Protein AF-0000000075111245 (afdb_homodimer)

pLDDT: mean 81.88, std 25.34, range [22.64, 98.88]

Organism: Aphanomyces astaci (NCBI:txid112090)

Solvent-accessible surface area (backbone atoms only — not comparable to full-atom values): 25408 Å² total; per-residue (Å²): 134,86,75,77,77,75,78,77,75,79,73,79,73,75,79,72,70,77,68,80,70,78,73,66,51,52,34,58,47,33,47,53,52,36,55,54,50,58,74,67,63,71,87,52,70,66,57,53,54,38,48,53,59,46,56,74,60,32,47,79,47,76,48,91,66,40,42,52,36,38,34,38,35,68,55,92,84,29,46,33,42,36,41,36,37,58,79,44,59,51,87,67,75,72,76,68,75,84,65,76,78,68,85,86,70,83,80,69,81,65,73,70,64,72,73,90,66,75,54,32,29,36,34,36,42,37,42,34,43,95,59,28,26,44,37,34,39,32,38,16,32,84,41,60,41,71,51,26,42,28,73,39,72,53,83,58,85,81,57,89,83,51,80,63,53,56,53,38,84,75,46,55,67,69,57,48,51,52,51,49,52,56,33,40,77,68,63,53,35,40,64,47,15,33,36,52,18,53,50,28,53,50,50,53,50,52,51,48,46,53,43,35,54,50,49,23,56,61,60,65,105,137,86,76,80,79,75,77,77,77,78,74,77,72,80,73,76,75,72,76,75,73,83,70,72,52,70,34,57,53,33,48,53,53,38,56,52,49,59,73,65,65,70,85,50,70,66,57,53,54,36,46,53,59,46,54,74,60,32,48,78,47,75,47,92,99,47,61,58,35,42,36,38,35,69,54,91,83,28,45,33,41,36,40,37,38,57,78,44,60,51,87,68,79,69,81,65,77,83,70,80,78,70,83,74,81,69,76,69,70,61,81,71,69,67,79,86,69,75,54,34,29,37,33,37,42,37,41,33,45,95,60,28,28,43,37,33,40,32,38,15,30,84,41,58,41,71,53,26,41,28,66,39,68,54,83,57,86,82,56,90,47,40,63,63,55,55,53,37,83,75,46,56,67,69,53,46,50,30,50,49,51,55,34,40,77,67,64,53,36,38,65,48,15,32,36,52,18,52,49,28,53,51,50,52,51,52,51,48,48,52,46,34,53,51,50,25,56,60,58,64,103

InterPro domains:
  IPR003428 Mitochondrial glycoprotein [PF02330] (32-218)
  IPR003428 Mitochondrial glycoprotein [PTHR10826] (22-220)
  IPR036561 Mitochondrial glycoprotein superfamily [G3DSA:3.10.280.10] (15-219)
  IPR036561 Mitochondrial glycoprotein superfamily [SSF54529] (23-219)

Structure (mmCIF, N/CA/C/O backbone):
data_AF-0000000075111245-model_v1
#
loop_
_entity.id
_entity.type
_entity.pdbx_description
1 polymer 'Mitochondrial glyco protein'
#
loop_
_atom_site.group_PDB
_atom_site.id
_atom_site.type_symbol
_atom_site.label_atom_id
_atom_site.label_alt_id
_atom_site.label_comp_id
_atom_site.label_asym_id
_atom_site.label_entity_id
_atom_site.label_seq_id
_atom_site.pdbx_PDB_ins_code
_atom_site.Cartn_x
_atom_site.Cartn_y
_atom_site.Cartn_z
_atom_site.occupancy
_atom_site.B_iso_or_equiv
_atom_site.auth_seq_id
_atom_site.auth_comp_id
_atom_site.auth_asym_id
_atom_site.auth_atom_id
_atom_site.pdbx_PDB_model_num
ATOM 1 N N . MET A 1 1 ? 35.938 8.086 70.062 1 22.64 1 MET A N 1
ATOM 2 C CA . MET A 1 1 ? 36.812 8.117 68.875 1 22.64 1 MET A CA 1
ATOM 3 C C . MET A 1 1 ? 36.062 8.727 67.688 1 22.64 1 MET A C 1
ATOM 5 O O . MET A 1 1 ? 34.938 8.328 67.375 1 22.64 1 MET A O 1
ATOM 9 N N . LEU A 1 2 ? 36.469 9.992 67.25 1 25.38 2 LEU A N 1
ATOM 10 C CA . LEU A 1 2 ? 36.031 11.023 66.312 1 25.38 2 LEU A CA 1
ATOM 11 C C . LEU A 1 2 ? 36.031 10.484 64.875 1 25.38 2 LEU A C 1
ATOM 13 O O . LEU A 1 2 ? 37.094 10.188 64.312 1 25.38 2 LEU A O 1
ATOM 17 N N . SER A 1 3 ? 35.125 9.562 64.625 1 27 3 SER A N 1
ATOM 18 C CA . SER A 1 3 ? 35.062 8.859 63.344 1 27 3 SER A CA 1
ATOM 19 C C . SER A 1 3 ? 35.031 9.844 62.188 1 27 3 SER A C 1
ATOM 21 O O . SER A 1 3 ? 34.281 10.828 62.219 1 27 3 SER A O 1
ATOM 23 N N . ARG A 1 4 ? 36.219 9.977 61.438 1 28.39 4 ARG A N 1
ATOM 24 C CA . ARG A 1 4 ? 36.594 10.82 60.312 1 28.39 4 ARG A CA 1
ATOM 25 C C . ARG A 1 4 ? 35.562 10.703 59.188 1 28.39 4 ARG A C 1
ATOM 27 O O . ARG A 1 4 ? 35.219 9.602 58.781 1 28.39 4 ARG A O 1
ATOM 34 N N . LEU A 1 5 ? 34.625 11.648 59.125 1 30.56 5 LEU A N 1
ATOM 35 C CA . LEU A 1 5 ? 33.625 11.906 58.094 1 30.56 5 LEU A CA 1
ATOM 36 C C . LEU A 1 5 ? 34.281 12.023 56.719 1 30.56 5 LEU A C 1
ATOM 38 O O . LEU A 1 5 ? 35.062 12.945 56.469 1 30.56 5 LEU A O 1
ATOM 42 N N . SER A 1 6 ? 34.812 10.859 56.219 1 30.38 6 SER A N 1
ATOM 43 C CA . SER A 1 6 ? 35.5 10.867 54.906 1 30.38 6 SER A CA 1
ATOM 44 C C . SER A 1 6 ? 34.656 11.57 53.844 1 30.38 6 SER A C 1
ATOM 46 O O . SER A 1 6 ? 33.469 11.289 53.688 1 30.38 6 SER A O 1
ATOM 48 N N . LEU A 1 7 ? 35 12.812 53.562 1 29.91 7 LEU A N 1
ATOM 49 C CA . LEU A 1 7 ? 34.531 13.703 52.5 1 29.91 7 LEU A CA 1
ATOM 50 C C . LEU A 1 7 ? 34.656 13.031 51.125 1 29.91 7 LEU A C 1
ATOM 52 O O . LEU A 1 7 ? 35.781 12.742 50.656 1 29.91 7 LEU A O 1
ATOM 56 N N . LEU A 1 8 ? 33.812 12.047 50.844 1 31.58 8 LEU A N 1
ATOM 57 C CA . LEU A 1 8 ? 33.812 11.422 49.531 1 31.58 8 LEU A CA 1
ATOM 58 C C . LEU A 1 8 ? 33.75 12.484 48.438 1 31.58 8 LEU A C 1
ATOM 60 O O . LEU A 1 8 ? 32.875 13.336 48.406 1 31.58 8 LEU A O 1
ATOM 64 N N . THR A 1 9 ? 34.969 12.891 47.906 1 32 9 THR A N 1
ATOM 65 C CA . THR A 1 9 ? 35.156 13.766 46.781 1 32 9 THR A CA 1
ATOM 66 C C . THR A 1 9 ? 34.375 13.25 45.562 1 32 9 THR A C 1
ATOM 68 O O . THR A 1 9 ? 34.531 12.078 45.188 1 32 9 THR A O 1
ATOM 71 N N . LEU A 1 10 ? 33.125 13.742 45.375 1 32.38 10 LEU A N 1
ATOM 72 C CA . LEU A 1 10 ? 32.312 13.547 44.188 1 32.38 10 LEU A CA 1
ATOM 73 C C . LEU A 1 10 ? 33.062 13.945 42.938 1 32.38 10 LEU A C 1
ATOM 75 O O . LEU A 1 10 ? 33.344 15.125 42.719 1 32.38 10 LEU A O 1
ATOM 79 N N . LYS A 1 11 ? 34.094 13.078 42.562 1 32.16 11 LYS A N 1
ATOM 80 C CA . LYS A 1 11 ? 34.75 13.414 41.312 1 32.16 11 LYS A CA 1
ATOM 81 C C . LYS A 1 11 ? 33.719 13.586 40.188 1 32.16 11 LYS A C 1
ATOM 83 O O . LYS A 1 11 ? 32.781 12.789 40.094 1 32.16 11 LYS A O 1
ATOM 88 N N . ALA A 1 12 ? 33.656 14.828 39.625 1 34.69 12 ALA A N 1
ATOM 89 C CA . ALA A 1 12 ? 32.875 15.25 38.438 1 34.69 12 ALA A CA 1
ATOM 90 C C . ALA A 1 12 ? 33.25 14.398 37.219 1 34.69 12 ALA A C 1
ATOM 92 O O . ALA A 1 12 ? 34.438 14.258 36.875 1 34.69 12 ALA A O 1
ATOM 93 N N . SER A 1 13 ? 32.562 13.227 37.031 1 32.53 13 SER A N 1
ATOM 94 C CA . SER A 1 13 ? 32.812 12.422 35.844 1 32.53 13 SER A CA 1
ATOM 95 C C . SER A 1 13 ? 32.844 13.281 34.594 1 32.53 13 SER A C 1
ATOM 97 O O . SER A 1 13 ? 32 14.172 34.406 1 32.53 13 SER A O 1
ATOM 99 N N . PRO A 1 14 ? 34.031 13.367 33.906 1 36.81 14 PRO A N 1
ATOM 100 C CA . PRO A 1 14 ? 34.094 14.156 32.688 1 36.81 14 PRO A CA 1
ATOM 101 C C . PRO A 1 14 ? 32.969 13.859 31.719 1 36.81 14 PRO A C 1
ATOM 103 O O . PRO A 1 14 ? 32.406 12.766 31.75 1 36.81 14 PRO A O 1
ATOM 106 N N . ALA A 1 15 ? 32.281 14.914 31.266 1 34.44 15 ALA A N 1
ATOM 107 C CA . ALA A 1 15 ? 31.266 14.93 30.219 1 34.44 15 ALA A CA 1
ATOM 108 C C . ALA A 1 15 ? 31.766 14.219 28.969 1 34.44 15 ALA A C 1
ATOM 110 O O . ALA A 1 15 ? 32.75 14.625 28.359 1 34.44 15 ALA A O 1
ATOM 111 N N . VAL A 1 16 ? 31.812 12.852 28.969 1 33.78 16 VAL A N 1
ATOM 112 C CA . VAL A 1 16 ? 32.062 12.164 27.703 1 33.78 16 VAL A CA 1
ATOM 113 C C . VAL A 1 16 ? 31.359 12.891 26.562 1 33.78 16 VAL A C 1
ATOM 115 O O . VAL A 1 16 ? 30.141 13.117 26.625 1 33.78 16 VAL A O 1
ATOM 118 N N . HIS A 1 17 ? 32.094 13.805 25.922 1 33.84 17 HIS A N 1
ATOM 119 C CA . HIS A 1 17 ? 31.625 14.305 24.625 1 33.84 17 HIS A CA 1
ATOM 120 C C . HIS A 1 17 ? 31.078 13.18 23.766 1 33.84 17 HIS A C 1
ATOM 122 O O . HIS A 1 17 ? 31.75 12.164 23.562 1 33.84 17 HIS A O 1
ATOM 128 N N . HIS A 1 18 ? 29.812 12.812 23.969 1 35.12 18 HIS A N 1
ATOM 129 C CA . HIS A 1 18 ? 29.203 11.953 22.953 1 35.12 18 HIS A CA 1
ATOM 130 C C . HIS A 1 18 ? 29.781 12.242 21.578 1 35.12 18 HIS A C 1
ATOM 132 O O . HIS A 1 18 ? 29.609 13.344 21.047 1 35.12 18 HIS A O 1
ATOM 138 N N . ALA A 1 19 ? 31 11.789 21.281 1 34.22 19 ALA A N 1
ATOM 139 C CA . ALA A 1 19 ? 31.547 11.773 19.922 1 34.22 19 ALA A CA 1
ATOM 140 C C . ALA A 1 19 ? 30.422 11.781 18.875 1 34.22 19 ALA A C 1
ATOM 142 O O . ALA A 1 19 ? 29.406 11.102 19.047 1 34.22 19 ALA A O 1
ATOM 143 N N . ARG A 1 20 ? 30.312 12.711 18.062 1 39.84 20 ARG A N 1
ATOM 144 C CA . ARG A 1 20 ? 29.469 12.867 16.875 1 39.84 20 ARG A CA 1
ATOM 145 C C . ARG A 1 20 ? 29.344 11.555 16.109 1 39.84 20 ARG A C 1
ATOM 147 O O . ARG A 1 20 ? 30.312 11.102 15.508 1 39.84 20 ARG A O 1
ATOM 154 N N . ARG A 1 21 ? 28.875 10.508 16.609 1 41.03 21 ARG A N 1
ATOM 155 C CA . ARG A 1 21 ? 28.625 9.273 15.875 1 41.03 21 ARG A CA 1
ATOM 156 C C . ARG A 1 21 ? 28.531 9.531 14.375 1 41.03 21 ARG A C 1
ATOM 158 O O . ARG A 1 21 ? 27.766 10.391 13.938 1 41.03 21 ARG A O 1
ATOM 165 N N . PHE A 1 22 ? 29.484 9.422 13.578 1 42.22 22 PHE A N 1
ATOM 166 C CA . PHE A 1 22 ? 29.547 9.5 12.117 1 42.22 22 PHE A CA 1
ATOM 167 C C . PHE A 1 22 ? 28.281 8.961 11.484 1 42.22 22 PHE A C 1
ATOM 169 O O . PHE A 1 22 ? 28.031 7.754 11.492 1 42.22 22 PHE A O 1
ATOM 176 N N . SER A 1 23 ? 27.094 9.477 11.75 1 52.34 23 SER A N 1
ATOM 177 C CA . SER A 1 23 ? 25.828 9.141 11.109 1 52.34 23 SER A CA 1
ATOM 178 C C . SER A 1 23 ? 26.031 8.805 9.633 1 52.34 23 SER A C 1
ATOM 180 O O . SER A 1 23 ? 26.438 9.664 8.844 1 52.34 23 SER A O 1
ATOM 182 N N . SER A 1 24 ? 26.531 7.633 9.305 1 72 24 SER A N 1
ATOM 183 C CA . SER A 1 24 ? 26.688 7.242 7.906 1 72 24 SER A CA 1
ATOM 184 C C . SER A 1 24 ? 25.562 7.793 7.043 1 72 24 SER A C 1
ATOM 186 O O . SER A 1 24 ? 24.406 7.844 7.477 1 72 24 SER A O 1
ATOM 188 N N . ALA A 1 25 ? 26.031 8.461 5.988 1 89.06 25 ALA A N 1
ATOM 189 C CA . ALA A 1 25 ? 25.141 9.07 5.004 1 89.06 25 ALA A CA 1
ATOM 190 C C . ALA A 1 25 ? 24.172 8.047 4.426 1 89.06 25 ALA A C 1
ATOM 192 O O . ALA A 1 25 ? 24.5 6.867 4.297 1 89.06 25 ALA A O 1
ATOM 193 N N . LEU A 1 26 ? 22.938 8.398 4.316 1 96.69 26 LEU A N 1
ATOM 194 C CA . LEU A 1 26 ? 21.844 7.566 3.842 1 96.69 26 LEU A CA 1
ATOM 195 C C . LEU A 1 26 ? 22.281 6.727 2.646 1 96.69 26 LEU A C 1
ATOM 197 O O . LEU A 1 26 ? 22.078 5.508 2.635 1 96.69 26 LEU A O 1
ATOM 201 N N . PRO A 1 27 ? 23.047 7.246 1.702 1 96.75 27 PRO A N 1
ATOM 202 C CA . PRO A 1 27 ? 23.469 6.418 0.569 1 96.75 27 PRO A CA 1
ATOM 203 C C . PRO A 1 27 ? 24.391 5.273 0.983 1 96.75 27 PRO A C 1
ATOM 205 O O . PRO A 1 27 ? 24.281 4.168 0.443 1 96.75 27 PRO A O 1
ATOM 208 N N . SER A 1 28 ? 25.234 5.566 1.904 1 97 28 SER A N 1
ATOM 209 C CA . SER A 1 28 ? 26.156 4.535 2.365 1 97 28 SER A CA 1
ATOM 210 C C . SER A 1 28 ? 25.406 3.408 3.08 1 97 28 SER A C 1
ATOM 212 O O . SER A 1 28 ? 25.734 2.234 2.902 1 97 28 SER A O 1
ATOM 214 N N . LEU A 1 29 ? 24.5 3.76 3.889 1 97.75 29 LEU A N 1
ATOM 215 C CA . LEU A 1 29 ? 23.703 2.77 4.613 1 97.75 29 LEU A CA 1
ATOM 216 C C . LEU A 1 29 ? 22.859 1.941 3.652 1 97.75 29 LEU A C 1
ATOM 218 O O . LEU A 1 29 ? 22.719 0.728 3.824 1 97.75 29 LEU A O 1
ATOM 222 N N . LEU A 1 30 ? 22.297 2.553 2.627 1 97.88 30 LEU A N 1
ATOM 223 C CA . LEU A 1 30 ? 21.531 1.851 1.602 1 97.88 30 LEU A CA 1
ATOM 224 C C . LEU A 1 30 ? 22.422 0.902 0.811 1 97.88 30 LEU A C 1
ATOM 226 O O . LEU A 1 30 ? 22.016 -0.204 0.46 1 97.88 30 LEU A O 1
ATOM 230 N N . GLY A 1 31 ? 23.625 1.356 0.597 1 97.12 31 GLY A N 1
ATOM 231 C CA . GLY A 1 31 ? 24.594 0.499 -0.076 1 97.12 31 GLY A CA 1
ATOM 232 C C . GLY A 1 31 ? 24.922 -0.761 0.704 1 97.12 31 GLY A C 1
ATOM 233 O O . GLY A 1 31 ? 25.031 -1.843 0.125 1 97.12 31 GLY A O 1
ATOM 234 N N . ARG A 1 32 ? 25.125 -0.543 1.948 1 97.12 32 ARG A N 1
ATOM 235 C CA . ARG A 1 32 ? 25.359 -1.69 2.816 1 97.12 32 ARG A CA 1
ATOM 236 C C . ARG A 1 32 ? 24.203 -2.682 2.75 1 97.12 32 ARG A C 1
ATOM 238 O O . ARG A 1 32 ? 24.422 -3.885 2.592 1 97.12 32 ARG A O 1
ATOM 245 N N . GLU A 1 33 ? 22.922 -2.188 2.928 1 96.56 33 GLU A N 1
ATOM 246 C CA . GLU A 1 33 ? 21.734 -3.045 2.852 1 96.56 33 GLU A CA 1
ATOM 247 C C . GLU A 1 33 ? 21.656 -3.754 1.503 1 96.56 33 GLU A C 1
ATOM 249 O O . GLU A 1 33 ? 21.344 -4.941 1.438 1 96.56 33 GLU A O 1
ATOM 254 N N . LEU A 1 34 ? 22 -3.082 0.427 1 97.44 34 LEU A N 1
ATOM 255 C CA . LEU A 1 34 ? 21.953 -3.619 -0.927 1 97.44 34 LEU A CA 1
ATOM 256 C C . LEU A 1 34 ? 22.922 -4.793 -1.079 1 97.44 34 LEU A C 1
ATOM 258 O O . LEU A 1 34 ? 22.547 -5.848 -1.598 1 97.44 34 LEU A O 1
ATOM 262 N N . ALA A 1 35 ? 24.109 -4.574 -0.6 1 96.75 35 ALA A N 1
ATOM 263 C CA . ALA A 1 35 ? 25.125 -5.629 -0.698 1 96.75 35 ALA A CA 1
ATOM 264 C C . ALA A 1 35 ? 24.672 -6.879 0.059 1 96.75 35 ALA A C 1
ATOM 266 O O . ALA A 1 35 ? 24.812 -7.996 -0.446 1 96.75 35 ALA A O 1
ATOM 267 N N . GLU A 1 36 ? 24.141 -6.637 1.224 1 95.56 36 GLU A N 1
ATOM 268 C CA . GLU A 1 36 ? 23.688 -7.746 2.047 1 95.56 36 GLU A CA 1
ATOM 269 C C . GLU A 1 36 ? 22.531 -8.484 1.377 1 95.56 36 GLU A C 1
ATOM 271 O O . GLU A 1 36 ? 22.516 -9.719 1.338 1 95.56 36 GLU A O 1
ATOM 276 N N . GLU A 1 37 ? 21.516 -7.77 0.897 1 94.94 37 GLU A N 1
ATOM 277 C CA . GLU A 1 37 ? 20.328 -8.375 0.286 1 94.94 37 GLU A CA 1
ATOM 278 C C . GLU A 1 37 ? 20.688 -9.117 -1 1 94.94 37 GLU A C 1
ATOM 280 O O . GLU A 1 37 ? 20.141 -10.172 -1.295 1 94.94 37 GLU A O 1
ATOM 285 N N . LYS A 1 38 ? 21.656 -8.609 -1.781 1 94.75 38 LYS A N 1
ATOM 286 C CA . LYS A 1 38 ? 22.109 -9.266 -3.006 1 94.75 38 LYS A CA 1
ATOM 287 C C . LYS A 1 38 ? 22.797 -10.594 -2.699 1 94.75 38 LYS A C 1
ATOM 289 O O . LYS A 1 38 ? 22.625 -11.57 -3.438 1 94.75 38 LYS A O 1
ATOM 294 N N . ALA A 1 39 ? 23.484 -10.57 -1.609 1 92.94 39 ALA A N 1
ATOM 295 C CA . ALA A 1 39 ? 24.203 -11.781 -1.207 1 92.94 39 ALA A CA 1
ATOM 296 C C . ALA A 1 39 ? 23.219 -12.875 -0.769 1 92.94 39 ALA A C 1
ATOM 298 O O . ALA A 1 39 ? 23.516 -14.062 -0.873 1 92.94 39 ALA A O 1
ATOM 299 N N . ASN A 1 40 ? 22.031 -12.461 -0.338 1 89.19 40 ASN A N 1
ATOM 300 C CA . ASN A 1 40 ? 21.062 -13.398 0.224 1 89.19 40 ASN A CA 1
ATOM 301 C C . ASN A 1 40 ? 19.953 -13.727 -0.772 1 89.19 40 ASN A C 1
ATOM 303 O O . ASN A 1 40 ? 19.078 -14.555 -0.49 1 89.19 40 ASN A O 1
ATOM 307 N N . CYS A 1 41 ? 19.984 -13.016 -1.843 1 85.94 41 CYS A N 1
ATOM 308 C CA . CYS A 1 41 ? 18.938 -13.234 -2.84 1 85.94 41 CYS A CA 1
ATOM 309 C C . CYS A 1 41 ? 19.328 -14.352 -3.799 1 85.94 41 CYS A C 1
ATOM 311 O O . CYS A 1 41 ? 20.047 -14.117 -4.773 1 85.94 41 CYS A O 1
ATOM 313 N N . PHE A 1 42 ? 19 -15.602 -3.482 1 86.44 42 PHE A N 1
ATOM 314 C CA . PHE A 1 42 ? 19.312 -16.734 -4.359 1 86.44 42 PHE A CA 1
ATOM 315 C C . PHE A 1 42 ? 18.078 -17.594 -4.578 1 86.44 42 PHE A C 1
ATOM 317 O O . PHE A 1 42 ? 17.188 -17.641 -3.727 1 86.44 42 PHE A O 1
ATOM 324 N N . VAL A 1 43 ? 18.141 -18.188 -5.754 1 88.19 43 VAL A N 1
ATOM 325 C CA . VAL A 1 43 ? 17.062 -19.125 -6.09 1 88.19 43 VAL A CA 1
ATOM 326 C C . VAL A 1 43 ? 17.375 -20.5 -5.523 1 88.19 43 VAL A C 1
ATOM 328 O O . VAL A 1 43 ? 18.391 -21.109 -5.891 1 88.19 43 VAL A O 1
ATOM 331 N N . GLY A 1 44 ? 16.516 -21.016 -4.688 1 90.62 44 GLY A N 1
ATOM 332 C CA . GLY A 1 44 ? 16.719 -22.344 -4.137 1 90.62 44 GLY A CA 1
ATOM 333 C C . GLY A 1 44 ? 16.453 -23.453 -5.141 1 90.62 44 GLY A C 1
ATOM 334 O O . GLY A 1 44 ? 15.742 -23.234 -6.125 1 90.62 44 GLY A O 1
ATOM 335 N N . GLU A 1 45 ? 16.938 -24.625 -4.855 1 93.62 45 GLU A N 1
ATOM 336 C CA . GLU A 1 45 ? 16.797 -25.781 -5.734 1 93.62 45 GLU A CA 1
ATOM 337 C C . GLU A 1 45 ? 15.336 -26.188 -5.871 1 93.62 45 GLU A C 1
ATOM 339 O O . GLU A 1 45 ? 14.891 -26.562 -6.953 1 93.62 45 GLU A O 1
ATOM 344 N N . GLU A 1 46 ? 14.672 -26.109 -4.844 1 94.69 46 GLU A N 1
ATOM 345 C CA . GLU A 1 46 ? 13.273 -26.5 -4.863 1 94.69 46 GLU A CA 1
ATOM 346 C C . GLU A 1 46 ? 12.461 -25.625 -5.809 1 94.69 46 GLU A C 1
ATOM 348 O O . GLU A 1 46 ? 11.672 -26.141 -6.613 1 94.69 46 GLU A O 1
ATOM 353 N N . LEU A 1 47 ? 12.641 -24.391 -5.656 1 96 47 LEU A N 1
ATOM 354 C CA . LEU A 1 47 ? 11.922 -23.469 -6.531 1 96 47 LEU A CA 1
ATOM 355 C C . LEU A 1 47 ? 12.305 -23.688 -7.988 1 96 47 LEU A C 1
ATOM 357 O O . LEU A 1 47 ? 11.453 -23.625 -8.875 1 96 47 LEU A O 1
ATOM 361 N N . GLU A 1 48 ? 13.531 -23.984 -8.297 1 96.06 48 GLU A N 1
ATOM 362 C CA . GLU A 1 48 ? 13.969 -24.25 -9.664 1 96.06 48 GLU A CA 1
ATOM 363 C C . GLU A 1 48 ? 13.266 -25.469 -10.234 1 96.06 48 GLU A C 1
ATOM 365 O O . GLU A 1 48 ? 12.844 -25.469 -11.398 1 96.06 48 GLU A O 1
ATOM 370 N N . ALA A 1 49 ? 13.195 -26.453 -9.438 1 97.5 49 ALA A N 1
ATOM 371 C CA . ALA A 1 49 ? 12.516 -27.672 -9.875 1 97.5 49 ALA A CA 1
ATOM 372 C C . ALA A 1 49 ? 11.039 -27.406 -10.141 1 97.5 49 ALA A C 1
ATOM 374 O O . ALA A 1 49 ? 10.484 -27.875 -11.141 1 97.5 49 ALA A O 1
ATOM 375 N N . LEU A 1 50 ? 10.461 -26.703 -9.273 1 97.38 50 LEU A N 1
ATOM 376 C CA . LEU A 1 50 ? 9.055 -26.359 -9.445 1 97.38 50 LEU A CA 1
ATOM 377 C C . LEU A 1 50 ? 8.852 -25.516 -10.703 1 97.38 50 LEU A C 1
ATOM 379 O O . LEU A 1 50 ? 7.883 -25.703 -11.43 1 97.38 50 LEU A O 1
ATOM 383 N N . ARG A 1 51 ? 9.719 -24.609 -10.859 1 97.44 51 ARG A N 1
ATOM 384 C CA . ARG A 1 51 ? 9.648 -23.734 -12.023 1 97.44 51 ARG A CA 1
ATOM 385 C C . ARG A 1 51 ? 9.703 -24.547 -13.32 1 97.44 51 ARG A C 1
ATOM 387 O O . ARG A 1 51 ? 8.953 -24.281 -14.258 1 97.44 51 ARG A O 1
ATOM 394 N N . GLU A 1 52 ? 10.531 -25.5 -13.406 1 97.56 52 GLU A N 1
ATOM 395 C CA . GLU A 1 52 ? 10.617 -26.375 -14.578 1 97.56 52 GLU A CA 1
ATOM 396 C C . GLU A 1 52 ? 9.297 -27.094 -14.828 1 97.56 52 GLU A C 1
ATOM 398 O O . GLU A 1 52 ? 8.836 -27.172 -15.969 1 97.56 52 GLU A O 1
ATOM 403 N N . LYS A 1 53 ? 8.781 -27.594 -13.766 1 97.44 53 LYS A N 1
ATOM 404 C CA . LYS A 1 53 ? 7.496 -28.281 -13.883 1 97.44 53 LYS A CA 1
ATOM 405 C C . LYS A 1 53 ? 6.414 -27.344 -14.398 1 97.44 53 LYS A C 1
ATOM 407 O O . LYS A 1 53 ? 5.637 -27.703 -15.281 1 97.44 53 LYS A O 1
ATOM 412 N N . VAL A 1 54 ? 6.375 -26.172 -13.891 1 98 54 VAL A N 1
ATOM 413 C CA . VAL A 1 54 ? 5.355 -25.188 -14.258 1 98 54 VAL A CA 1
ATOM 414 C C . VAL A 1 54 ? 5.559 -24.75 -15.703 1 98 54 VAL A C 1
ATOM 416 O O . VAL A 1 54 ? 4.602 -24.656 -16.469 1 98 54 VAL A O 1
ATOM 419 N N . LEU A 1 55 ? 6.781 -24.562 -16.109 1 97.81 55 LEU A N 1
ATOM 420 C CA . LEU A 1 55 ? 7.102 -24.078 -17.453 1 97.81 55 LEU A CA 1
ATOM 421 C C . LEU A 1 55 ? 6.793 -25.125 -18.5 1 97.81 55 LEU A C 1
ATOM 423 O O . LEU A 1 55 ? 6.656 -24.812 -19.688 1 97.81 55 LEU A O 1
ATOM 427 N N . ALA A 1 56 ? 6.672 -26.375 -18.094 1 98.06 56 ALA A N 1
ATOM 428 C CA . ALA A 1 56 ? 6.297 -27.438 -19.016 1 98.06 56 ALA A CA 1
ATOM 429 C C . ALA A 1 56 ? 4.871 -27.25 -19.516 1 98.06 56 ALA A C 1
ATOM 431 O O . ALA A 1 56 ? 4.52 -27.734 -20.594 1 98.06 56 ALA A O 1
ATOM 432 N N . ASN A 1 57 ? 4.059 -26.5 -18.766 1 98 57 ASN A N 1
ATOM 433 C CA . ASN A 1 57 ? 2.639 -26.453 -19.094 1 98 57 ASN A CA 1
ATOM 434 C C . ASN A 1 57 ? 2.119 -25.031 -19.141 1 98 57 ASN A C 1
ATOM 436 O O . ASN A 1 57 ? 1.051 -24.766 -19.703 1 98 57 ASN A O 1
ATOM 440 N N . PHE A 1 58 ? 2.869 -24.125 -18.547 1 98.75 58 PHE A N 1
ATOM 441 C CA . PHE A 1 58 ? 2.42 -22.734 -18.453 1 98.75 58 PHE A CA 1
ATOM 442 C C . PHE A 1 58 ? 3.467 -21.797 -19.016 1 98.75 58 PHE A C 1
ATOM 444 O O . PHE A 1 58 ? 4.668 -22.031 -18.875 1 98.75 58 PHE A O 1
ATOM 451 N N . LYS A 1 59 ? 2.963 -20.688 -19.625 1 98.62 59 LYS A N 1
ATOM 452 C CA . LYS A 1 59 ? 3.77 -19.5 -19.859 1 98.62 59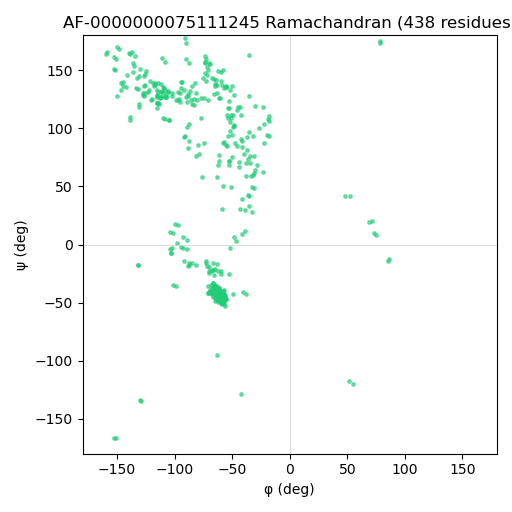 LYS A CA 1
ATOM 453 C C . LYS A 1 59 ? 3.604 -18.484 -18.734 1 98.62 59 LYS A C 1
ATOM 455 O O . LYS A 1 59 ? 2.49 -18.25 -18.266 1 98.62 59 LYS A O 1
ATOM 460 N N . ILE A 1 60 ? 4.727 -17.891 -18.391 1 98.56 60 ILE A N 1
ATOM 461 C CA . ILE A 1 60 ? 4.684 -16.953 -17.266 1 98.56 60 ILE A CA 1
ATOM 462 C C . ILE A 1 60 ? 4.812 -15.523 -17.781 1 98.56 60 ILE A C 1
ATOM 464 O O . ILE A 1 60 ? 5.746 -15.211 -18.516 1 98.56 60 ILE A O 1
ATOM 468 N N . GLN A 1 61 ? 3.92 -14.68 -17.422 1 98.38 61 GLN A N 1
ATOM 469 C CA . GLN A 1 61 ? 4.008 -13.242 -17.672 1 98.38 61 GLN A CA 1
ATOM 470 C C . GLN A 1 61 ? 4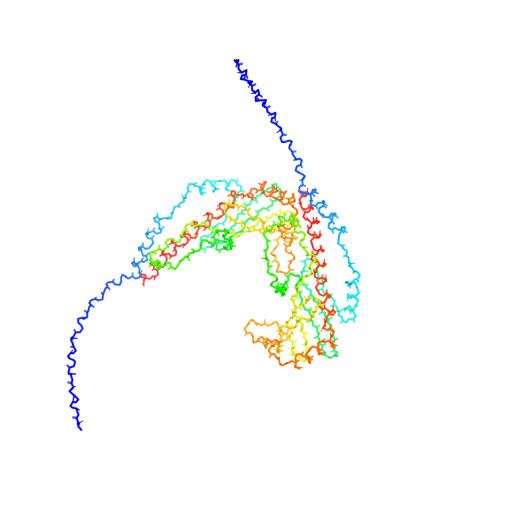.363 -12.492 -16.375 1 98.38 61 GLN A C 1
ATOM 472 O O . GLN A 1 61 ? 3.523 -12.352 -15.492 1 98.38 61 GLN A O 1
ATOM 477 N N . ASP A 1 62 ? 5.539 -12.039 -16.312 1 97.56 62 ASP A N 1
ATOM 478 C CA . ASP A 1 62 ? 6.117 -11.344 -15.172 1 97.56 62 ASP A CA 1
ATOM 479 C C . ASP A 1 62 ? 6.805 -10.047 -15.609 1 97.56 62 ASP A C 1
ATOM 481 O O . ASP A 1 62 ? 7.77 -10.078 -16.375 1 97.56 62 ASP A O 1
ATOM 485 N N . THR A 1 63 ? 6.371 -8.875 -15.141 1 95.75 63 THR A N 1
ATOM 486 C CA . THR A 1 63 ? 6.938 -7.578 -15.508 1 95.75 63 THR A CA 1
ATOM 487 C C . THR A 1 63 ? 7.66 -6.953 -14.32 1 95.75 63 THR A C 1
ATOM 489 O O . THR A 1 63 ? 7.109 -6.887 -13.211 1 95.75 63 THR A O 1
ATOM 492 N N . PRO A 1 64 ? 8.898 -6.457 -14.523 1 93.81 64 PRO A N 1
ATOM 493 C CA . PRO A 1 64 ? 9.602 -5.773 -13.438 1 93.81 64 PRO A CA 1
ATOM 494 C C . PRO A 1 64 ? 8.797 -4.613 -12.852 1 93.81 64 PRO A C 1
ATOM 496 O O . PRO A 1 64 ? 8.164 -3.863 -13.594 1 93.81 64 PRO A O 1
ATOM 499 N N . GLY A 1 65 ? 8.781 -4.504 -11.539 1 93.31 65 GLY A N 1
ATOM 500 C CA . GLY A 1 65 ? 8.109 -3.418 -10.844 1 93.31 65 GLY A CA 1
ATOM 501 C C . GLY A 1 65 ? 6.629 -3.686 -10.617 1 93.31 65 GLY A C 1
ATOM 502 O O . GLY A 1 65 ? 5.977 -2.973 -9.852 1 93.31 65 GLY A O 1
ATOM 503 N N . ASN A 1 66 ? 6.176 -4.629 -11.289 1 95.12 66 ASN A N 1
ATOM 504 C CA . ASN A 1 66 ? 4.77 -5.004 -11.203 1 95.12 66 ASN A CA 1
ATOM 505 C C . ASN A 1 66 ? 4.594 -6.352 -10.5 1 95.12 66 ASN A C 1
ATOM 507 O O . ASN A 1 66 ? 5.262 -7.324 -10.844 1 95.12 66 ASN A O 1
ATOM 511 N N . LEU A 1 67 ? 3.678 -6.367 -9.523 1 97 67 LEU A N 1
ATOM 512 C CA . LEU A 1 67 ? 3.598 -7.562 -8.688 1 97 67 LEU A CA 1
ATOM 513 C C . LEU A 1 67 ? 2.482 -8.484 -9.164 1 97 67 LEU A C 1
ATOM 515 O O . LEU A 1 67 ? 2.281 -9.562 -8.602 1 97 67 LEU A O 1
ATOM 519 N N . ASP A 1 68 ? 1.785 -8.109 -10.25 1 97.94 68 ASP A N 1
ATOM 520 C CA . ASP A 1 68 ? 0.824 -9.016 -10.875 1 97.94 68 ASP A CA 1
ATOM 521 C C . ASP A 1 68 ? 1.525 -10.008 -11.797 1 97.94 68 ASP A C 1
ATOM 523 O O . ASP A 1 68 ? 2.32 -9.617 -12.656 1 97.94 68 ASP A O 1
ATOM 527 N N . ILE A 1 69 ? 1.16 -11.25 -11.562 1 98.56 69 ILE A N 1
ATOM 528 C CA . ILE A 1 69 ? 1.703 -12.32 -12.391 1 98.56 69 ILE A CA 1
ATOM 529 C C . ILE A 1 69 ? 0.564 -13.078 -13.07 1 98.56 69 ILE A C 1
ATOM 531 O O . ILE A 1 69 ? -0.475 -13.328 -12.453 1 98.56 69 ILE A O 1
ATOM 535 N N . VAL A 1 70 ? 0.783 -13.445 -14.32 1 98.69 70 VAL A N 1
ATOM 536 C CA . VAL A 1 70 ? -0.198 -14.242 -15.047 1 98.69 70 VAL A CA 1
ATOM 537 C C . VAL A 1 70 ? 0.475 -15.484 -15.633 1 98.69 70 VAL A C 1
ATOM 539 O O . VAL A 1 70 ? 1.546 -15.391 -16.234 1 98.69 70 VAL A O 1
ATOM 542 N N . LEU A 1 71 ? -0.119 -16.641 -15.398 1 98.81 71 LEU A N 1
ATOM 543 C CA . LEU A 1 71 ? 0.252 -17.891 -16.047 1 98.81 71 LEU A CA 1
ATOM 544 C C . LEU A 1 71 ? -0.787 -18.281 -17.094 1 98.81 71 LEU A C 1
ATOM 546 O O . LEU A 1 71 ? -1.989 -18.266 -16.812 1 98.81 71 LEU A O 1
ATOM 550 N N . LEU A 1 72 ? -0.275 -18.625 -18.25 1 98.81 72 LEU A N 1
ATOM 551 C CA . LEU A 1 72 ? -1.166 -19 -19.344 1 98.81 72 LEU A CA 1
ATOM 552 C C . LEU A 1 72 ? -0.917 -20.438 -19.766 1 98.81 72 LEU A C 1
ATOM 554 O O . LEU A 1 72 ? 0.233 -20.875 -19.859 1 98.81 72 LEU A O 1
ATOM 558 N N . SER A 1 73 ? -1.997 -21.172 -19.984 1 98.62 73 SER A N 1
ATOM 559 C CA . SER A 1 73 ? -1.908 -22.547 -20.484 1 98.62 73 SER A CA 1
ATOM 560 C C . SER A 1 73 ? -3.113 -22.906 -21.344 1 98.62 73 SER A C 1
ATOM 562 O O . SER A 1 73 ? -4.023 -22.094 -21.516 1 98.62 73 SER A O 1
ATOM 564 N N . LYS A 1 74 ? -2.943 -24 -21.969 1 98.12 74 LYS A N 1
ATOM 565 C CA . LYS A 1 74 ? -4.035 -24.609 -22.719 1 98.12 74 LYS A CA 1
ATOM 566 C C . LYS A 1 74 ? -4.191 -26.094 -22.375 1 98.12 74 LYS A C 1
ATOM 568 O O . LYS A 1 74 ? -3.201 -26.781 -22.141 1 98.12 74 LYS A O 1
ATOM 573 N N . TYR A 1 75 ? -5.348 -26.578 -22.359 1 98.06 75 TYR A N 1
ATOM 574 C CA . TYR A 1 75 ? -5.711 -27.984 -22.172 1 98.06 75 TYR A CA 1
ATOM 575 C C . TYR A 1 75 ? -6.836 -28.375 -23.109 1 98.06 75 TYR A C 1
ATOM 577 O O . TYR A 1 75 ? -7.988 -28 -22.922 1 98.06 75 TYR A O 1
ATOM 585 N N . LYS A 1 76 ? -6.527 -29.188 -24.094 1 96.94 76 LYS A N 1
ATOM 586 C CA . LYS A 1 76 ? -7.488 -29.516 -25.141 1 96.94 76 LYS A CA 1
ATOM 587 C C . LYS A 1 76 ? -8.094 -28.25 -25.75 1 96.94 76 LYS A C 1
ATOM 589 O O . LYS A 1 76 ? -7.379 -27.422 -26.312 1 96.94 76 LYS A O 1
ATOM 594 N N . ASN A 1 77 ? -9.367 -28 -25.656 1 97.19 77 ASN A N 1
ATOM 595 C CA . ASN A 1 77 ? -10.023 -26.844 -26.25 1 97.19 77 ASN A CA 1
ATOM 596 C C . ASN A 1 77 ? -10.25 -25.734 -25.219 1 97.19 77 ASN A C 1
ATOM 598 O O . ASN A 1 77 ? -11.047 -24.828 -25.453 1 97.19 77 ASN A O 1
ATOM 602 N N . GLU A 1 78 ? -9.555 -25.812 -24.156 1 97.94 78 GLU A N 1
ATOM 603 C CA . GLU A 1 78 ? -9.719 -24.859 -23.062 1 97.94 78 GLU A CA 1
ATOM 604 C C . GLU A 1 78 ? -8.508 -23.922 -22.969 1 97.94 78 GLU A C 1
ATOM 606 O O . GLU A 1 78 ? -7.367 -24.359 -23.109 1 97.94 78 GLU A O 1
ATOM 611 N N . ALA A 1 79 ? -8.852 -22.609 -22.812 1 97.25 79 ALA A N 1
ATOM 612 C CA . ALA A 1 79 ? -7.82 -21.656 -22.438 1 97.25 79 ALA A CA 1
ATOM 613 C C . ALA A 1 79 ? -7.789 -21.453 -20.922 1 97.25 79 ALA A C 1
ATOM 615 O O . ALA A 1 79 ? -8.836 -21.281 -20.281 1 97.25 79 ALA A O 1
ATOM 616 N N . ILE A 1 80 ? -6.566 -21.469 -20.375 1 98.06 80 ILE A N 1
ATOM 617 C CA . ILE A 1 80 ? -6.43 -21.391 -18.938 1 98.06 80 ILE A CA 1
ATOM 618 C C . ILE A 1 80 ? -5.559 -20.188 -18.562 1 98.06 80 ILE A C 1
ATOM 620 O O . ILE A 1 80 ? -4.5 -19.969 -19.156 1 98.06 80 ILE A O 1
ATOM 624 N N . ASP A 1 81 ? -6.016 -19.375 -17.625 1 97.25 81 ASP A N 1
ATOM 625 C CA . ASP A 1 81 ? -5.141 -18.359 -17.031 1 97.25 81 ASP A CA 1
ATOM 626 C C . ASP A 1 81 ? -5.223 -18.375 -15.516 1 97.25 81 ASP A C 1
ATOM 628 O O . ASP A 1 81 ? -6.297 -18.594 -14.945 1 97.25 81 ASP A O 1
ATOM 632 N N . VAL A 1 82 ? -4.086 -18.328 -14.898 1 98.62 82 VAL A N 1
ATOM 633 C CA . VAL A 1 82 ? -3.918 -18.219 -13.453 1 98.62 82 VAL A CA 1
ATOM 634 C C . VAL A 1 82 ? -3.334 -16.844 -13.109 1 98.62 82 VAL A C 1
ATOM 636 O O . VAL A 1 82 ? -2.291 -16.453 -13.648 1 98.62 82 VAL A O 1
ATOM 639 N N . LYS A 1 83 ? -3.984 -16.141 -12.219 1 98.38 83 LYS A N 1
ATOM 640 C CA . LYS A 1 83 ? -3.549 -14.789 -11.875 1 98.38 83 LYS A CA 1
ATOM 641 C C . LYS A 1 83 ? -3.352 -14.633 -10.367 1 98.38 83 LYS A C 1
ATOM 643 O O . LYS A 1 83 ? -4.164 -15.117 -9.578 1 98.38 83 LYS A O 1
ATOM 648 N N . PHE A 1 84 ? -2.258 -13.977 -10.031 1 98.38 84 PHE A N 1
ATOM 649 C CA . PHE A 1 84 ? -2.043 -13.664 -8.625 1 98.38 84 PHE A CA 1
ATOM 650 C C . PHE A 1 84 ? -1.197 -12.406 -8.477 1 98.38 84 PHE A C 1
ATOM 652 O O . PHE A 1 84 ? -0.472 -12.023 -9.398 1 98.38 84 PHE A O 1
ATOM 659 N N . ASN A 1 85 ? -1.432 -11.711 -7.391 1 97.88 85 ASN A N 1
ATOM 660 C CA . ASN A 1 85 ? -0.588 -10.617 -6.918 1 97.88 85 ASN A CA 1
ATOM 661 C C . ASN A 1 85 ? 0.301 -11.062 -5.758 1 97.88 85 ASN A C 1
ATOM 663 O O . ASN A 1 85 ? -0.187 -11.609 -4.77 1 97.88 85 ASN A O 1
ATOM 667 N N . CYS A 1 86 ? 1.555 -10.781 -5.852 1 97.06 86 CYS A N 1
ATOM 668 C CA . CYS A 1 86 ? 2.539 -11.305 -4.91 1 97.06 86 CYS A CA 1
ATOM 669 C C . CYS A 1 86 ? 2.322 -10.719 -3.52 1 97.06 86 CYS A C 1
ATOM 671 O O . CYS A 1 86 ? 2.844 -11.234 -2.531 1 97.06 86 CYS A O 1
ATOM 673 N N . GLN A 1 87 ? 1.582 -9.664 -3.42 1 93.44 87 GLN A N 1
ATOM 674 C CA . GLN A 1 87 ? 1.352 -9.023 -2.125 1 93.44 87 GLN A CA 1
ATOM 675 C C . GLN A 1 87 ? -0.03 -9.375 -1.581 1 93.44 87 GLN A C 1
ATOM 677 O O . GLN A 1 87 ? -0.414 -8.914 -0.505 1 93.44 87 GLN A O 1
ATOM 682 N N . ASP A 1 88 ? -0.781 -10.094 -2.326 1 96.12 88 ASP A N 1
ATOM 683 C CA . ASP A 1 88 ? -2.104 -10.5 -1.861 1 96.12 88 ASP A CA 1
ATOM 684 C C . ASP A 1 88 ? -2.01 -11.719 -0.943 1 96.12 88 ASP A C 1
ATOM 686 O O . ASP A 1 88 ? -2.363 -12.828 -1.34 1 96.12 88 ASP A O 1
ATOM 690 N N . VAL A 1 89 ? -1.594 -11.461 0.237 1 95 89 VAL A N 1
ATOM 691 C CA . VAL A 1 89 ? -1.337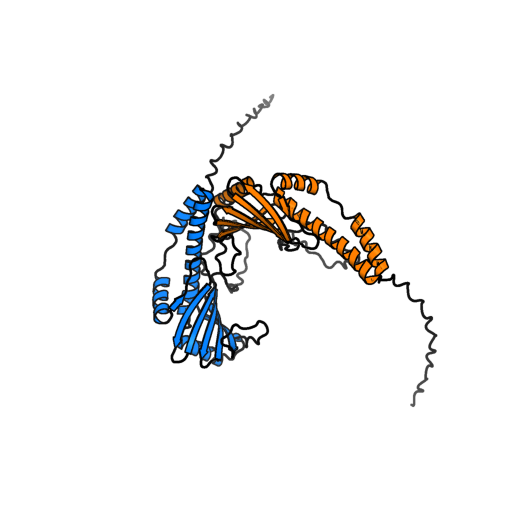 -12.523 1.21 1 95 89 VAL A CA 1
ATOM 692 C C . VAL A 1 89 ? -2.625 -12.859 1.955 1 95 89 VAL A C 1
ATOM 694 O O . VAL A 1 89 ? -3.344 -11.969 2.408 1 95 89 VAL A O 1
ATOM 697 N N . ALA A 1 90 ? -2.852 -14.07 2.018 1 94.19 90 ALA A N 1
ATOM 698 C CA . ALA A 1 90 ? -4.023 -14.531 2.756 1 94.19 90 ALA A CA 1
ATOM 699 C C . ALA A 1 90 ? -3.715 -14.664 4.246 1 94.19 90 ALA A C 1
ATOM 701 O O . ALA A 1 90 ? -2.602 -15.039 4.625 1 94.19 90 ALA A O 1
ATOM 702 N N . ASP A 1 91 ? -4.641 -14.188 5.09 1 82.62 91 ASP A N 1
ATOM 703 C CA . ASP A 1 91 ? -4.5 -14.406 6.527 1 82.62 91 ASP A CA 1
ATOM 704 C C . ASP A 1 91 ? -4.828 -15.852 6.895 1 82.62 91 ASP A C 1
ATOM 706 O O . ASP A 1 91 ? -5.957 -16.312 6.703 1 82.62 91 ASP A O 1
ATOM 710 N N . VAL A 1 92 ? -3.959 -16.609 6.84 1 67.12 92 VAL A N 1
ATOM 711 C CA . VAL A 1 92 ? -4.258 -18 7.199 1 67.12 92 VAL A CA 1
ATOM 712 C C . VAL A 1 92 ? -4.051 -18.203 8.703 1 67.12 92 VAL A C 1
ATOM 714 O O . VAL A 1 92 ? -3.053 -17.734 9.258 1 67.12 92 VAL A O 1
ATOM 717 N N . ALA A 1 93 ? -5.191 -18.219 9.461 1 49.03 93 ALA A N 1
ATOM 718 C CA . ALA A 1 93 ? -5.18 -18.531 10.891 1 49.03 93 ALA A CA 1
ATOM 719 C C . ALA A 1 93 ? -4.227 -19.688 11.195 1 49.03 93 ALA A C 1
ATOM 721 O O . ALA A 1 93 ? -4.289 -20.734 10.547 1 49.03 93 ALA A O 1
ATOM 722 N N . GLU A 1 94 ? -2.986 -19.406 11.461 1 44.31 94 GLU A N 1
ATOM 723 C CA . GLU A 1 94 ? -2.215 -20.531 11.945 1 44.31 94 GLU A CA 1
ATOM 724 C C . GLU A 1 94 ? -3.057 -21.422 12.859 1 44.31 94 GLU A C 1
ATOM 726 O O . GLU A 1 94 ? -3.588 -20.969 13.867 1 44.31 94 GLU A O 1
ATOM 731 N N . GLU A 1 95 ? -3.803 -22.234 12.32 1 36.78 95 GLU A N 1
ATOM 732 C CA . GLU A 1 95 ? -4.383 -23.234 13.203 1 36.78 95 GLU A CA 1
ATOM 733 C C . GLU A 1 95 ? -3.352 -23.75 14.203 1 36.78 95 GLU A C 1
ATOM 735 O O . GLU A 1 95 ? -3.449 -24.891 14.672 1 36.78 95 GLU A O 1
ATOM 740 N N . GLY A 1 96 ? -2.221 -23.328 14.422 1 35 96 GLY A N 1
ATOM 741 C CA . GLY A 1 96 ? -1.525 -24 15.508 1 35 96 GLY A CA 1
ATOM 742 C C . GLY A 1 96 ? -2.271 -23.938 16.828 1 35 96 GLY A C 1
ATOM 743 O O . GLY A 1 96 ? -3.16 -23.109 17 1 35 96 GLY A O 1
ATOM 744 N N . GLY A 1 97 ? -2.102 -25.031 17.781 1 31.53 97 GLY A N 1
ATOM 745 C CA . GLY A 1 97 ? -2.615 -25.422 19.094 1 31.53 97 GLY A CA 1
ATOM 746 C C . GLY A 1 97 ? -2.682 -24.25 20.062 1 31.53 97 GLY A C 1
ATOM 747 O O . GLY A 1 97 ? -1.883 -23.328 19.984 1 31.53 97 GLY A O 1
ATOM 748 N N . GLU A 1 98 ? -3.811 -23.969 20.484 1 32.72 98 GLU A N 1
ATOM 749 C CA . GLU A 1 98 ? -4.035 -23.312 21.781 1 32.72 98 GLU A CA 1
ATOM 750 C C . GLU A 1 98 ? -2.98 -23.734 22.797 1 32.72 98 GLU A C 1
ATOM 752 O O . GLU A 1 98 ? -3.215 -24.656 23.594 1 32.72 98 GLU A O 1
ATOM 757 N N . TYR A 1 99 ? -1.731 -24.125 22.422 1 29.84 99 TYR A N 1
ATOM 758 C CA . TYR A 1 99 ? -0.997 -24.406 23.656 1 29.84 99 TYR A CA 1
ATOM 759 C C . TYR A 1 99 ? -1.076 -23.219 24.609 1 29.84 99 TYR A C 1
ATOM 761 O O . TYR A 1 99 ? -1.159 -22.062 24.172 1 29.84 99 TYR A O 1
ATOM 769 N N . ASP A 1 100 ? -1.56 -23.5 25.781 1 28.83 100 ASP A N 1
ATOM 770 C CA . ASP A 1 100 ? -1.637 -22.75 27.047 1 28.83 100 ASP A CA 1
ATOM 771 C C . ASP A 1 100 ? -0.353 -21.969 27.297 1 28.83 100 ASP A C 1
ATOM 773 O O . ASP A 1 100 ? 0.721 -22.547 27.453 1 28.83 100 ASP A O 1
ATOM 777 N N . GLU A 1 101 ? -0.151 -20.875 26.672 1 29.84 101 GLU A N 1
ATOM 778 C CA . GLU A 1 101 ? 0.891 -19.969 27.125 1 29.84 101 GLU A CA 1
ATOM 779 C C . GLU A 1 101 ? 0.873 -19.812 28.641 1 29.84 101 GLU A C 1
ATOM 781 O O . GLU A 1 101 ? 0.017 -19.109 29.188 1 29.84 101 GLU A O 1
ATOM 786 N N . GLY A 1 102 ? 1.203 -20.922 29.391 1 27.64 102 GLY A N 1
ATOM 787 C CA . GLY A 1 102 ? 1.6 -20.625 30.75 1 27.64 102 GLY A CA 1
ATOM 788 C C . GLY A 1 102 ? 2.512 -19.422 30.859 1 27.64 102 GLY A C 1
ATOM 789 O O . GLY A 1 102 ? 2.18 -18.344 30.375 1 27.64 102 GLY A O 1
ATOM 790 N N . GLU A 1 103 ? 3.75 -19.672 31.641 1 26.91 103 GLU A N 1
ATOM 791 C CA . GLU A 1 103 ? 4.555 -18.797 32.469 1 26.91 103 GLU A CA 1
ATOM 792 C C . GLU A 1 103 ? 5.227 -17.703 31.656 1 26.91 103 GLU A C 1
ATOM 794 O O . GLU A 1 103 ? 5.504 -17.906 30.469 1 26.91 103 GLU A O 1
ATOM 799 N N . GLU A 1 104 ? 5.328 -16.438 32.219 1 27.34 104 GLU A N 1
ATOM 800 C CA . GLU A 1 104 ? 5.703 -15.039 32 1 27.34 104 GLU A CA 1
ATOM 801 C C . GLU A 1 104 ? 7.113 -14.922 31.438 1 27.34 104 GLU A C 1
ATOM 803 O O . GLU A 1 104 ? 7.594 -13.82 31.172 1 27.34 104 GLU A O 1
ATOM 808 N N . ASP A 1 105 ? 8.008 -15.977 31.719 1 25.89 105 ASP A N 1
ATOM 809 C CA . ASP A 1 105 ? 9.336 -15.43 32 1 25.89 105 ASP A CA 1
ATOM 810 C C . ASP A 1 105 ? 9.922 -14.711 30.797 1 25.89 105 ASP A C 1
ATOM 812 O O . ASP A 1 105 ? 10.414 -13.586 30.906 1 25.89 105 ASP A O 1
ATOM 816 N N . GLU A 1 106 ? 10.781 -15.484 29.984 1 27.17 106 GLU A N 1
ATOM 817 C CA . GLU A 1 106 ? 12.07 -15 29.5 1 27.17 106 GLU A CA 1
ATOM 818 C C . GLU A 1 106 ? 11.883 -14.039 28.328 1 27.17 106 GLU A C 1
ATOM 820 O O . GLU A 1 106 ? 11.078 -14.281 27.438 1 27.17 106 GLU A O 1
ATOM 825 N N . ALA A 1 107 ? 12.141 -12.719 28.547 1 27.94 107 ALA A N 1
ATOM 826 C CA . ALA A 1 107 ? 12.391 -11.531 27.734 1 27.94 107 ALA A CA 1
ATOM 827 C C . ALA A 1 107 ? 13.18 -11.891 26.484 1 27.94 107 ALA A C 1
ATOM 829 O O . ALA A 1 107 ? 14.375 -11.602 26.375 1 27.94 107 ALA A O 1
ATOM 830 N N . GLU A 1 108 ? 12.992 -13.094 25.906 1 27.77 108 GLU A N 1
ATOM 831 C CA . GLU A 1 108 ? 13.898 -13.391 24.797 1 27.77 108 GLU A CA 1
ATOM 832 C C . GLU A 1 108 ? 13.922 -12.25 23.781 1 27.77 108 GLU A C 1
ATOM 834 O O . GLU A 1 108 ? 12.883 -11.633 23.516 1 27.77 108 GLU A O 1
ATOM 839 N N . ASP A 1 109 ? 15 -11.547 23.672 1 30.11 109 ASP A N 1
ATOM 840 C CA . ASP A 1 109 ? 15.578 -10.625 22.688 1 30.11 109 ASP A CA 1
ATOM 841 C C . ASP A 1 109 ? 15.148 -10.992 21.281 1 30.11 109 ASP A C 1
ATOM 843 O O . ASP A 1 109 ? 15.703 -11.922 20.672 1 30.11 109 ASP A O 1
ATOM 847 N N . ALA A 1 110 ? 13.891 -11.195 21.094 1 28.44 110 ALA A N 1
ATOM 848 C CA . ALA A 1 110 ? 13.328 -11.617 19.812 1 28.44 110 ALA A CA 1
ATOM 849 C C . ALA A 1 110 ? 13.805 -10.719 18.672 1 28.44 110 ALA A C 1
ATOM 851 O O . ALA A 1 110 ? 13.352 -9.578 18.547 1 28.44 110 ALA A O 1
ATOM 852 N N . GLY A 1 111 ? 15.039 -10.477 18.562 1 32.78 111 GLY A N 1
ATOM 853 C CA . GLY A 1 111 ? 15.422 -10.031 17.234 1 32.78 111 GLY A CA 1
ATOM 854 C C . GLY A 1 111 ? 14.555 -10.609 16.141 1 32.78 111 GLY A C 1
ATOM 855 O O . GLY A 1 111 ? 14.539 -11.828 15.922 1 32.78 111 GLY A O 1
ATOM 856 N N . GLU A 1 112 ? 13.281 -10.281 16.141 1 34.06 112 GLU A N 1
ATOM 857 C CA . GLU A 1 112 ? 12.203 -10.789 15.297 1 34.06 112 GLU A CA 1
ATOM 858 C C . GLU A 1 112 ? 12.695 -11.086 13.891 1 34.06 112 GLU A C 1
ATOM 860 O O . GLU A 1 112 ? 12.82 -10.18 13.062 1 34.06 112 GLU A O 1
ATOM 865 N N . PHE A 1 113 ? 13.789 -11.641 13.766 1 33.62 113 PHE A N 1
ATOM 866 C CA . PHE A 1 113 ? 13.922 -12.367 12.508 1 33.62 113 PHE A CA 1
ATOM 867 C C . PHE A 1 113 ? 12.602 -13.008 12.109 1 33.62 113 PHE A C 1
ATOM 869 O O . PHE A 1 113 ? 12.016 -13.773 12.875 1 33.62 113 PHE A O 1
ATOM 876 N N . GLU A 1 114 ? 11.594 -12.211 11.641 1 40.94 114 GLU A N 1
ATOM 877 C CA . GLU A 1 114 ? 10.391 -12.797 11.055 1 40.94 114 GLU A CA 1
ATOM 878 C C . GLU A 1 114 ? 10.648 -14.211 10.547 1 40.94 114 GLU A C 1
ATOM 880 O O . GLU A 1 114 ? 11.594 -14.438 9.781 1 40.94 114 GLU A O 1
ATOM 885 N N . ASP A 1 115 ? 10.547 -15.141 11.211 1 45.94 115 ASP A N 1
ATOM 886 C CA . ASP A 1 115 ? 10.453 -16.531 10.781 1 45.94 115 ASP A CA 1
ATOM 887 C C . ASP A 1 115 ? 10.062 -16.625 9.305 1 45.94 115 ASP A C 1
ATOM 889 O O . ASP A 1 115 ? 9.234 -15.852 8.828 1 45.94 115 ASP A O 1
ATOM 893 N N . ASP A 1 116 ? 11.078 -17.109 8.352 1 62.31 116 ASP A N 1
ATOM 894 C CA . ASP A 1 116 ? 11.148 -17.469 6.938 1 62.31 116 ASP A CA 1
ATOM 895 C C . ASP A 1 116 ? 9.883 -18.203 6.496 1 62.31 116 ASP A C 1
ATOM 897 O O . ASP A 1 116 ? 9.961 -19.219 5.789 1 62.31 116 ASP A O 1
ATOM 901 N N . VAL A 1 117 ? 8.828 -17.906 7.094 1 80.06 117 VAL A N 1
ATOM 902 C CA . VAL A 1 117 ? 7.625 -18.578 6.641 1 80.06 117 VAL A CA 1
ATOM 903 C C . VAL A 1 117 ? 7.168 -18 5.309 1 80.06 117 VAL A C 1
ATOM 905 O O . VAL A 1 117 ? 7.117 -16.781 5.145 1 80.06 117 VAL A O 1
ATOM 908 N N . LEU A 1 118 ? 7 -18.906 4.367 1 91.31 118 LEU A N 1
ATOM 909 C CA . LEU A 1 118 ? 6.492 -18.516 3.057 1 91.31 118 LEU A CA 1
ATOM 910 C C . LEU A 1 118 ? 5.074 -17.969 3.168 1 91.31 118 LEU A C 1
ATOM 912 O O . LEU A 1 118 ? 4.285 -18.438 3.99 1 91.31 118 LEU A O 1
ATOM 916 N N . PRO A 1 119 ? 4.801 -16.953 2.402 1 94.25 119 PRO A N 1
ATOM 917 C CA . PRO A 1 119 ? 3.461 -16.375 2.436 1 94.25 119 PRO A CA 1
ATOM 918 C C . PRO A 1 119 ? 2.406 -17.266 1.798 1 94.25 119 PRO A C 1
ATOM 920 O O . PRO A 1 119 ? 2.725 -18.062 0.91 1 94.25 119 PRO A O 1
ATOM 923 N N . CYS A 1 120 ? 1.176 -17.188 2.258 1 97.88 120 CYS A N 1
ATOM 924 C CA . CYS A 1 120 ? 0.018 -17.719 1.557 1 97.88 120 CYS A CA 1
ATOM 925 C C . CYS A 1 120 ? -0.541 -16.719 0.559 1 97.88 120 CYS A C 1
ATOM 927 O O . CYS A 1 120 ? -0.888 -15.594 0.932 1 97.88 120 CYS A O 1
ATOM 929 N N . ILE A 1 121 ? -0.659 -17.109 -0.705 1 98.5 121 ILE A N 1
ATOM 930 C CA . ILE A 1 121 ? -0.984 -16.156 -1.757 1 98.5 121 ILE A CA 1
ATOM 931 C C . ILE A 1 121 ? -2.348 -16.484 -2.357 1 98.5 121 ILE A C 1
ATOM 933 O O . ILE A 1 121 ? -2.602 -17.625 -2.734 1 98.5 121 ILE A O 1
ATOM 937 N N . ARG A 1 122 ? -3.182 -15.523 -2.418 1 98.44 122 ARG A N 1
ATOM 938 C CA . ARG A 1 122 ? -4.441 -15.711 -3.127 1 98.44 122 ARG A CA 1
ATOM 939 C C . ARG A 1 122 ? -4.23 -15.688 -4.637 1 98.44 122 ARG A C 1
ATOM 941 O O . ARG A 1 122 ? -3.439 -14.891 -5.145 1 98.44 122 ARG A O 1
ATOM 948 N N . PHE A 1 123 ? -5 -16.547 -5.324 1 98.69 123 PHE A N 1
ATOM 949 C CA . PHE A 1 123 ? -4.945 -16.516 -6.781 1 98.69 123 PHE A CA 1
ATOM 950 C C . PHE A 1 123 ? -6.258 -17 -7.383 1 98.69 123 PHE A C 1
ATOM 952 O O . PHE A 1 123 ? -7.078 -17.609 -6.688 1 98.69 123 PHE A O 1
ATOM 959 N N . THR A 1 124 ? -6.43 -16.656 -8.617 1 97.81 124 THR A N 1
ATOM 960 C CA . THR A 1 124 ? -7.586 -17.125 -9.367 1 97.81 124 THR A CA 1
ATOM 961 C C . THR A 1 124 ? -7.152 -18 -10.539 1 97.81 124 THR A C 1
ATOM 963 O O . THR A 1 124 ? -6.164 -17.688 -11.211 1 97.81 124 THR A O 1
ATOM 966 N N . ALA A 1 125 ? -7.852 -19.031 -10.758 1 98.38 125 ALA A N 1
ATOM 967 C CA . ALA A 1 125 ? -7.707 -19.875 -11.945 1 98.38 125 ALA A CA 1
ATOM 968 C C . ALA A 1 125 ? -8.961 -19.828 -12.812 1 98.38 125 ALA A C 1
ATOM 970 O O . ALA A 1 125 ? -10.055 -20.156 -12.359 1 98.38 125 ALA A O 1
ATOM 971 N N . ARG A 1 126 ? -8.766 -19.438 -13.977 1 97.06 126 ARG A N 1
ATOM 972 C CA . ARG A 1 126 ? -9.875 -19.297 -14.914 1 97.06 126 ARG A CA 1
ATOM 973 C C . ARG A 1 126 ? -9.734 -20.281 -16.078 1 97.06 126 ARG A C 1
ATOM 975 O O . ARG A 1 126 ? -8.68 -20.344 -16.719 1 97.06 126 ARG A O 1
ATOM 982 N N . ILE A 1 127 ? -10.758 -21.031 -16.328 1 97.62 127 ILE A N 1
ATOM 983 C CA . ILE A 1 127 ? -10.82 -21.984 -17.438 1 97.62 127 ILE A CA 1
ATOM 984 C C . ILE A 1 127 ? -11.914 -21.547 -18.422 1 97.62 127 ILE A C 1
ATOM 986 O O . ILE A 1 127 ? -13.094 -21.516 -18.062 1 97.62 127 ILE A O 1
ATOM 990 N N . VAL A 1 128 ? -11.492 -21.25 -19.609 1 96.25 128 VAL A N 1
ATOM 991 C CA . VAL A 1 128 ? -12.414 -20.688 -20.594 1 96.25 128 VAL A CA 1
ATOM 992 C C . VAL A 1 128 ? -12.648 -21.703 -21.719 1 96.25 128 VAL A C 1
ATOM 994 O O . VAL A 1 128 ? -11.703 -22.297 -22.219 1 96.25 128 VAL A O 1
ATOM 997 N N . LYS A 1 129 ? -13.867 -21.906 -22.016 1 94.31 129 LYS A N 1
ATOM 998 C CA . LYS A 1 129 ? -14.266 -22.719 -23.156 1 94.31 129 LYS A CA 1
ATOM 999 C C . LYS A 1 129 ? -15.555 -22.188 -23.781 1 94.31 129 LYS A C 1
ATOM 1001 O O . LYS A 1 129 ? -16.547 -21.953 -23.078 1 94.31 129 LYS A O 1
ATOM 1006 N N . ASP A 1 130 ? -15.602 -22.047 -25.094 1 90.88 130 ASP A N 1
ATOM 1007 C CA . ASP A 1 130 ? -16.781 -21.641 -25.859 1 90.88 130 ASP A CA 1
ATOM 1008 C C . ASP A 1 130 ? -17.438 -20.406 -25.234 1 90.88 130 ASP A C 1
ATOM 1010 O O . ASP A 1 130 ? -18.641 -20.391 -25 1 90.88 130 ASP A O 1
ATOM 1014 N N . ASN A 1 131 ? -16.781 -19.438 -24.797 1 87 131 ASN A N 1
ATOM 1015 C CA . ASN A 1 131 ? -17.203 -18.141 -24.281 1 87 131 ASN A CA 1
ATOM 1016 C C . ASN A 1 131 ? -17.781 -18.25 -22.875 1 87 131 ASN A C 1
ATOM 1018 O O . ASN A 1 131 ? -18.406 -17.312 -22.375 1 87 131 ASN A O 1
ATOM 1022 N N . HIS A 1 132 ? -17.656 -19.422 -22.312 1 92.38 132 HIS A N 1
ATOM 1023 C CA . HIS A 1 132 ? -17.984 -19.641 -20.906 1 92.38 132 HIS A CA 1
ATOM 1024 C C . HIS A 1 132 ? -16.719 -19.859 -20.062 1 92.38 132 HIS A C 1
ATOM 1026 O O . HIS A 1 132 ? -15.672 -20.219 -20.609 1 92.38 132 HIS A O 1
ATOM 1032 N N . ALA A 1 133 ? -16.906 -19.578 -18.75 1 94.75 133 ALA A N 1
ATOM 1033 C CA . ALA A 1 133 ? -15.727 -19.781 -17.922 1 94.75 133 ALA A CA 1
ATOM 1034 C C . ALA A 1 133 ? -16.109 -20.297 -16.531 1 94.75 133 ALA A C 1
ATOM 1036 O O . ALA A 1 133 ? -17.141 -19.891 -15.984 1 94.75 133 ALA A O 1
ATOM 1037 N N . LEU A 1 134 ? -15.289 -21.219 -16.094 1 96.12 134 LEU A N 1
ATOM 1038 C CA . LEU A 1 134 ? -15.234 -21.484 -14.672 1 96.12 134 LEU A CA 1
ATOM 1039 C C . LEU A 1 134 ? -14.078 -20.734 -14.016 1 96.12 134 LEU A C 1
ATOM 1041 O O . LEU A 1 134 ? -12.953 -20.766 -14.523 1 96.12 134 LEU A O 1
ATOM 1045 N N . ILE A 1 135 ? -14.43 -20.078 -12.938 1 96.12 135 ILE A N 1
ATOM 1046 C CA . ILE A 1 135 ? -13.422 -19.312 -12.211 1 96.12 135 ILE A CA 1
ATOM 1047 C C . ILE A 1 135 ? -13.312 -19.828 -10.781 1 96.12 135 ILE A C 1
ATOM 1049 O O . ILE A 1 135 ? -14.297 -19.875 -10.047 1 96.12 135 ILE A O 1
ATOM 1053 N N . PHE A 1 136 ? -12.07 -20.203 -10.445 1 97.62 136 PHE A N 1
ATOM 1054 C CA . PHE A 1 136 ? -11.812 -20.719 -9.102 1 97.62 136 PHE A CA 1
ATOM 1055 C C . PHE A 1 136 ? -11.047 -19.688 -8.273 1 97.62 136 PHE A C 1
ATOM 1057 O O . PHE A 1 136 ? -10.031 -19.156 -8.719 1 97.62 136 PHE A O 1
ATOM 1064 N N . ASP A 1 137 ? -11.531 -19.375 -7.094 1 97 137 ASP A N 1
ATOM 1065 C CA . ASP A 1 137 ? -10.789 -18.609 -6.094 1 97 137 ASP A CA 1
ATOM 1066 C C . ASP A 1 137 ? -9.984 -19.531 -5.188 1 97 137 ASP A C 1
ATOM 1068 O O . ASP A 1 137 ? -10.531 -20.438 -4.559 1 97 137 ASP A O 1
ATOM 1072 N N . CYS A 1 138 ? -8.688 -19.203 -5.113 1 98.5 138 CYS A N 1
ATOM 1073 C CA . CYS A 1 138 ? -7.816 -20.172 -4.453 1 98.5 138 CYS A CA 1
ATOM 1074 C C . CYS A 1 138 ? -6.805 -19.469 -3.555 1 98.5 138 CYS A C 1
ATOM 1076 O O . CYS A 1 138 ? -6.633 -18.25 -3.641 1 98.5 138 CYS A O 1
ATOM 1078 N N . VAL A 1 139 ? -6.199 -20.234 -2.672 1 98.62 139 VAL A N 1
ATOM 1079 C CA . VAL A 1 139 ? -5.059 -19.812 -1.867 1 98.62 139 VAL A CA 1
ATOM 1080 C C . VAL A 1 139 ? -3.912 -20.812 -2.041 1 98.62 139 VAL A C 1
ATOM 1082 O O . VAL A 1 139 ? -4.113 -22.031 -1.939 1 98.62 139 VAL A O 1
ATOM 1085 N N . ALA A 1 140 ? -2.762 -20.281 -2.373 1 98.56 140 ALA A N 1
ATOM 1086 C CA . ALA A 1 140 ? -1.559 -21.094 -2.52 1 98.56 140 ALA A CA 1
ATOM 1087 C C . ALA A 1 140 ? -0.712 -21.062 -1.251 1 98.56 140 ALA A C 1
ATOM 1089 O O . ALA A 1 140 ? -0.375 -19.984 -0.755 1 98.56 140 ALA A O 1
ATOM 1090 N N . SER A 1 141 ? -0.391 -22.109 -0.673 1 97 141 SER A N 1
ATOM 1091 C CA . SER A 1 141 ? 0.624 -22.375 0.341 1 97 141 SER A CA 1
ATOM 1092 C C . SER A 1 141 ? 1.503 -23.562 -0.052 1 97 141 SER A C 1
ATOM 1094 O O . SER A 1 141 ? 1.987 -23.641 -1.184 1 97 141 SER A O 1
ATOM 1096 N N . SER A 1 142 ? 1.753 -24.469 0.873 1 95.31 142 SER A N 1
ATOM 1097 C CA . SER A 1 142 ? 2.408 -25.719 0.469 1 95.31 142 SER A CA 1
ATOM 1098 C C . SER A 1 142 ? 1.454 -26.609 -0.309 1 95.31 142 SER A C 1
ATOM 1100 O O . SER A 1 142 ? 1.885 -27.562 -0.955 1 95.31 142 SER A O 1
ATOM 1102 N N . VAL A 1 143 ? 0.21 -26.219 -0.197 1 97.19 143 VAL A N 1
ATOM 1103 C CA . VAL A 1 143 ? -0.802 -26.984 -0.918 1 97.19 143 VAL A CA 1
ATOM 1104 C C . VAL A 1 143 ? -1.793 -26.031 -1.583 1 97.19 143 VAL A C 1
ATOM 1106 O O . VAL A 1 143 ? -1.848 -24.844 -1.243 1 97.19 143 VAL A O 1
ATOM 1109 N N . LEU A 1 144 ? -2.582 -26.594 -2.521 1 98.69 144 LEU A N 1
ATOM 1110 C CA . LEU A 1 144 ? -3.66 -25.844 -3.16 1 98.69 144 LEU A CA 1
ATOM 1111 C C . LEU A 1 144 ? -4.922 -25.859 -2.303 1 98.69 144 LEU A C 1
ATOM 1113 O O . LEU A 1 144 ? -5.391 -26.938 -1.914 1 98.69 144 LEU A O 1
ATOM 1117 N N . THR A 1 145 ? -5.43 -24.719 -1.987 1 98.44 145 THR A N 1
ATOM 1118 C CA . 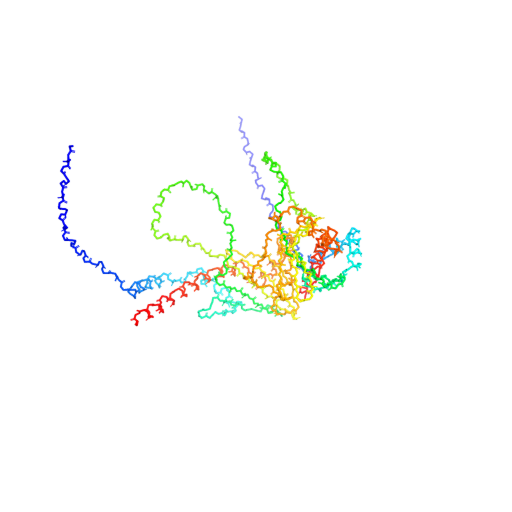THR A 1 145 ? -6.727 -24.609 -1.33 1 98.44 145 THR A CA 1
ATOM 1119 C C . THR A 1 145 ? -7.73 -23.891 -2.234 1 98.44 145 THR A C 1
ATOM 1121 O O . THR A 1 145 ? -7.523 -22.734 -2.615 1 98.44 145 THR A O 1
ATOM 1124 N N . VAL A 1 146 ? -8.828 -24.547 -2.533 1 98.69 146 VAL A N 1
ATOM 1125 C CA . VAL A 1 146 ? -9.883 -23.938 -3.33 1 98.69 146 VAL A CA 1
ATOM 1126 C C . VAL A 1 146 ? -10.953 -23.359 -2.412 1 98.69 146 VAL A C 1
ATOM 1128 O O . VAL A 1 146 ? -11.508 -24.062 -1.561 1 98.69 146 VAL A O 1
ATOM 1131 N N . GLU A 1 147 ? -11.25 -22.125 -2.572 1 97.5 147 GLU A N 1
ATOM 1132 C CA . GLU A 1 147 ? -12.18 -21.438 -1.676 1 97.5 147 GLU A CA 1
ATOM 1133 C C . GLU A 1 147 ? -13.562 -21.297 -2.312 1 97.5 147 GLU A C 1
ATOM 1135 O O . GLU A 1 147 ? -14.578 -21.281 -1.611 1 97.5 147 GLU A O 1
ATOM 1140 N N . GLY A 1 148 ? -13.555 -21.109 -3.607 1 97.25 148 GLY A N 1
ATOM 1141 C CA . GLY A 1 148 ? -14.82 -20.922 -4.305 1 97.25 148 GLY A CA 1
ATOM 1142 C C . GLY A 1 148 ? -14.727 -21.203 -5.793 1 97.25 148 GLY A C 1
ATOM 1143 O O . GLY A 1 148 ? -13.625 -21.312 -6.344 1 97.25 148 GLY A O 1
ATOM 1144 N N . VAL A 1 149 ? -15.914 -21.359 -6.375 1 96.94 149 VAL A N 1
ATOM 1145 C CA . VAL A 1 149 ? -16 -21.578 -7.816 1 96.94 149 VAL A CA 1
ATOM 1146 C C . VAL A 1 149 ? -17.219 -20.844 -8.367 1 96.94 149 VAL A C 1
ATOM 1148 O O . VAL A 1 149 ? -18.297 -20.828 -7.746 1 96.94 149 VAL A O 1
ATOM 1151 N N . MET A 1 150 ? -16.984 -20.203 -9.469 1 94 150 MET A N 1
ATOM 1152 C CA . MET A 1 150 ? -18.094 -19.5 -10.117 1 94 150 MET A CA 1
ATOM 1153 C C . MET A 1 150 ? -18.094 -19.75 -11.617 1 94 150 MET A C 1
ATOM 1155 O O . MET A 1 150 ? -17.062 -20.125 -12.195 1 94 150 MET A O 1
ATOM 1159 N N . HIS A 1 151 ? -19.281 -19.641 -12.211 1 93.88 151 HIS A N 1
ATOM 1160 C CA . HIS A 1 151 ? -19.453 -19.734 -13.656 1 93.88 151 HIS A CA 1
ATOM 1161 C C . HIS A 1 151 ? -19.828 -18.375 -14.25 1 93.88 151 HIS A C 1
ATOM 1163 O O . HIS A 1 151 ? -20.594 -17.625 -13.656 1 93.88 151 HIS A O 1
ATOM 1169 N N . THR A 1 152 ? -19.234 -18.016 -15.297 1 90.75 152 THR A N 1
ATOM 1170 C CA . THR A 1 152 ? -19.625 -16.781 -15.953 1 90.75 152 THR A CA 1
ATOM 1171 C C . THR A 1 152 ? -19.719 -16.969 -17.469 1 90.75 152 THR A C 1
ATOM 1173 O O . THR A 1 152 ? -19.047 -17.828 -18.031 1 90.75 152 THR A O 1
ATOM 1176 N N . GLU A 1 153 ? -20.656 -16.188 -18.094 1 83.5 153 GLU A N 1
ATOM 1177 C CA . GLU A 1 153 ? -20.844 -16.234 -19.547 1 83.5 153 GLU A CA 1
ATOM 1178 C C . GLU A 1 153 ? -19.984 -15.195 -20.25 1 83.5 153 GLU A C 1
ATOM 1180 O O . GLU A 1 153 ? -20 -15.109 -21.484 1 83.5 153 GLU A O 1
ATOM 1185 N N . THR A 1 154 ? -19.453 -14.266 -19.484 1 68.44 154 THR A N 1
ATOM 1186 C CA . THR A 1 154 ? -18.578 -13.281 -20.109 1 68.44 154 THR A CA 1
ATOM 1187 C C . THR A 1 154 ? -17.125 -13.492 -19.672 1 68.44 154 THR A C 1
ATOM 1189 O O . THR A 1 154 ? -16.859 -13.922 -18.547 1 68.44 154 THR A O 1
ATOM 1192 N N . ALA A 1 155 ? -16.438 -13.945 -20.609 1 60.19 155 ALA A N 1
ATOM 1193 C CA . ALA A 1 155 ? -15.016 -14.133 -20.312 1 60.19 155 ALA A CA 1
ATOM 1194 C C . ALA A 1 155 ? -14.43 -12.898 -19.625 1 60.19 155 ALA A C 1
ATOM 1196 O O . ALA A 1 155 ? -13.266 -12.898 -19.234 1 60.19 155 ALA A O 1
ATOM 1197 N N . ASP A 1 156 ? -15.344 -11.969 -19.391 1 63.09 156 ASP A N 1
ATOM 1198 C CA . ASP A 1 156 ? -14.867 -10.672 -18.906 1 63.09 156 ASP A CA 1
ATOM 1199 C C . ASP A 1 156 ? -14.805 -10.641 -17.391 1 63.09 156 ASP A C 1
ATOM 1201 O O . ASP A 1 156 ? -15.219 -11.594 -16.719 1 63.09 156 ASP A O 1
ATOM 1205 N N . ASP A 1 157 ? -14.273 -9.578 -16.906 1 64.31 157 ASP A N 1
ATOM 1206 C CA . ASP A 1 157 ? -14.062 -9.367 -15.484 1 64.31 157 ASP A CA 1
ATOM 1207 C C . ASP A 1 157 ? -15.383 -9.328 -14.727 1 64.31 157 ASP A C 1
ATOM 1209 O O . ASP A 1 157 ? -16.359 -8.766 -15.211 1 64.31 157 ASP A O 1
ATOM 1213 N N . LEU A 1 158 ? -15.445 -10.086 -13.672 1 71 158 LEU A N 1
ATOM 1214 C CA . LEU A 1 158 ? -16.578 -10.211 -12.75 1 71 158 LEU A CA 1
ATOM 1215 C C . LEU A 1 158 ? -16.922 -8.867 -12.125 1 71 158 LEU A C 1
ATOM 1217 O O . LEU A 1 158 ? -16.031 -8.039 -11.883 1 71 158 LEU A O 1
ATOM 1221 N N . ASN A 1 159 ? -18.125 -8.688 -12.094 1 76.62 159 ASN A N 1
ATOM 1222 C CA . ASN A 1 159 ? -18.625 -7.539 -11.336 1 76.62 159 ASN A CA 1
ATOM 1223 C C . ASN A 1 159 ? -18.844 -7.895 -9.867 1 76.62 159 ASN A C 1
ATOM 1225 O O . ASN A 1 159 ? -19.125 -9.047 -9.539 1 76.62 159 ASN A O 1
ATOM 1229 N N . ASP A 1 160 ? -18.812 -6.941 -9.078 1 77.69 160 ASP A N 1
ATOM 1230 C CA . ASP A 1 160 ? -18.953 -7.133 -7.637 1 77.69 160 ASP A CA 1
ATOM 1231 C C . ASP A 1 160 ? -20.344 -7.641 -7.289 1 77.69 160 ASP A C 1
ATOM 1233 O O . ASP A 1 160 ? -20.531 -8.328 -6.285 1 77.69 160 ASP A O 1
ATOM 1237 N N . SER A 1 161 ? -21.266 -7.355 -8.078 1 80.94 161 SER A N 1
ATOM 1238 C CA . SER A 1 161 ? -22.641 -7.703 -7.773 1 80.94 161 SER A CA 1
ATOM 1239 C C . SER A 1 161 ? -23 -9.086 -8.297 1 80.94 161 SER A C 1
ATOM 1241 O O . SER A 1 161 ? -24.094 -9.594 -8.047 1 80.94 161 SER A O 1
ATOM 1243 N N . ASP A 1 162 ? -22.094 -9.664 -8.969 1 83 162 ASP A N 1
ATOM 1244 C CA . ASP A 1 162 ? -22.391 -10.984 -9.523 1 83 162 ASP A CA 1
ATOM 1245 C C . ASP A 1 162 ? -22.406 -12.047 -8.43 1 83 162 ASP A C 1
ATOM 1247 O O . ASP A 1 162 ? -21.719 -11.914 -7.414 1 83 162 ASP A O 1
ATOM 1251 N N . TYR A 1 163 ? -23.328 -13.039 -8.727 1 87.88 163 TYR A N 1
ATOM 1252 C CA . TYR A 1 163 ? -23.266 -14.18 -7.824 1 87.88 163 TYR A CA 1
ATOM 1253 C C . TYR A 1 163 ? -21.906 -14.844 -7.879 1 87.88 163 TYR A C 1
ATOM 1255 O O . TYR A 1 163 ? -21.438 -15.258 -8.953 1 87.88 163 TYR A O 1
ATOM 1263 N N . GLU A 1 164 ? -21.312 -14.992 -6.77 1 87.31 164 GLU A N 1
ATOM 1264 C CA . GLU A 1 164 ? -19.922 -15.445 -6.684 1 87.31 164 GLU A CA 1
ATOM 1265 C C . GLU A 1 164 ? -19.844 -16.969 -6.609 1 87.31 164 GLU A C 1
ATOM 1267 O O . GLU A 1 164 ? -18.75 -17.547 -6.645 1 87.31 164 GLU A O 1
ATOM 1272 N N . GLY A 1 165 ? -20.922 -17.641 -6.699 1 92.62 165 GLY A N 1
ATOM 1273 C CA . GLY A 1 165 ? -20.906 -19.094 -6.543 1 92.62 165 GLY A CA 1
ATOM 1274 C C . GLY A 1 165 ? -20.828 -19.531 -5.094 1 92.62 165 GLY A C 1
ATOM 1275 O O . GLY A 1 165 ? -20.781 -18.703 -4.188 1 92.62 165 GLY A O 1
ATOM 1276 N N . PRO A 1 166 ? -20.953 -20.859 -4.848 1 94 166 PRO A N 1
ATOM 1277 C CA . PRO A 1 166 ? -20.891 -21.391 -3.48 1 94 166 PRO A CA 1
ATOM 1278 C C . PRO A 1 166 ? -19.469 -21.375 -2.918 1 94 166 PRO A C 1
ATOM 1280 O O . PRO A 1 166 ? -18.5 -21.375 -3.68 1 94 166 PRO A O 1
ATOM 1283 N N . ARG A 1 167 ? -19.516 -21.359 -1.588 1 94.31 167 ARG A N 1
ATOM 1284 C CA . ARG A 1 167 ? -18.25 -21.719 -0.966 1 94.31 167 ARG A CA 1
ATOM 1285 C C . ARG A 1 167 ? -17.891 -23.172 -1.276 1 94.31 167 ARG A C 1
ATOM 1287 O O . ARG A 1 167 ? -18.75 -24.062 -1.224 1 94.31 167 ARG A O 1
ATOM 1294 N N . PHE A 1 168 ? -16.672 -23.328 -1.592 1 97.75 168 PHE A N 1
ATOM 1295 C CA . PHE A 1 168 ? -16.219 -24.672 -1.981 1 97.75 168 PHE A CA 1
ATOM 1296 C C . PHE A 1 168 ? -16.469 -25.672 -0.863 1 97.75 168 PHE A C 1
ATOM 1298 O O . PHE A 1 168 ? -16.891 -26.797 -1.119 1 97.75 168 PHE A O 1
ATOM 1305 N N . ALA A 1 169 ? -16.219 -25.25 0.35 1 96.12 169 ALA A N 1
ATOM 1306 C CA . ALA A 1 169 ? -16.359 -26.094 1.53 1 96.12 169 ALA A CA 1
ATOM 1307 C C . ALA A 1 169 ? -17.797 -26.547 1.717 1 96.12 169 ALA A C 1
ATOM 1309 O O . ALA A 1 169 ? -18.062 -27.531 2.422 1 96.12 169 ALA A O 1
ATOM 1310 N N . ASP A 1 170 ? -18.703 -25.812 1.156 1 96.88 170 ASP A N 1
ATOM 1311 C CA . ASP A 1 170 ? -20.125 -26.141 1.302 1 96.88 170 ASP A CA 1
ATOM 1312 C C . ASP A 1 170 ? -20.531 -27.234 0.324 1 96.88 170 ASP A C 1
ATOM 1314 O O . ASP A 1 170 ? -21.609 -27.828 0.459 1 96.88 170 ASP A O 1
ATOM 1318 N N . LEU A 1 171 ? -19.797 -27.469 -0.638 1 97.94 171 LEU A N 1
ATOM 1319 C CA . LEU A 1 171 ? -20.078 -28.562 -1.573 1 97.94 171 LEU A CA 1
ATOM 1320 C C . LEU A 1 171 ? -19.859 -29.922 -0.912 1 97.94 171 LEU A C 1
ATOM 1322 O O . LEU A 1 171 ? -19.078 -30.031 0.036 1 97.94 171 LEU A O 1
ATOM 1326 N N . GLU A 1 172 ? -20.547 -30.953 -1.466 1 98.06 172 GLU A N 1
ATOM 1327 C CA . GLU A 1 172 ? -20.328 -32.312 -0.985 1 98.06 172 GLU A CA 1
ATOM 1328 C C . GLU A 1 172 ? -18.875 -32.75 -1.213 1 98.06 172 GLU A C 1
ATOM 1330 O O . GLU A 1 172 ? -18.25 -32.344 -2.189 1 98.06 172 GLU A O 1
ATOM 1335 N N . GLU A 1 173 ? -18.422 -33.562 -0.359 1 97.81 173 GLU A N 1
ATOM 1336 C CA . GLU A 1 173 ? -17.031 -33.969 -0.393 1 97.81 173 GLU A CA 1
ATOM 1337 C C . GLU A 1 173 ? -16.672 -34.594 -1.741 1 97.81 173 GLU A C 1
ATOM 1339 O O . GLU A 1 173 ? -15.586 -34.375 -2.271 1 97.81 173 GLU A O 1
ATOM 1344 N N . ASP A 1 174 ? -17.5 -35.406 -2.24 1 98.31 174 ASP A N 1
ATOM 1345 C CA . ASP A 1 174 ? -17.203 -36.062 -3.506 1 98.31 174 ASP A CA 1
ATOM 1346 C C . ASP A 1 174 ? -17.172 -35.062 -4.66 1 98.31 174 ASP A C 1
ATOM 1348 O O . ASP A 1 174 ? -16.438 -35.281 -5.637 1 98.31 174 ASP A O 1
ATOM 1352 N N . VAL A 1 175 ? -17.984 -34.031 -4.605 1 98.56 175 VAL A N 1
ATOM 1353 C CA . VAL A 1 175 ? -17.953 -32.969 -5.605 1 98.56 175 VAL A CA 1
ATOM 1354 C C . VAL A 1 175 ? -16.641 -32.188 -5.5 1 98.56 175 VAL A C 1
ATOM 1356 O O . VAL A 1 175 ? -16.016 -31.891 -6.516 1 98.56 175 VAL A O 1
ATOM 1359 N N . GLN A 1 176 ? -16.203 -31.922 -4.301 1 98.5 176 GLN A N 1
ATOM 1360 C CA . GLN A 1 176 ? -14.914 -31.25 -4.082 1 98.5 176 GLN A CA 1
ATOM 1361 C C . GLN A 1 176 ? -13.766 -32.062 -4.684 1 98.5 176 GLN A C 1
ATOM 1363 O O . GLN A 1 176 ? -12.914 -31.5 -5.383 1 98.5 176 GLN A O 1
ATOM 1368 N N . GLU A 1 177 ? -13.82 -33.312 -4.387 1 98.38 177 GLU A N 1
ATOM 1369 C CA . GLU A 1 177 ? -12.773 -34.188 -4.891 1 98.38 177 GLU A CA 1
ATOM 1370 C C . GLU A 1 177 ? -12.758 -34.219 -6.418 1 98.38 177 GLU A C 1
ATOM 1372 O O . GLU A 1 177 ? -11.688 -34.188 -7.035 1 98.38 177 GLU A O 1
ATOM 1377 N N . ALA A 1 178 ? -13.898 -34.281 -7.047 1 98.69 178 ALA A N 1
ATOM 1378 C 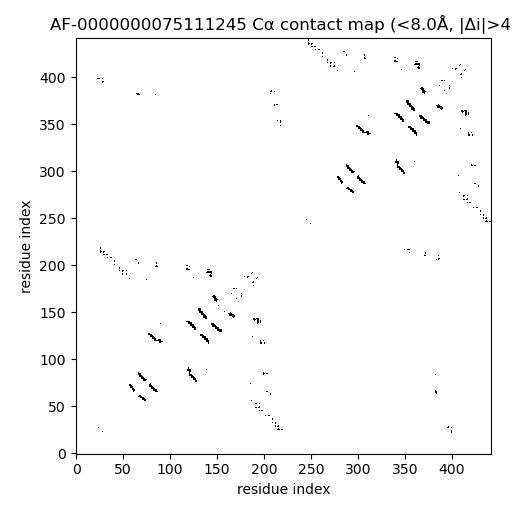CA . ALA A 1 178 ? -14 -34.312 -8.508 1 98.69 178 ALA A CA 1
ATOM 1379 C C . ALA A 1 178 ? -13.453 -33.031 -9.109 1 98.69 178 ALA A C 1
ATOM 1381 O O . ALA A 1 178 ? -12.789 -33.031 -10.148 1 98.69 178 ALA A O 1
ATOM 1382 N N . PHE A 1 179 ? -13.711 -31.891 -8.477 1 98.69 179 PHE A N 1
ATOM 1383 C CA . PHE A 1 179 ? -13.156 -30.625 -8.938 1 98.69 179 PHE A CA 1
ATOM 1384 C C . PHE A 1 179 ? -11.641 -30.609 -8.773 1 98.69 179 PHE A C 1
ATOM 1386 O O . PHE A 1 179 ? -10.93 -30.078 -9.625 1 98.69 179 PHE A O 1
ATOM 1393 N N . ALA A 1 180 ? -11.195 -31.125 -7.688 1 98.31 180 ALA A N 1
ATOM 1394 C CA . ALA A 1 180 ? -9.75 -31.203 -7.488 1 98.31 180 ALA A CA 1
ATOM 1395 C C . ALA A 1 180 ? -9.086 -32 -8.602 1 98.31 180 ALA A C 1
ATOM 1397 O O . ALA A 1 180 ? -8.047 -31.609 -9.125 1 98.31 180 ALA A O 1
ATOM 1398 N N . ASP A 1 181 ? -9.688 -33.156 -8.914 1 98.69 181 ASP A N 1
ATOM 1399 C CA . ASP A 1 181 ? -9.18 -33.969 -10.016 1 98.69 181 ASP A CA 1
ATOM 1400 C C . ASP A 1 181 ? -9.227 -33.188 -11.336 1 98.69 181 ASP A C 1
ATOM 1402 O O . ASP A 1 181 ? -8.312 -33.312 -12.148 1 98.69 181 ASP A O 1
ATOM 1406 N N . TYR A 1 182 ? -10.289 -32.5 -11.531 1 98.81 182 TYR A N 1
ATOM 1407 C CA . TYR A 1 182 ? -10.469 -31.672 -12.719 1 98.81 182 TYR A CA 1
ATOM 1408 C C . TYR A 1 182 ? -9.336 -30.656 -12.844 1 98.81 182 TYR A C 1
ATOM 1410 O O . TYR A 1 182 ? -8.727 -30.516 -13.906 1 98.81 182 TYR A O 1
ATOM 1418 N N . LEU A 1 183 ? -9.008 -29.984 -11.836 1 98.88 183 LEU A N 1
ATOM 1419 C CA . LEU A 1 183 ? -7.949 -28.984 -11.789 1 98.88 183 LEU A CA 1
ATOM 1420 C C . LEU A 1 183 ? -6.582 -29.641 -11.969 1 98.88 183 LEU A C 1
ATOM 1422 O O . LEU A 1 183 ? -5.73 -29.109 -12.695 1 98.88 183 LEU A O 1
ATOM 1426 N N . ASN A 1 184 ? -6.43 -30.766 -11.328 1 98.88 184 ASN A N 1
ATOM 1427 C CA . ASN A 1 184 ? -5.156 -31.469 -11.422 1 98.88 184 ASN A CA 1
ATOM 1428 C C . ASN A 1 184 ? -4.836 -31.859 -12.859 1 98.88 184 ASN A C 1
ATOM 1430 O O . ASN A 1 184 ? -3.688 -31.766 -13.297 1 98.88 184 ASN A O 1
ATOM 1434 N N . ALA A 1 185 ? -5.773 -32.281 -13.578 1 98.69 185 ALA A N 1
ATOM 1435 C CA . ALA A 1 185 ? -5.598 -32.625 -14.984 1 98.69 185 ALA A CA 1
ATOM 1436 C C . ALA A 1 185 ? -5.109 -31.438 -15.789 1 98.69 185 ALA A C 1
ATOM 1438 O O . ALA A 1 185 ? -4.48 -31.609 -16.844 1 98.69 185 ALA A O 1
ATOM 1439 N N . ARG A 1 186 ? -5.383 -30.266 -15.328 1 98.69 186 ARG A N 1
ATOM 1440 C CA . ARG A 1 186 ? -4.996 -29.031 -16 1 98.69 186 ARG A CA 1
ATOM 1441 C C . ARG A 1 186 ? -3.768 -28.422 -15.336 1 98.69 186 ARG A C 1
ATOM 1443 O O . ARG A 1 186 ? -3.451 -27.25 -15.57 1 98.69 186 ARG A O 1
ATOM 1450 N N . HIS A 1 187 ? -3.154 -29.156 -14.445 1 98.62 187 HIS A N 1
ATOM 1451 C CA . HIS A 1 187 ? -1.896 -28.844 -13.781 1 98.62 187 HIS A CA 1
ATOM 1452 C C . HIS A 1 187 ? -2.068 -27.703 -12.781 1 98.62 187 HIS A C 1
ATOM 1454 O O . HIS A 1 187 ? -1.122 -26.953 -12.516 1 98.62 187 HIS A O 1
ATOM 1460 N N . ILE A 1 188 ? -3.275 -27.469 -12.375 1 98.88 188 ILE A N 1
ATOM 1461 C CA . ILE A 1 188 ? -3.574 -26.625 -11.227 1 98.88 188 ILE A CA 1
ATOM 1462 C C . ILE A 1 188 ? -3.664 -27.484 -9.969 1 98.88 188 ILE A C 1
ATOM 1464 O O . ILE A 1 188 ? -4.723 -28.047 -9.664 1 98.88 188 ILE A O 1
ATOM 1468 N N . ASN A 1 189 ? -2.561 -27.625 -9.25 1 98.75 189 ASN A N 1
ATOM 1469 C CA . ASN A 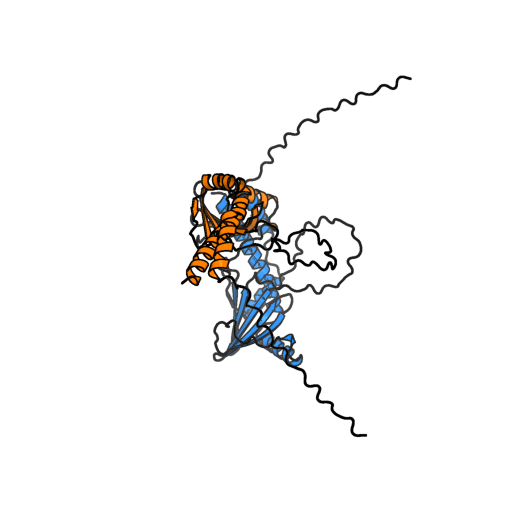1 189 ? -2.414 -28.594 -8.164 1 98.75 189 ASN A CA 1
ATOM 1470 C C . ASN A 1 189 ? -1.425 -28.109 -7.109 1 98.75 189 ASN A C 1
ATOM 1472 O O . ASN A 1 189 ? -1.063 -26.938 -7.086 1 98.75 189 ASN A O 1
ATOM 1476 N N . ASP A 1 190 ? -0.994 -28.969 -6.246 1 98.44 190 ASP A N 1
ATOM 1477 C CA . ASP A 1 190 ? -0.133 -28.609 -5.125 1 98.44 190 ASP A CA 1
ATOM 1478 C C . ASP A 1 190 ? 1.215 -28.078 -5.613 1 98.44 190 ASP A C 1
ATOM 1480 O O . ASP A 1 190 ? 1.792 -27.172 -5.008 1 98.44 190 ASP A O 1
ATOM 1484 N N . ASP A 1 191 ? 1.73 -28.641 -6.68 1 98.44 191 ASP A N 1
ATOM 1485 C CA . ASP A 1 191 ? 2.988 -28.156 -7.242 1 98.44 191 ASP A CA 1
ATOM 1486 C C . ASP A 1 191 ? 2.873 -26.703 -7.68 1 98.44 191 ASP A C 1
ATOM 1488 O O . ASP A 1 191 ? 3.766 -25.891 -7.41 1 98.44 191 ASP A O 1
ATOM 1492 N N . LEU A 1 192 ? 1.784 -26.422 -8.359 1 98.81 192 LEU A N 1
ATOM 1493 C CA . LEU A 1 192 ? 1.57 -25.047 -8.797 1 98.81 192 LEU A CA 1
ATOM 1494 C C . LEU A 1 192 ? 1.435 -24.125 -7.598 1 98.81 192 LEU A C 1
ATOM 1496 O O . LEU A 1 192 ? 2.002 -23.031 -7.59 1 98.81 192 LEU A O 1
ATOM 1500 N N . ALA A 1 193 ? 0.658 -24.531 -6.617 1 98.69 193 ALA A N 1
ATOM 1501 C CA . ALA A 1 193 ? 0.498 -23.734 -5.406 1 98.69 193 ALA A CA 1
ATOM 1502 C C . ALA A 1 193 ? 1.848 -23.453 -4.754 1 98.69 193 ALA A C 1
ATOM 1504 O O . ALA A 1 193 ? 2.146 -22.312 -4.395 1 98.69 193 ALA A O 1
ATOM 1505 N N . ASN A 1 194 ? 2.631 -24.469 -4.629 1 98.19 194 ASN A N 1
ATOM 1506 C CA . ASN A 1 194 ? 3.963 -24.328 -4.055 1 98.19 194 ASN A CA 1
ATOM 1507 C C . ASN A 1 194 ? 4.828 -23.375 -4.879 1 98.19 194 ASN A C 1
ATOM 1509 O O . ASN A 1 194 ? 5.562 -22.562 -4.324 1 98.19 194 ASN A O 1
ATOM 1513 N N . PHE A 1 195 ? 4.75 -23.469 -6.125 1 98.56 195 PHE A N 1
ATOM 1514 C CA . PHE A 1 195 ? 5.469 -22.562 -7.008 1 98.56 195 PHE A CA 1
ATOM 1515 C C . PHE A 1 195 ? 5.047 -21.125 -6.762 1 98.56 195 PHE A C 1
ATOM 1517 O O . PHE A 1 195 ? 5.895 -20.234 -6.613 1 98.56 195 PHE A O 1
ATOM 1524 N N . ILE A 1 196 ? 3.75 -20.891 -6.727 1 98.69 196 ILE A N 1
ATOM 1525 C CA . ILE A 1 196 ? 3.207 -19.531 -6.582 1 98.69 196 ILE A CA 1
ATOM 1526 C C . ILE A 1 196 ? 3.725 -18.906 -5.289 1 98.69 196 ILE A C 1
ATOM 1528 O O . ILE A 1 196 ? 4.18 -17.766 -5.289 1 98.69 196 ILE A O 1
ATOM 1532 N N . THR A 1 197 ? 3.666 -19.625 -4.195 1 97.81 197 THR A N 1
ATOM 1533 C CA . THR A 1 197 ? 4.102 -19.109 -2.9 1 97.81 197 THR A CA 1
ATOM 1534 C C . THR A 1 197 ? 5.59 -18.781 -2.924 1 97.81 197 THR A C 1
ATOM 1536 O O . THR A 1 197 ? 5.992 -17.672 -2.545 1 97.81 197 THR A O 1
ATOM 1539 N N . GLN A 1 198 ? 6.426 -19.672 -3.43 1 96.94 198 GLN A N 1
ATOM 1540 C CA . GLN A 1 198 ? 7.867 -19.469 -3.441 1 96.94 198 GLN A CA 1
ATOM 1541 C C . GLN A 1 198 ? 8.266 -18.391 -4.449 1 96.94 198 GLN A C 1
ATOM 1543 O O . GLN A 1 198 ? 9.141 -17.562 -4.172 1 96.94 198 GLN A O 1
ATOM 1548 N N . PHE A 1 199 ? 7.613 -18.438 -5.621 1 97.56 199 PHE A N 1
ATOM 1549 C CA . PHE A 1 199 ? 7.898 -17.469 -6.66 1 97.56 199 PHE A CA 1
ATOM 1550 C C . PHE A 1 199 ? 7.551 -16.062 -6.184 1 97.56 199 PHE A C 1
ATOM 1552 O O . PHE A 1 199 ? 8.281 -15.102 -6.457 1 97.56 199 PHE A O 1
ATOM 1559 N N . SER A 1 200 ? 6.461 -15.914 -5.484 1 97.25 200 SER A N 1
ATOM 1560 C CA . SER A 1 200 ? 6.047 -14.617 -4.953 1 97.25 200 SER A CA 1
ATOM 1561 C C . SER A 1 200 ? 7.07 -14.078 -3.959 1 97.25 200 SER A C 1
ATOM 1563 O O . SER A 1 200 ? 7.375 -12.883 -3.961 1 97.25 200 SER A O 1
ATOM 1565 N N . ASP A 1 201 ? 7.52 -14.961 -3.107 1 95.06 201 ASP A N 1
ATOM 1566 C CA . ASP A 1 201 ? 8.539 -14.57 -2.139 1 95.06 201 ASP A CA 1
ATOM 1567 C C . ASP A 1 201 ? 9.805 -14.078 -2.84 1 95.06 201 ASP A C 1
ATOM 1569 O O . ASP A 1 201 ? 10.336 -13.023 -2.5 1 95.06 201 ASP A O 1
ATOM 1573 N N . LEU A 1 202 ? 10.242 -14.812 -3.803 1 95.5 202 LEU A N 1
ATOM 1574 C CA . LEU A 1 202 ? 11.438 -14.43 -4.559 1 95.5 202 LEU A CA 1
ATOM 1575 C C . LEU A 1 202 ? 11.219 -13.109 -5.289 1 95.5 202 LEU A C 1
ATOM 1577 O O . LEU A 1 202 ? 12.094 -12.242 -5.285 1 95.5 202 LEU A O 1
ATOM 1581 N N . LYS A 1 203 ? 10.086 -13.031 -5.957 1 96.44 203 LYS A N 1
ATOM 1582 C CA . LYS A 1 203 ? 9.766 -11.812 -6.699 1 96.44 203 LYS A CA 1
ATOM 1583 C C . LYS A 1 203 ? 9.82 -10.586 -5.793 1 96.44 203 LYS A C 1
ATOM 1585 O O . LYS A 1 203 ? 10.406 -9.57 -6.156 1 96.44 203 LYS A O 1
ATOM 1590 N N . GLU A 1 204 ? 9.234 -10.625 -4.617 1 94.69 204 GLU A N 1
ATOM 1591 C CA . GLU A 1 204 ? 9.281 -9.523 -3.668 1 94.69 204 GLU A CA 1
ATOM 1592 C C . GLU A 1 204 ? 10.719 -9.188 -3.273 1 94.69 204 GLU A C 1
ATOM 1594 O O . GLU A 1 204 ? 11.078 -8.016 -3.137 1 94.69 204 GLU A O 1
ATOM 1599 N N . GLN A 1 205 ? 11.523 -10.227 -3.061 1 93.94 205 GLN A N 1
ATOM 1600 C CA . GLN A 1 205 ? 12.93 -10.008 -2.719 1 93.94 205 GLN A CA 1
ATOM 1601 C C . GLN A 1 205 ? 13.664 -9.266 -3.834 1 93.94 205 GLN A C 1
ATOM 1603 O O . GLN A 1 205 ? 14.414 -8.328 -3.574 1 93.94 205 GLN A O 1
ATOM 1608 N N . LYS A 1 206 ? 13.398 -9.695 -4.992 1 95.56 206 LYS A N 1
ATOM 1609 C CA . LYS A 1 206 ? 14.031 -9.055 -6.141 1 95.56 206 LYS A CA 1
ATOM 1610 C C . LYS A 1 206 ? 13.602 -7.594 -6.262 1 95.56 206 LYS A C 1
ATOM 1612 O O . LYS A 1 206 ? 14.422 -6.723 -6.547 1 95.56 206 LYS A O 1
ATOM 1617 N N . GLU A 1 207 ? 12.312 -7.363 -6.094 1 96.31 207 GLU A N 1
ATOM 1618 C CA . GLU A 1 207 ? 11.82 -5.988 -6.133 1 96.31 207 GLU A CA 1
ATOM 1619 C C . GLU A 1 207 ? 12.438 -5.148 -5.023 1 96.31 207 GLU A C 1
ATOM 1621 O O . GLU A 1 207 ? 12.727 -3.963 -5.215 1 96.31 207 GLU A O 1
ATOM 1626 N N . TYR A 1 208 ? 12.641 -5.77 -3.82 1 96.69 208 TYR A N 1
ATOM 1627 C CA . TYR A 1 208 ? 13.281 -5.062 -2.715 1 96.69 208 TYR A CA 1
ATOM 1628 C C . TYR A 1 208 ? 14.703 -4.668 -3.074 1 96.69 208 TYR A C 1
ATOM 1630 O O . TYR A 1 208 ? 15.133 -3.543 -2.807 1 96.69 208 TYR A O 1
ATOM 1638 N N . VAL A 1 209 ? 15.453 -5.512 -3.664 1 96.94 209 VAL A N 1
ATOM 1639 C CA . VAL A 1 209 ? 16.812 -5.223 -4.105 1 96.94 209 VAL A CA 1
ATOM 1640 C C . VAL A 1 209 ? 16.797 -4.059 -5.094 1 96.94 209 VAL A C 1
ATOM 1642 O O . VAL A 1 209 ? 17.609 -3.137 -4.984 1 96.94 209 VAL A O 1
ATOM 1645 N N . THR A 1 210 ? 15.914 -4.113 -6.098 1 96.62 210 THR A N 1
ATOM 1646 C CA . THR A 1 210 ? 15.789 -3.043 -7.082 1 96.62 210 THR A CA 1
ATOM 1647 C C . THR A 1 210 ? 15.477 -1.715 -6.395 1 96.62 210 THR A C 1
ATOM 1649 O O . THR A 1 210 ? 16.016 -0.674 -6.766 1 96.62 210 THR A O 1
ATOM 1652 N N . PHE A 1 211 ? 14.586 -1.75 -5.41 1 97.31 211 PHE A N 1
ATOM 1653 C CA . PHE A 1 211 ? 14.281 -0.562 -4.625 1 97.31 211 PHE A CA 1
ATOM 1654 C C . PHE A 1 211 ? 15.539 0.008 -3.988 1 97.31 211 PHE A C 1
ATOM 1656 O O . PHE A 1 211 ? 15.797 1.211 -4.074 1 97.31 211 PHE A O 1
ATOM 1663 N N . LEU A 1 212 ? 16.25 -0.842 -3.297 1 97.75 212 LEU A N 1
ATOM 1664 C CA . LEU A 1 212 ? 17.469 -0.401 -2.615 1 97.75 212 LEU A CA 1
ATOM 1665 C C . LEU A 1 212 ? 18.438 0.24 -3.6 1 97.75 212 LEU A C 1
ATOM 1667 O O . LEU A 1 212 ? 19.047 1.271 -3.299 1 97.75 212 LEU A O 1
ATOM 1671 N N . GLU A 1 213 ? 18.594 -0.373 -4.727 1 97 213 GLU A N 1
ATOM 1672 C CA . GLU A 1 213 ? 19.469 0.17 -5.766 1 97 213 GLU A CA 1
ATOM 1673 C C . GLU A 1 213 ? 19 1.562 -6.195 1 97 213 GLU A C 1
ATOM 1675 O O . GLU A 1 213 ? 19.812 2.49 -6.266 1 97 213 GLU A O 1
ATOM 1680 N N . ASN A 1 214 ? 17.797 1.685 -6.488 1 96.12 214 ASN A N 1
ATOM 1681 C CA . ASN A 1 214 ? 17.25 2.951 -6.965 1 96.12 214 ASN A CA 1
ATOM 1682 C C . ASN A 1 214 ? 17.281 4.02 -5.875 1 96.12 214 ASN A C 1
ATOM 1684 O O . ASN A 1 214 ? 17.578 5.18 -6.145 1 96.12 214 ASN A O 1
ATOM 1688 N N . ALA A 1 215 ? 16.875 3.646 -4.668 1 97.38 215 ALA A N 1
ATOM 1689 C CA . ALA A 1 215 ? 16.891 4.586 -3.551 1 97.38 215 ALA A CA 1
ATOM 1690 C C . ALA A 1 215 ? 18.312 5.098 -3.293 1 97.38 215 ALA A C 1
ATOM 1692 O O . ALA A 1 215 ? 18.516 6.277 -2.998 1 97.38 215 ALA A O 1
ATOM 1693 N N . GLN A 1 216 ? 19.281 4.18 -3.344 1 97.25 216 GLN A N 1
ATOM 1694 C CA . GLN A 1 216 ? 20.672 4.586 -3.168 1 97.25 216 GLN A CA 1
ATOM 1695 C C . GLN A 1 216 ? 21.094 5.605 -4.223 1 97.25 216 GLN A C 1
ATOM 1697 O O . GLN A 1 216 ? 21.656 6.652 -3.895 1 97.25 216 GLN A O 1
ATOM 1702 N N . LYS A 1 217 ? 20.812 5.332 -5.438 1 95.88 217 LYS A N 1
ATOM 1703 C CA . LYS A 1 217 ? 21.156 6.242 -6.531 1 95.88 217 LYS A CA 1
ATOM 1704 C C . LYS A 1 217 ? 20.453 7.59 -6.355 1 95.88 217 LYS A C 1
ATOM 1706 O O . LYS A 1 217 ? 21.062 8.641 -6.578 1 95.88 217 LYS A O 1
ATOM 1711 N N . PHE A 1 218 ? 19.25 7.574 -6 1 96.56 218 PHE A N 1
ATOM 1712 C CA . PHE A 1 218 ? 18.438 8.773 -5.84 1 96.56 218 PHE A CA 1
ATOM 1713 C C . PHE A 1 218 ? 19.016 9.688 -4.766 1 96.56 218 PHE A C 1
ATOM 1715 O O . PHE A 1 218 ? 19.016 10.906 -4.918 1 96.56 218 PHE A O 1
ATOM 1722 N N . THR A 1 219 ? 19.453 9.078 -3.703 1 96.19 219 THR A N 1
ATOM 1723 C CA . THR A 1 219 ? 19.875 9.859 -2.543 1 96.19 219 THR A CA 1
ATOM 1724 C C . THR A 1 219 ? 21.344 10.25 -2.654 1 96.19 219 THR A C 1
ATOM 1726 O O . THR A 1 219 ? 21.844 11.031 -1.85 1 96.19 219 THR A O 1
ATOM 1729 N N . GLU A 1 220 ? 22.141 9.656 -3.492 1 91.25 220 GLU A N 1
ATOM 1730 C CA . GLU A 1 220 ? 23.516 10.047 -3.76 1 91.25 220 GLU A CA 1
ATOM 1731 C C . GLU A 1 220 ? 23.578 11.359 -4.535 1 91.25 220 GLU A C 1
ATOM 1733 O O . GLU A 1 220 ? 24.516 12.141 -4.367 1 91.25 220 GLU A O 1
ATOM 1738 N N . ALA A 1 221 ? 22.703 11.648 -5.43 1 72.56 221 ALA A N 1
ATOM 1739 C CA . ALA A 1 221 ? 22.766 12.781 -6.355 1 72.56 221 ALA A CA 1
ATOM 1740 C C . ALA A 1 221 ? 22.25 14.062 -5.691 1 72.56 221 ALA A C 1
ATOM 1742 O O . ALA A 1 221 ? 21.469 14.008 -4.738 1 72.56 221 ALA A O 1
ATOM 1743 N N . MET B 1 1 ? -74.938 -20.672 34.5 1 23.11 1 MET B N 1
ATOM 1744 C CA . MET B 1 1 ? -74.812 -19.469 35.344 1 23.11 1 MET B CA 1
ATOM 1745 C C . MET B 1 1 ? -74.188 -18.344 34.562 1 23.11 1 MET B C 1
ATOM 1747 O O . MET B 1 1 ? -73 -18.453 34.188 1 23.11 1 MET B O 1
ATOM 1751 N N . LEU B 1 2 ? -75 -17.531 33.781 1 27.38 2 LEU B N 1
ATOM 1752 C CA . LEU B 1 2 ? -74.938 -16.594 32.656 1 27.38 2 LEU B CA 1
ATOM 1753 C C . LEU B 1 2 ? -74.375 -15.258 33.125 1 27.38 2 LEU B C 1
ATOM 1755 O O . LEU B 1 2 ? -75.062 -14.492 33.812 1 27.38 2 LEU B O 1
ATOM 1759 N N . SER B 1 3 ? -73.125 -15.312 33.688 1 28.03 3 SER B N 1
ATOM 1760 C CA . SER B 1 3 ? -72.562 -14.125 34.312 1 28.03 3 SER B CA 1
ATOM 1761 C C . SER B 1 3 ? -72.562 -12.922 33.375 1 28.03 3 SER B C 1
ATOM 1763 O O . SER B 1 3 ? -72.438 -13.062 32.188 1 28.03 3 SER B O 1
ATOM 1765 N N . ARG B 1 4 ? -73.375 -11.844 33.875 1 29.16 4 ARG B N 1
ATOM 1766 C CA . ARG B 1 4 ? -73.688 -10.516 33.375 1 29.16 4 ARG B CA 1
ATOM 1767 C C . ARG B 1 4 ? -72.438 -9.758 32.938 1 29.16 4 ARG B C 1
ATOM 1769 O O . ARG B 1 4 ? -71.5 -9.641 33.688 1 29.16 4 ARG B O 1
ATOM 1776 N N . LEU B 1 5 ? -72.188 -9.664 31.594 1 31.09 5 LEU B N 1
ATOM 1777 C CA . LEU B 1 5 ? -71.25 -8.953 30.766 1 31.09 5 LEU B CA 1
ATOM 1778 C C . LEU B 1 5 ? -71.312 -7.449 30.953 1 31.09 5 LEU B C 1
ATOM 1780 O O . LEU B 1 5 ? -72.312 -6.832 30.547 1 31.09 5 LEU B O 1
ATOM 1784 N N . SER B 1 6 ? -71.25 -7.043 32.344 1 31.48 6 SER B N 1
ATOM 1785 C CA . SER B 1 6 ? -71.438 -5.609 32.531 1 31.48 6 SER B CA 1
ATOM 1786 C C . SER B 1 6 ? -70.5 -4.809 31.609 1 31.48 6 SER B C 1
ATOM 1788 O O . SER B 1 6 ? -69.312 -5.059 31.547 1 31.48 6 SER B O 1
ATOM 1790 N N . LEU B 1 7 ? -71.062 -4.172 30.594 1 31.73 7 LEU B N 1
ATOM 1791 C CA . LEU B 1 7 ? -70.625 -3.287 29.531 1 31.73 7 LEU B CA 1
ATOM 1792 C C . LEU B 1 7 ? -70.062 -1.985 30.109 1 31.73 7 LEU B C 1
ATOM 1794 O O . LEU B 1 7 ? -70.812 -1.16 30.609 1 31.73 7 LEU B O 1
ATOM 1798 N N . LEU B 1 8 ? -69 -2.104 30.984 1 33.28 8 LEU B N 1
ATOM 1799 C CA . LEU B 1 8 ? -68.438 -0.854 31.531 1 33.28 8 LEU B CA 1
ATOM 1800 C C . LEU B 1 8 ? -68.188 0.157 30.438 1 33.28 8 LEU B C 1
ATOM 1802 O O . LEU B 1 8 ? -67.5 -0.166 29.453 1 33.28 8 LEU B O 1
ATOM 1806 N N . THR B 1 9 ? -69.062 1.164 30.281 1 34.22 9 THR B N 1
ATOM 1807 C CA . THR B 1 9 ? -69.062 2.309 29.375 1 34.22 9 THR B CA 1
ATOM 1808 C C . THR B 1 9 ? -67.812 3.176 29.656 1 34.22 9 THR B C 1
ATOM 1810 O O . THR B 1 9 ? -67.688 3.723 30.75 1 34.22 9 THR B O 1
ATOM 1813 N N . LEU B 1 10 ? -66.562 2.73 29.156 1 33.06 10 LEU B N 1
ATOM 1814 C CA . LEU B 1 10 ? -65.375 3.525 29.281 1 33.06 10 LEU B CA 1
ATOM 1815 C C . LEU B 1 10 ? -65.562 4.922 28.688 1 33.06 10 LEU B C 1
ATOM 1817 O O . LEU B 1 10 ? -65.875 5.066 27.5 1 33.06 10 LEU B O 1
ATOM 1821 N N . LYS B 1 11 ? -66.125 5.855 29.547 1 34.16 11 LYS B N 1
ATOM 1822 C CA . LYS B 1 11 ? -66.188 7.254 29.141 1 34.16 11 LYS B CA 1
ATOM 1823 C C . LYS B 1 11 ? -64.875 7.781 28.625 1 34.16 11 LYS B C 1
ATOM 1825 O O . LYS B 1 11 ? -63.844 7.609 29.266 1 34.16 11 LYS B O 1
ATOM 1830 N N . ALA B 1 12 ? -64.812 8.07 27.281 1 37.12 12 ALA B N 1
ATOM 1831 C CA . ALA B 1 12 ? -63.75 8.664 26.5 1 37.12 12 ALA B CA 1
ATOM 1832 C C . ALA B 1 12 ? -63.438 10.078 26.984 1 37.12 12 ALA B C 1
ATOM 1834 O O . ALA B 1 12 ? -64.312 10.961 26.906 1 37.12 12 ALA B O 1
ATOM 1835 N N . SER B 1 13 ? -62.781 10.234 28.203 1 38.06 13 SER B N 1
ATOM 1836 C CA . SER B 1 13 ? -62.406 11.609 28.516 1 38.06 13 SER B CA 1
ATOM 1837 C C . SER B 1 13 ? -61.781 12.312 27.328 1 38.06 13 SER B C 1
ATOM 1839 O O . SER B 1 13 ? -61 11.711 26.594 1 38.06 13 SER B O 1
ATOM 1841 N N . PRO B 1 14 ? -62.406 13.391 26.844 1 39.19 14 PRO B N 1
ATOM 1842 C CA . PRO B 1 14 ? -61.812 14.094 25.688 1 39.19 14 PRO B CA 1
ATOM 1843 C C . PRO B 1 14 ? -60.375 14.484 25.906 1 39.19 14 PRO B C 1
ATOM 1845 O O . PRO B 1 14 ? -59.969 14.836 27.031 1 39.19 14 PRO B O 1
ATOM 1848 N N . ALA B 1 15 ? -59.438 13.828 25.219 1 37.59 15 ALA B N 1
ATOM 1849 C CA . ALA B 1 15 ? -58 14.148 25.156 1 37.59 15 ALA B CA 1
ATOM 1850 C C . ALA B 1 15 ? -57.781 15.633 24.891 1 37.59 15 ALA B C 1
ATOM 1852 O O . ALA B 1 15 ? -58.312 16.172 23.922 1 37.59 15 ALA B O 1
ATOM 1853 N N . VAL B 1 16 ? -57.75 16.453 26.016 1 37.91 16 VAL B N 1
ATOM 1854 C CA . VAL B 1 16 ? -57.156 17.766 25.828 1 37.91 16 VAL B CA 1
ATOM 1855 C C . VAL B 1 16 ? -56 17.688 24.844 1 37.91 16 VAL B C 1
ATOM 1857 O O . VAL B 1 16 ? -55.125 16.828 25 1 37.91 16 VAL B O 1
ATOM 1860 N N . HIS B 1 17 ? -56.25 18 23.578 1 38.22 17 HIS B N 1
ATOM 1861 C CA . HIS B 1 17 ? -55.188 18.203 22.594 1 38.22 17 HIS B CA 1
ATOM 1862 C C . HIS B 1 17 ? -54.062 19.047 23.188 1 38.22 17 HIS B C 1
ATOM 1864 O O . HIS B 1 17 ? -54.281 20.172 23.609 1 38.22 17 HIS B O 1
ATOM 1870 N N . HIS B 1 18 ? -53.25 18.484 24.156 1 39.5 18 HIS B N 1
ATOM 1871 C CA . HIS B 1 18 ? -52 19.141 24.469 1 39.5 18 HIS B CA 1
ATOM 1872 C C . HIS B 1 18 ? -51.469 19.938 23.281 1 39.5 18 HIS B C 1
ATOM 1874 O O . HIS B 1 18 ? -51.406 19.422 22.172 1 39.5 18 HIS B O 1
ATOM 1880 N N . ALA B 1 19 ? -51.625 21.281 23.188 1 39.47 19 ALA B N 1
ATOM 1881 C CA . ALA B 1 19 ? -50.875 22.25 22.391 1 39.47 19 ALA B CA 1
ATOM 1882 C C . ALA B 1 19 ? -49.5 21.703 22.031 1 39.47 19 ALA B C 1
ATOM 1884 O O . ALA B 1 19 ? -48.781 21.203 22.891 1 39.47 19 ALA B O 1
ATOM 1885 N N . ARG B 1 20 ? -49.281 21.281 20.875 1 41.44 20 ARG B N 1
ATOM 1886 C CA . ARG B 1 20 ? -48.062 20.938 20.141 1 41.44 20 ARG B CA 1
ATOM 1887 C C . ARG B 1 20 ? -46.875 21.812 20.578 1 41.44 20 ARG B C 1
ATOM 1889 O O . ARG B 1 20 ? -46.969 23.031 20.562 1 41.44 20 ARG B O 1
ATOM 1896 N N . ARG B 1 21 ? -46.031 21.5 21.484 1 42.28 21 ARG B N 1
ATOM 1897 C CA . ARG B 1 21 ? -44.688 22 21.734 1 42.28 21 ARG B CA 1
ATOM 1898 C C . ARG B 1 21 ? -44.125 22.703 20.516 1 42.28 21 ARG B C 1
ATOM 1900 O O . ARG B 1 21 ? -44.281 22.234 19.391 1 42.28 21 ARG B O 1
ATOM 1907 N N . PHE B 1 22 ? -43.969 24.047 20.344 1 44.81 22 PHE B N 1
ATOM 1908 C CA . PHE B 1 22 ? -43.344 24.922 19.375 1 44.81 22 PHE B CA 1
ATOM 1909 C C . PHE B 1 22 ? -42.125 24.234 18.75 1 44.81 22 PHE B C 1
ATOM 1911 O O . PHE B 1 22 ? -41.094 24.047 19.422 1 44.81 22 PHE B O 1
ATOM 1918 N N . SER B 1 23 ? -42.125 23.141 18.062 1 54.12 23 SER B N 1
ATOM 1919 C CA . SER B 1 23 ? -41.156 22.516 17.172 1 54.12 23 SER B CA 1
ATOM 1920 C C . SER B 1 23 ? -40.25 23.547 16.484 1 54.12 23 SER B C 1
ATOM 1922 O O . SER B 1 23 ? -40.75 24.391 15.727 1 54.12 23 SER B O 1
ATOM 1924 N N . SER B 1 24 ? -39.375 24.219 17.219 1 70.81 24 SER B N 1
ATOM 1925 C CA . SER B 1 24 ? -38.5 25.188 16.547 1 70.81 24 SER B CA 1
ATOM 1926 C C . SER B 1 24 ? -38.219 24.75 15.117 1 70.81 24 SER B C 1
ATOM 1928 O O . SER B 1 24 ? -37.938 23.578 14.859 1 70.81 24 SER B O 1
ATOM 1930 N N . ALA B 1 25 ? -38.625 25.609 14.078 1 87.44 25 ALA B N 1
ATOM 1931 C CA . ALA B 1 25 ? -38.438 25.406 12.648 1 87.44 25 ALA B CA 1
ATOM 1932 C C . ALA B 1 25 ? -36.969 25.094 12.344 1 87.44 25 ALA B C 1
ATOM 1934 O O . ALA B 1 25 ? -36.062 25.594 13.031 1 87.44 25 ALA B O 1
ATOM 1935 N N . LEU B 1 26 ? -36.781 24.094 11.562 1 94.88 26 LEU B N 1
ATOM 1936 C CA . LEU B 1 26 ? -35.469 23.609 11.164 1 94.88 26 LEU B CA 1
ATOM 1937 C C . LEU B 1 26 ? -34.5 24.766 10.938 1 94.88 26 LEU B C 1
ATOM 1939 O O . LEU B 1 26 ? -33.375 24.75 11.453 1 94.88 26 LEU B O 1
ATOM 1943 N N . PRO B 1 27 ? -34.906 25.828 10.312 1 94.25 27 PRO B N 1
ATOM 1944 C CA . PRO B 1 27 ? -33.969 26.938 10.102 1 94.25 27 PRO B CA 1
ATOM 1945 C C . PRO B 1 27 ? -33.5 27.594 11.406 1 94.25 27 PRO B C 1
ATOM 1947 O O . PRO B 1 27 ? -32.344 28 11.531 1 94.25 27 PRO B O 1
ATOM 1950 N N . SER B 1 28 ? -34.438 27.625 12.297 1 95 28 SER B N 1
ATOM 1951 C CA . SER B 1 28 ? -34.125 28.25 13.578 1 95 28 SER B CA 1
ATOM 1952 C C . SER B 1 28 ? -33.125 27.391 14.367 1 95 28 SER B C 1
ATOM 1954 O O . SER B 1 28 ? -32.219 27.922 15.008 1 95 28 SER B O 1
ATOM 1956 N N . LEU B 1 29 ? -33.312 26.219 14.336 1 95.81 29 LEU B N 1
ATOM 1957 C CA . LEU B 1 29 ? -32.406 25.297 15.023 1 95.81 29 LEU B CA 1
ATOM 1958 C C . LEU B 1 29 ? -31.031 25.297 14.375 1 95.81 29 LEU B C 1
ATOM 1960 O O . LEU B 1 29 ? -30.016 25.266 15.07 1 95.81 29 LEU B O 1
ATOM 1964 N N . LEU B 1 30 ? -30.984 25.422 13.094 1 97.06 30 LEU B N 1
ATOM 1965 C CA . LEU B 1 30 ? -29.719 25.516 12.375 1 97.06 30 LEU B CA 1
ATOM 1966 C C . LEU B 1 30 ? -29 26.828 12.703 1 97.06 30 LEU B C 1
ATOM 1968 O O . LEU B 1 30 ? -27.766 26.844 12.836 1 97.06 30 LEU B O 1
ATOM 1972 N N . GLY B 1 31 ? -29.781 27.766 12.789 1 95.62 31 GLY B N 1
ATOM 1973 C CA . GLY B 1 31 ? -29.203 29.047 13.164 1 95.62 31 GLY B CA 1
ATOM 1974 C C . GLY B 1 31 ? -28.562 29.031 14.531 1 95.62 31 GLY B C 1
ATOM 1975 O O . GLY B 1 31 ? -27.5 29.625 14.727 1 95.62 31 GLY B O 1
ATOM 1976 N N . ARG B 1 32 ? -29.203 28.438 15.406 1 95.75 32 ARG B N 1
ATOM 1977 C CA . ARG B 1 32 ? -28.656 28.281 16.75 1 95.75 32 ARG B CA 1
ATOM 1978 C C . ARG B 1 32 ? -27.328 27.516 16.703 1 95.75 32 ARG B C 1
ATOM 1980 O O . ARG B 1 32 ? -26.344 27.938 17.312 1 95.75 32 ARG B O 1
ATOM 1987 N N . GLU B 1 33 ? -27.25 26.406 16.062 1 96.12 33 GLU B N 1
ATOM 1988 C CA . GLU B 1 33 ? -26.031 25.594 15.93 1 96.12 33 GLU B CA 1
ATOM 1989 C C . GLU B 1 33 ? -24.922 26.391 15.273 1 96.12 33 GLU B C 1
ATOM 1991 O O . GLU B 1 33 ? -23.766 26.328 15.695 1 96.12 33 GLU B O 1
ATOM 1996 N N . LEU B 1 34 ? -25.266 27.125 14.258 1 96.94 34 LEU B N 1
ATOM 1997 C CA . LEU B 1 34 ? -24.297 27.938 13.539 1 96.94 34 LEU B CA 1
ATOM 1998 C C . LEU B 1 34 ? -23.641 28.953 14.461 1 96.94 34 LEU B C 1
ATOM 2000 O O . LEU B 1 34 ? -22.422 29.094 14.469 1 96.94 34 LEU B O 1
ATOM 2004 N N . ALA B 1 35 ? -24.438 29.594 15.195 1 95.88 35 ALA B N 1
ATOM 2005 C CA . ALA B 1 35 ? -23.922 30.594 16.125 1 95.88 35 ALA B CA 1
ATOM 2006 C C . ALA B 1 35 ? -22.969 29.984 17.125 1 95.88 35 ALA B C 1
ATOM 2008 O O . ALA B 1 35 ? -21.906 30.547 17.422 1 95.88 35 ALA B O 1
ATOM 2009 N N . GLU B 1 36 ? -23.312 28.906 17.594 1 95.06 36 GLU B N 1
ATOM 2010 C CA . GLU B 1 36 ? -22.484 28.203 18.562 1 95.06 36 GLU B CA 1
ATOM 2011 C C . GLU B 1 36 ? -21.156 27.766 17.938 1 95.06 36 GLU B C 1
ATOM 2013 O O . GLU B 1 36 ? -20.094 27.953 18.531 1 95.06 36 GLU B O 1
ATOM 2018 N N . GLU B 1 37 ? -21.156 27.188 16.766 1 94.56 37 GLU B N 1
ATOM 2019 C CA . GLU B 1 37 ? -19.953 26.672 16.109 1 94.56 37 GLU B CA 1
ATOM 2020 C C . GLU B 1 37 ? -19.016 27.828 15.711 1 94.56 37 GLU B C 1
ATOM 2022 O O . GLU B 1 37 ? -17.797 27.688 15.797 1 94.56 37 GLU B O 1
ATOM 2027 N N . LYS B 1 38 ? -19.578 28.891 15.305 1 93.5 38 LYS B N 1
ATOM 2028 C CA . LYS B 1 38 ? -18.766 30.047 14.945 1 93.5 38 LYS B CA 1
ATOM 2029 C C . LYS B 1 38 ? -18.031 30.594 16.172 1 93.5 38 LYS B C 1
ATOM 2031 O O . LYS B 1 38 ? -16.891 31.031 16.062 1 93.5 38 LYS B O 1
ATOM 2036 N N . ALA B 1 39 ? -18.703 30.5 17.25 1 90.88 39 ALA B N 1
ATOM 2037 C CA . ALA B 1 39 ? -18.109 31 18.5 1 90.88 39 ALA B CA 1
ATOM 2038 C C . ALA B 1 39 ? -16.969 30.109 18.953 1 90.88 39 ALA B C 1
ATOM 2040 O O . ALA B 1 39 ? -16.031 30.578 19.609 1 90.88 39 ALA B O 1
ATOM 2041 N N . ASN B 1 40 ? -16.984 28.922 18.516 1 86.81 40 ASN B N 1
ATOM 2042 C CA . ASN B 1 40 ? -16 27.938 18.969 1 86.81 40 ASN B CA 1
ATOM 2043 C C . ASN B 1 40 ? -14.922 27.703 17.922 1 86.81 40 ASN B C 1
ATOM 2045 O O . ASN B 1 40 ? -13.953 26.984 18.188 1 86.81 40 ASN B O 1
ATOM 2049 N N . CYS B 1 41 ? -15.109 28.25 16.812 1 82.31 41 CYS B N 1
ATOM 2050 C CA . CYS B 1 41 ? -14.156 28.047 15.727 1 82.31 41 CYS B CA 1
ATOM 2051 C C . CYS B 1 41 ? -13.031 29.078 15.781 1 82.31 41 CYS B C 1
ATOM 2053 O O . CYS B 1 41 ? -13.18 30.188 15.258 1 82.31 41 CYS B O 1
ATOM 2055 N N . PHE B 1 42 ? -12.023 28.844 16.594 1 83.81 42 PHE B N 1
ATOM 2056 C CA . PHE B 1 42 ? -10.898 29.766 16.672 1 83.81 42 PHE B CA 1
ATOM 2057 C C . PHE B 1 42 ? -9.586 29.031 16.422 1 83.81 42 PHE B C 1
ATOM 2059 O O . PHE B 1 42 ? -9.469 27.844 16.688 1 83.81 42 PHE B O 1
ATOM 2066 N N . VAL B 1 43 ? -8.664 29.797 15.859 1 85.44 43 VAL B N 1
ATOM 2067 C CA . VAL B 1 43 ? -7.316 29.281 15.633 1 85.44 43 VAL B CA 1
ATOM 2068 C C . VAL B 1 43 ? -6.488 29.422 16.906 1 85.44 43 VAL B C 1
ATOM 2070 O O . VAL B 1 43 ? -6.254 30.531 17.391 1 85.44 43 VAL B O 1
ATOM 2073 N N . GLY B 1 44 ? -6.012 28.312 17.422 1 89.25 44 GLY B N 1
ATOM 2074 C CA . GLY B 1 44 ? -5.172 28.328 18.609 1 89.25 44 GLY B CA 1
ATOM 2075 C C . GLY B 1 44 ? -3.775 28.859 18.344 1 89.25 44 GLY B C 1
ATOM 2076 O O . GLY B 1 44 ? -3.307 28.844 17.203 1 89.25 44 GLY B O 1
ATOM 2077 N N . GLU B 1 45 ? -3.096 29.297 19.375 1 92.62 45 GLU B N 1
ATOM 2078 C CA . GLU B 1 45 ? -1.751 29.859 19.281 1 92.62 45 GLU B CA 1
ATOM 2079 C C . GLU B 1 45 ? -0.759 28.828 18.75 1 92.62 45 GLU B C 1
ATOM 2081 O O . GLU B 1 45 ? 0.136 29.156 17.969 1 92.62 45 GLU B O 1
ATOM 2086 N N . GLU B 1 46 ? -0.903 27.672 19.188 1 93.94 46 GLU B N 1
ATOM 2087 C CA . GLU B 1 46 ? 0.006 26.609 18.766 1 93.94 46 GLU B CA 1
ATOM 2088 C C . GLU B 1 46 ? -0.069 26.391 17.25 1 93.94 46 GLU B C 1
ATOM 2090 O O . GLU B 1 46 ? 0.96 26.297 16.578 1 93.94 46 GLU B O 1
ATOM 2095 N N . LEU B 1 47 ? -1.233 26.281 16.797 1 95.56 47 LEU B N 1
ATOM 2096 C CA . LEU B 1 47 ? -1.407 26.078 15.359 1 95.56 47 LEU B CA 1
ATOM 2097 C C . LEU B 1 47 ? -0.856 27.266 14.57 1 95.56 47 LEU B C 1
ATOM 2099 O O . LEU B 1 47 ? -0.261 27.078 13.508 1 95.56 47 LEU B O 1
ATOM 2103 N N . GLU B 1 48 ? -1.039 28.469 15.047 1 95.5 48 GLU B N 1
ATOM 2104 C CA . GLU B 1 48 ? -0.506 29.641 14.375 1 95.5 48 GLU B CA 1
ATOM 2105 C C . GLU B 1 48 ? 1.017 29.594 14.289 1 95.5 48 GLU B C 1
ATOM 2107 O O . GLU B 1 48 ? 1.598 29.922 13.258 1 95.5 48 GLU B O 1
ATOM 2112 N N . ALA B 1 49 ? 1.623 29.219 15.336 1 97 49 ALA B N 1
ATOM 2113 C CA . ALA B 1 49 ? 3.078 29.094 15.352 1 97 49 ALA B CA 1
ATOM 2114 C C . ALA B 1 49 ? 3.549 28.016 14.367 1 97 49 ALA B C 1
ATOM 2116 O O . ALA B 1 49 ? 4.527 28.219 13.648 1 97 49 ALA B O 1
ATOM 2117 N N . LEU B 1 50 ? 2.879 26.969 14.391 1 97 50 LEU B N 1
ATOM 2118 C CA . LEU B 1 50 ? 3.211 25.891 13.469 1 97 50 LEU B CA 1
ATOM 2119 C C . LEU B 1 50 ? 3.02 26.344 12.023 1 97 50 LEU B C 1
ATOM 2121 O O . LEU B 1 50 ? 3.83 26.016 11.148 1 97 50 LEU B O 1
ATOM 2125 N N . ARG B 1 51 ? 1.96 27 11.812 1 97.19 51 ARG B N 1
ATOM 2126 C CA . ARG B 1 51 ? 1.662 27.5 10.477 1 97.19 51 ARG B CA 1
ATOM 2127 C C . ARG B 1 51 ? 2.779 28.406 9.977 1 97.19 51 ARG B C 1
ATOM 2129 O O . ARG B 1 51 ? 3.182 28.312 8.812 1 97.19 51 ARG B O 1
ATOM 2136 N N . GLU B 1 52 ? 3.26 29.25 10.797 1 97.5 52 GLU B N 1
ATOM 2137 C CA . GLU B 1 52 ? 4.363 30.125 10.422 1 97.5 52 GLU B CA 1
ATOM 2138 C C . GLU B 1 52 ? 5.602 29.328 10.039 1 97.5 52 GLU B C 1
ATOM 2140 O O . GLU B 1 52 ? 6.266 29.641 9.039 1 97.5 52 GLU B O 1
ATOM 2145 N N . LYS B 1 53 ? 5.863 28.328 10.828 1 97.25 53 LYS B N 1
ATOM 2146 C CA . LYS B 1 53 ? 7 27.469 10.531 1 97.25 53 LYS B CA 1
ATOM 2147 C C . LYS B 1 53 ? 6.828 26.766 9.188 1 97.25 53 LYS B C 1
ATOM 2149 O O . LYS B 1 53 ? 7.766 26.703 8.383 1 97.25 53 LYS B O 1
ATOM 2154 N N . VAL B 1 54 ? 5.672 26.297 8.945 1 97.94 54 VAL B N 1
ATOM 2155 C CA . VAL B 1 54 ? 5.387 25.547 7.723 1 97.94 54 VAL B CA 1
ATOM 2156 C C . VAL B 1 54 ? 5.441 26.484 6.523 1 97.94 54 VAL B C 1
ATOM 2158 O O . VAL B 1 54 ? 6.02 26.156 5.484 1 97.94 54 VAL B O 1
ATOM 2161 N N . LEU B 1 55 ? 4.949 27.703 6.668 1 97.81 55 LEU B N 1
ATOM 2162 C CA . LEU B 1 55 ? 4.887 28.672 5.574 1 97.81 55 LEU B CA 1
ATOM 2163 C C . LEU B 1 55 ? 6.277 29.188 5.219 1 97.81 55 LEU B C 1
ATOM 2165 O O . LEU B 1 55 ? 6.484 29.719 4.129 1 97.81 55 LEU B O 1
ATOM 2169 N N . ALA B 1 56 ? 7.215 29.031 6.102 1 98 56 ALA B N 1
ATOM 2170 C CA . ALA B 1 56 ? 8.594 29.422 5.82 1 98 56 ALA B CA 1
ATOM 2171 C C . ALA B 1 56 ? 9.195 28.547 4.727 1 98 56 ALA B C 1
ATOM 2173 O O . ALA B 1 56 ? 10.125 28.953 4.027 1 98 56 ALA B O 1
ATOM 2174 N N . ASN B 1 57 ? 8.617 27.344 4.527 1 98.06 57 ASN B N 1
ATOM 2175 C CA . ASN B 1 57 ? 9.266 26.391 3.629 1 98.06 57 ASN B CA 1
ATOM 2176 C C . ASN B 1 57 ? 8.273 25.797 2.623 1 98.06 57 ASN B C 1
ATOM 2178 O O . ASN B 1 57 ? 8.68 25.234 1.606 1 98.06 57 ASN B O 1
ATOM 2182 N N . PHE B 1 58 ? 7.016 25.938 2.938 1 98.75 58 PHE B N 1
ATOM 2183 C CA . PHE B 1 58 ? 6 25.312 2.094 1 98.75 58 PHE B CA 1
ATOM 2184 C C . PHE B 1 58 ? 4.969 26.359 1.651 1 98.75 58 PHE B C 1
ATOM 2186 O O . PHE B 1 58 ? 4.629 27.266 2.41 1 98.75 58 PHE B O 1
ATOM 2193 N N . LYS B 1 59 ? 4.492 26.172 0.434 1 98.69 59 LYS B N 1
ATOM 2194 C CA . LYS B 1 59 ? 3.25 26.797 -0.01 1 98.69 59 LYS B CA 1
ATOM 2195 C C . LYS B 1 59 ? 2.062 25.859 0.201 1 98.69 59 LYS B C 1
ATOM 2197 O O . LYS B 1 59 ? 2.152 24.656 -0.07 1 98.69 59 LYS B O 1
ATOM 2202 N N . ILE B 1 60 ? 0.973 26.469 0.64 1 98.5 60 ILE B N 1
ATOM 2203 C CA . ILE B 1 60 ? -0.194 25.641 0.947 1 98.5 60 ILE B CA 1
ATOM 2204 C C . ILE B 1 60 ? -1.262 25.844 -0.125 1 98.5 60 ILE B C 1
ATOM 2206 O O . ILE B 1 60 ? -1.635 26.984 -0.436 1 98.5 60 ILE B O 1
ATOM 2210 N N . GLN B 1 61 ? -1.716 24.828 -0.687 1 98.44 61 GLN B N 1
ATOM 2211 C CA . GLN B 1 61 ? -2.873 24.844 -1.575 1 98.44 61 GLN B CA 1
ATOM 2212 C C . GLN B 1 61 ? -4.105 24.266 -0.881 1 98.44 61 GLN B C 1
ATOM 2214 O O . GLN B 1 61 ? -4.199 23.047 -0.667 1 98.44 61 GLN B O 1
ATOM 2219 N N . ASP B 1 62 ? -4.957 25.094 -0.566 1 97.56 62 ASP B N 1
ATOM 2220 C CA . ASP B 1 62 ? -6.191 24.797 0.152 1 97.56 62 ASP B CA 1
ATOM 2221 C C . ASP B 1 62 ? -7.398 25.422 -0.551 1 97.56 62 ASP B C 1
ATOM 2223 O O . ASP B 1 62 ? -7.465 26.641 -0.724 1 97.56 62 ASP B O 1
ATOM 2227 N N . THR B 1 63 ? -8.367 24.656 -0.96 1 97.19 63 THR B N 1
ATOM 2228 C CA . THR B 1 63 ? -9.547 25.156 -1.655 1 97.19 63 THR B CA 1
ATOM 2229 C C . THR B 1 63 ? -10.797 24.938 -0.814 1 97.19 63 THR B C 1
ATOM 2231 O O . THR B 1 63 ? -11.031 23.844 -0.314 1 97.19 63 THR B O 1
ATOM 2234 N N . PRO B 1 64 ? -11.586 26.047 -0.708 1 95 64 PRO B N 1
ATOM 2235 C CA . PRO B 1 64 ? -12.844 25.875 0.026 1 95 64 PRO B CA 1
ATOM 2236 C C . PRO B 1 64 ? -13.711 24.75 -0.532 1 95 64 PRO B C 1
ATOM 2238 O O . PRO B 1 64 ? -13.805 24.578 -1.751 1 95 64 PRO B O 1
ATOM 2241 N N . GLY B 1 65 ? -14.273 23.922 0.37 1 95.81 65 GLY B N 1
ATOM 2242 C CA . GLY B 1 65 ? -15.164 22.844 -0.02 1 95.81 65 GLY B CA 1
ATOM 2243 C C . GLY B 1 65 ? -14.422 21.562 -0.37 1 95.81 65 GLY B C 1
ATOM 2244 O O . GLY B 1 65 ? -15.047 20.5 -0.543 1 95.81 65 GLY B O 1
ATOM 2245 N N . ASN B 1 66 ? -13.18 21.672 -0.517 1 97.5 66 ASN B N 1
ATOM 2246 C CA . ASN B 1 66 ? -12.328 20.531 -0.847 1 97.5 66 ASN B CA 1
ATOM 2247 C C . ASN B 1 66 ? -11.391 20.172 0.306 1 97.5 66 ASN B C 1
ATOM 2249 O O . ASN B 1 66 ? -10.68 21.047 0.819 1 97.5 66 ASN B O 1
ATOM 2253 N N . LEU B 1 67 ? -11.43 18.906 0.708 1 97.62 67 LEU B N 1
ATOM 2254 C CA . LEU B 1 67 ? -10.695 18.516 1.905 1 97.62 67 LEU B CA 1
ATOM 2255 C C . LEU B 1 67 ? -9.305 18.016 1.547 1 97.62 67 LEU B C 1
ATOM 2257 O O . LEU B 1 67 ? -8.516 17.672 2.432 1 97.62 67 LEU B O 1
ATOM 2261 N N . ASP B 1 68 ? -8.984 17.938 0.216 1 98.44 68 ASP B N 1
ATOM 2262 C CA . ASP B 1 68 ? -7.625 17.641 -0.219 1 98.44 68 ASP B CA 1
ATOM 2263 C C . ASP B 1 68 ? -6.719 18.859 -0.095 1 98.44 68 ASP B C 1
ATOM 2265 O O . ASP B 1 68 ? -7.043 19.938 -0.611 1 98.44 68 ASP B O 1
ATOM 2269 N N . ILE B 1 69 ? -5.582 18.688 0.609 1 98.69 69 ILE B N 1
ATOM 2270 C CA . ILE B 1 69 ? -4.609 19.75 0.797 1 98.69 69 ILE B CA 1
ATOM 2271 C C . ILE B 1 69 ? -3.27 19.344 0.189 1 98.69 69 ILE B C 1
ATOM 2273 O O . ILE B 1 69 ? -2.852 18.188 0.31 1 98.69 69 ILE B O 1
ATOM 2277 N N . VAL B 1 70 ? -2.621 20.281 -0.458 1 98.69 70 VAL B N 1
ATOM 2278 C CA . VAL B 1 70 ? -1.29 20.031 -1.004 1 98.69 70 VAL B CA 1
ATOM 2279 C C . VAL B 1 70 ? -0.316 21.094 -0.484 1 98.69 70 VAL B C 1
ATOM 2281 O O . VAL B 1 70 ? -0.619 22.281 -0.504 1 98.69 70 VAL B O 1
ATOM 2284 N N . LEU B 1 71 ? 0.817 20.656 0.036 1 98.88 71 LEU B N 1
ATOM 2285 C CA . LEU B 1 71 ? 1.947 21.516 0.377 1 98.88 71 LEU B CA 1
ATOM 2286 C C . LEU B 1 71 ? 3.078 21.344 -0.632 1 98.88 71 LEU B C 1
ATOM 2288 O O . LEU B 1 71 ? 3.457 20.234 -0.97 1 98.88 71 LEU B O 1
ATOM 2292 N N . LEU B 1 72 ? 3.549 22.469 -1.09 1 98.75 72 LEU B N 1
ATOM 2293 C CA . LEU B 1 72 ? 4.613 22.438 -2.088 1 98.75 72 LEU B CA 1
ATOM 2294 C C . LEU B 1 72 ? 5.879 23.094 -1.55 1 98.75 72 LEU B C 1
ATOM 2296 O O . LEU B 1 72 ? 5.812 24.141 -0.88 1 98.75 72 LEU B O 1
ATOM 2300 N N . SER B 1 73 ? 7.008 22.469 -1.825 1 98.56 73 SER B N 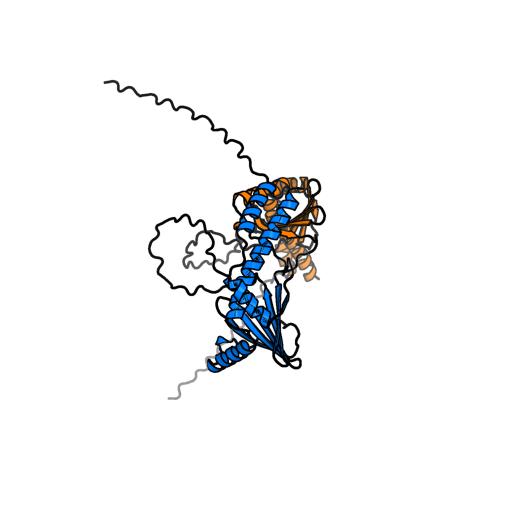1
ATOM 2301 C CA . SER B 1 73 ? 8.297 23.031 -1.423 1 98.56 73 SER B CA 1
ATOM 2302 C C . SER B 1 73 ? 9.406 22.625 -2.391 1 98.56 73 SER B C 1
ATOM 2304 O O . SER B 1 73 ? 9.156 21.875 -3.346 1 98.56 73 SER B O 1
ATOM 2306 N N . LYS B 1 74 ? 10.508 23.25 -2.199 1 97.94 74 LYS B N 1
ATOM 2307 C CA . LYS B 1 74 ? 11.727 22.922 -2.928 1 97.94 74 LYS B CA 1
ATOM 2308 C C . LYS B 1 74 ? 12.922 22.797 -1.98 1 97.94 74 LYS B C 1
ATOM 2310 O O . LYS B 1 74 ? 13.016 23.516 -0.993 1 97.94 74 LYS B O 1
ATOM 2315 N N . TYR B 1 75 ? 13.789 21.906 -2.246 1 97.38 75 TYR B N 1
ATOM 2316 C CA . TYR B 1 75 ? 15.047 21.703 -1.544 1 97.38 75 TYR B CA 1
ATOM 2317 C C . TYR B 1 75 ? 16.172 21.406 -2.525 1 97.38 75 TYR B C 1
ATOM 2319 O O . TYR B 1 75 ? 16.25 20.312 -3.086 1 97.38 75 TYR B O 1
ATOM 2327 N N . LYS B 1 76 ? 17.016 22.344 -2.707 1 95.44 76 LYS B N 1
ATOM 2328 C CA . LYS B 1 76 ? 18.062 22.219 -3.729 1 95.44 76 LYS B CA 1
ATOM 2329 C C . LYS B 1 76 ? 17.453 21.922 -5.094 1 95.44 76 LYS B C 1
ATOM 2331 O O . LYS B 1 76 ? 16.656 22.703 -5.617 1 95.44 76 LYS B O 1
ATOM 2336 N N . ASN B 1 77 ? 17.766 20.844 -5.711 1 95.81 77 ASN B N 1
ATOM 2337 C CA . ASN B 1 77 ? 17.266 20.484 -7.035 1 95.81 77 ASN B CA 1
ATOM 2338 C C . ASN B 1 77 ? 16.062 19.547 -6.945 1 95.81 77 ASN B C 1
ATOM 2340 O O . ASN B 1 77 ? 15.711 18.891 -7.926 1 95.81 77 ASN B O 1
ATOM 2344 N N . GLU B 1 78 ? 15.461 19.5 -5.773 1 97.31 78 GLU B N 1
ATOM 2345 C CA . GLU B 1 78 ? 14.336 18.609 -5.543 1 97.31 78 GLU B CA 1
ATOM 2346 C C . GLU B 1 78 ? 13.023 19.375 -5.434 1 97.31 78 GLU B C 1
ATOM 2348 O O . GLU B 1 78 ? 12.977 20.438 -4.812 1 97.31 78 GLU B O 1
ATOM 2353 N N . ALA B 1 79 ? 12.023 18.875 -6.141 1 97.06 79 ALA B N 1
ATOM 2354 C CA . ALA B 1 79 ? 10.656 19.328 -5.914 1 97.06 79 ALA B CA 1
ATOM 2355 C C . ALA B 1 79 ? 9.938 18.453 -4.902 1 97.06 79 ALA B C 1
ATOM 2357 O O . ALA B 1 79 ? 9.984 17.219 -5 1 97.06 79 ALA B O 1
ATOM 2358 N N . ILE B 1 80 ? 9.266 19.078 -3.941 1 97.88 80 ILE B N 1
ATOM 2359 C CA . ILE B 1 80 ? 8.625 18.328 -2.867 1 97.88 80 ILE B CA 1
ATOM 2360 C C . ILE B 1 80 ? 7.133 18.641 -2.834 1 97.88 80 ILE B C 1
ATOM 2362 O O . ILE B 1 80 ? 6.734 19.797 -2.916 1 97.88 80 ILE B O 1
ATOM 2366 N N . ASP B 1 81 ? 6.348 17.609 -2.748 1 97.19 81 ASP B N 1
ATOM 2367 C CA . ASP B 1 81 ? 4.934 17.828 -2.465 1 97.19 81 ASP B CA 1
ATOM 2368 C C . ASP B 1 81 ? 4.438 16.891 -1.374 1 97.19 81 ASP B C 1
ATOM 2370 O O . ASP B 1 81 ? 4.863 15.734 -1.309 1 97.19 81 ASP B O 1
ATOM 2374 N N . VAL B 1 82 ? 3.707 17.422 -0.455 1 98.69 82 VAL B N 1
ATOM 2375 C CA . VAL B 1 82 ? 3.025 16.703 0.612 1 98.69 82 VAL B CA 1
ATOM 2376 C C . VAL B 1 82 ? 1.515 16.781 0.407 1 98.69 82 VAL B C 1
ATOM 2378 O O . VAL B 1 82 ? 0.954 17.875 0.273 1 98.69 82 VAL B O 1
ATOM 2381 N N . LYS B 1 83 ? 0.869 15.633 0.398 1 98.44 83 LYS B N 1
ATOM 2382 C CA . LYS B 1 83 ? -0.566 15.586 0.13 1 98.44 83 LYS B CA 1
ATOM 2383 C C . LYS B 1 83 ? -1.311 14.852 1.238 1 98.44 83 LYS B C 1
ATOM 2385 O O . LYS B 1 83 ? -0.855 13.805 1.711 1 98.44 83 LYS B O 1
ATOM 2390 N N . PHE B 1 84 ? -2.414 15.406 1.618 1 98.56 84 PHE B N 1
ATOM 2391 C CA . PHE B 1 84 ? -3.271 14.711 2.574 1 98.56 84 PHE B CA 1
ATOM 2392 C C . PHE B 1 84 ? -4.727 15.133 2.398 1 98.56 84 PHE B C 1
ATOM 2394 O O . PHE B 1 84 ? -5.008 16.188 1.842 1 98.56 84 PHE B O 1
ATOM 2401 N N . ASN B 1 85 ? -5.598 14.227 2.717 1 98.56 85 ASN B N 1
ATOM 2402 C CA . ASN B 1 85 ? -7.027 14.477 2.863 1 98.56 85 ASN B CA 1
ATOM 2403 C C . ASN B 1 85 ? -7.434 14.57 4.332 1 98.56 85 ASN B C 1
ATOM 2405 O O . ASN B 1 85 ? -7.133 13.672 5.121 1 98.56 85 ASN B O 1
ATOM 2409 N N . CYS B 1 86 ? -8.102 15.617 4.684 1 97.62 86 CYS B N 1
ATOM 2410 C CA . CYS B 1 86 ? -8.391 15.922 6.078 1 97.62 86 CYS B CA 1
ATOM 2411 C C . CYS B 1 86 ? -9.273 14.844 6.699 1 97.62 86 CYS B C 1
ATOM 2413 O O . CYS B 1 86 ? -9.383 14.758 7.926 1 97.62 86 CYS B O 1
ATOM 2415 N N . GLN B 1 87 ? -9.898 14.039 5.926 1 95.88 87 GLN B N 1
ATOM 2416 C CA . GLN B 1 87 ? -10.797 13.008 6.445 1 95.88 87 GLN B CA 1
ATOM 2417 C C . GLN B 1 87 ? -10.141 11.633 6.395 1 95.88 87 GLN B C 1
ATOM 2419 O O . GLN B 1 87 ? -10.75 10.633 6.781 1 95.88 87 GLN B O 1
ATOM 2424 N N . ASP B 1 88 ? -8.984 11.578 5.848 1 97.56 88 ASP B N 1
ATOM 2425 C CA . ASP B 1 88 ? -8.273 10.297 5.809 1 97.56 88 ASP B CA 1
ATOM 2426 C C . ASP B 1 88 ? -7.621 9.992 7.152 1 97.56 88 ASP B C 1
ATOM 2428 O O . ASP B 1 88 ? -6.398 10.07 7.285 1 97.56 88 ASP B O 1
ATOM 2432 N N . VAL B 1 89 ? -8.383 9.555 8.094 1 96.19 89 VAL B N 1
ATOM 2433 C CA . VAL B 1 89 ? -7.949 9.344 9.469 1 96.19 89 VAL B CA 1
ATOM 2434 C C . VAL B 1 89 ? -7.395 7.934 9.625 1 96.19 89 VAL B C 1
ATOM 2436 O O . VAL B 1 89 ? -8.008 6.965 9.172 1 96.19 89 VAL B O 1
ATOM 2439 N N . ALA B 1 90 ? -6.258 7.883 10.18 1 94.5 90 ALA B N 1
ATOM 2440 C CA . ALA B 1 90 ? -5.648 6.582 10.461 1 94.5 90 ALA B CA 1
ATOM 2441 C C . ALA B 1 90 ? -6.191 5.988 11.758 1 94.5 90 ALA B C 1
ATOM 2443 O O . ALA B 1 90 ? -6.465 6.715 12.711 1 94.5 90 ALA B O 1
ATOM 2444 N N . ASP B 1 91 ? -6.441 4.652 11.742 1 82.88 91 ASP B N 1
ATOM 2445 C CA . ASP B 1 91 ? -6.855 3.975 12.969 1 82.88 91 ASP B CA 1
ATOM 2446 C C . ASP B 1 91 ? -5.656 3.688 13.867 1 82.88 91 ASP B C 1
ATOM 2448 O O . ASP B 1 91 ? -4.73 2.982 13.469 1 82.88 91 ASP B O 1
ATOM 2452 N N . VAL B 1 92 ? -5.293 4.539 14.609 1 68.88 92 VAL B N 1
ATOM 2453 C CA . VAL B 1 92 ? -4.152 4.281 15.484 1 68.88 92 VAL B CA 1
ATOM 2454 C C . VAL B 1 92 ? -4.633 3.635 16.781 1 68.88 92 VAL B C 1
ATOM 2456 O O . VAL B 1 92 ? -5.633 4.062 17.359 1 68.88 92 VAL B O 1
ATOM 2459 N N . ALA B 1 93 ? -4.363 2.197 16.812 1 51.69 93 ALA B N 1
ATOM 2460 C CA . ALA B 1 93 ? -4.703 1.472 18.031 1 51.69 93 ALA B CA 1
ATOM 2461 C C . ALA B 1 93 ? -4.297 2.264 19.281 1 51.69 93 ALA B C 1
ATOM 2463 O O . ALA B 1 93 ? -3.139 2.66 19.406 1 51.69 93 ALA B O 1
ATOM 2464 N N . GLU B 1 94 ? -5.117 3.059 19.828 1 41.97 94 GLU B N 1
ATOM 2465 C CA . GLU B 1 94 ? -4.766 3.654 21.125 1 41.97 94 GLU B CA 1
ATOM 2466 C C . GLU B 1 94 ? -4.219 2.602 22.078 1 41.97 94 GLU B C 1
ATOM 2468 O O . GLU B 1 94 ? -4.867 1.58 22.328 1 41.97 94 GLU B O 1
ATOM 2473 N N . GLU B 1 95 ? -2.967 2.33 21.984 1 38.56 95 GLU B N 1
ATOM 2474 C CA . GLU B 1 95 ? -2.441 1.551 23.109 1 38.56 95 GLU B CA 1
ATOM 2475 C C . GLU B 1 95 ? -3.051 2.004 24.422 1 38.56 95 GLU B C 1
ATOM 2477 O O . GLU B 1 95 ? -2.447 1.827 25.484 1 38.56 95 GLU B O 1
ATOM 2482 N N . GLY B 1 96 ? -4.027 2.762 24.531 1 34.91 96 GLY B N 1
ATOM 2483 C CA . GLY B 1 96 ? -4.453 2.998 25.906 1 34.91 96 GLY B CA 1
ATOM 2484 C C . GLY B 1 96 ? -5.039 1.766 26.562 1 34.91 96 GLY B C 1
ATOM 2485 O O . GLY B 1 96 ? -5.449 0.824 25.891 1 34.91 96 GLY B O 1
ATOM 2486 N N . GLY B 1 97 ? -4.816 1.484 27.922 1 32.28 97 GLY B N 1
ATOM 2487 C CA . GLY B 1 97 ? -5.168 0.468 28.906 1 32.28 97 GLY B CA 1
ATOM 2488 C C . GLY B 1 97 ? -6.621 0.037 28.812 1 32.28 97 GLY B C 1
ATOM 2489 O O . GLY B 1 97 ? -7.496 0.844 28.5 1 32.28 97 GLY B O 1
ATOM 2490 N N . GLU B 1 98 ? -6.875 -1.138 28.406 1 35.06 98 GLU B N 1
ATOM 2491 C CA . GLU B 1 98 ? -8.125 -1.833 28.688 1 35.06 98 GLU B CA 1
ATOM 2492 C C . GLU B 1 98 ? -8.672 -1.428 30.062 1 35.06 98 GLU B C 1
ATOM 2494 O O . GLU B 1 98 ? -8.281 -1.99 31.078 1 35.06 98 GLU B O 1
ATOM 2499 N N . TYR B 1 99 ? -8.805 -0.136 30.453 1 31.89 99 TYR B N 1
ATOM 2500 C CA . TYR B 1 99 ? -9.586 -0.078 31.672 1 31.89 99 TYR B CA 1
ATOM 2501 C C . TYR B 1 99 ? -10.922 -0.786 31.5 1 31.89 99 TYR B C 1
ATOM 2503 O O . TYR B 1 99 ? -11.531 -0.725 30.438 1 31.89 99 TYR B O 1
ATOM 2511 N N . ASP B 1 100 ? -11.141 -1.896 32.156 1 31.81 100 ASP B N 1
ATOM 2512 C CA . ASP B 1 100 ? -12.336 -2.674 32.438 1 31.81 100 ASP B CA 1
ATOM 2513 C C . ASP B 1 100 ? -13.539 -1.76 32.719 1 31.81 100 ASP B C 1
ATOM 2515 O O . ASP B 1 100 ? -13.586 -1.061 33.719 1 31.81 100 ASP B O 1
ATOM 2519 N N . GLU B 1 101 ? -14.102 -1.057 31.812 1 31.31 101 GLU B N 1
ATOM 2520 C CA . GLU B 1 101 ? -15.367 -0.38 32.062 1 31.31 101 GLU B CA 1
ATOM 2521 C C . GLU B 1 101 ? -16.422 -1.362 32.562 1 31.31 101 GLU B C 1
ATOM 2523 O O . GLU B 1 101 ? -16.766 -2.316 31.875 1 31.31 101 GLU B O 1
ATOM 2528 N N . GLY B 1 102 ? -16.469 -1.657 33.875 1 30.55 102 GLY B N 1
ATOM 2529 C CA . GLY B 1 102 ? -17.672 -2.158 34.5 1 30.55 102 GLY B CA 1
ATOM 2530 C C . GLY B 1 102 ? -18.953 -1.58 33.938 1 30.55 102 GLY B C 1
ATOM 2531 O O . GLY B 1 102 ? -18.922 -0.577 33.219 1 30.55 102 GLY B O 1
ATOM 2532 N N . GLU B 1 103 ? -20.172 -2.23 34.188 1 32.5 103 GLU B N 1
ATOM 2533 C CA . GLU B 1 103 ? -21.578 -2.145 33.844 1 32.5 103 GLU B CA 1
ATOM 2534 C C . GLU B 1 103 ? -22.125 -0.746 34.094 1 32.5 103 GLU B C 1
ATOM 2536 O O . GLU B 1 103 ? -23.344 -0.55 34.125 1 32.5 103 GLU B O 1
ATOM 2541 N N . GLU B 1 104 ? -21.422 0.293 34.625 1 30.02 104 GLU B N 1
ATOM 2542 C CA . GLU B 1 104 ? -22.328 1.324 35.125 1 30.02 104 GLU B CA 1
ATOM 2543 C C . GLU B 1 104 ? -23.25 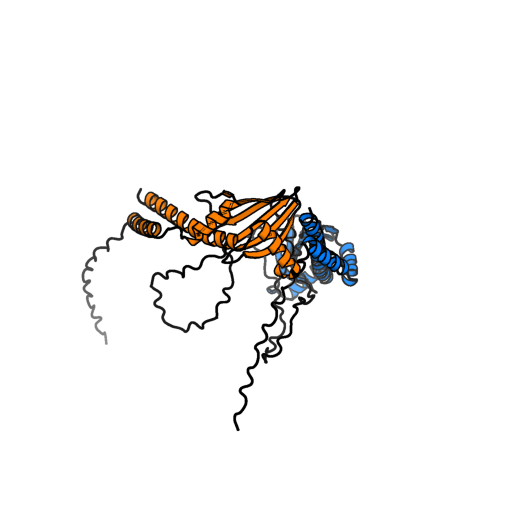1.817 34 1 30.02 104 GLU B C 1
ATOM 2545 O O . GLU B 1 104 ? -22.859 1.838 32.812 1 30.02 104 GLU B O 1
ATOM 2550 N N . ASP B 1 105 ? -24.562 1.932 34.344 1 32.56 105 ASP B N 1
ATOM 2551 C CA . ASP B 1 105 ? -25.797 2.512 33.781 1 32.56 105 ASP B CA 1
ATOM 2552 C C . ASP B 1 105 ? -25.516 3.881 33.156 1 32.56 105 ASP B C 1
ATOM 2554 O O . ASP B 1 105 ? -25.734 4.91 33.812 1 32.56 105 ASP B O 1
ATOM 2558 N N . GLU B 1 106 ? -24.375 4.059 32.469 1 29.61 106 GLU B N 1
ATOM 2559 C CA . GLU B 1 106 ? -24.031 5.438 32.125 1 29.61 106 GLU B CA 1
ATOM 2560 C C . GLU B 1 106 ? -25.125 6.09 31.297 1 29.61 106 GLU B C 1
ATOM 2562 O O . GLU B 1 106 ? -25.469 5.598 30.219 1 29.61 106 GLU B O 1
ATOM 2567 N N . ALA B 1 107 ? -26.109 6.676 32.031 1 32.84 107 ALA B N 1
ATOM 2568 C CA . ALA B 1 107 ? -26.969 7.734 31.5 1 32.84 107 ALA B CA 1
ATOM 2569 C C . ALA B 1 107 ? -26.188 8.656 30.562 1 32.84 107 ALA B C 1
ATOM 2571 O O . ALA B 1 107 ? -25.469 9.547 31.031 1 32.84 107 ALA B O 1
ATOM 2572 N N . GLU B 1 108 ? -25.391 8.133 29.734 1 34.31 108 GLU B N 1
ATOM 2573 C CA . GLU B 1 108 ? -24.578 9 28.875 1 34.31 108 GLU B CA 1
ATOM 2574 C C . GLU B 1 108 ? -25.469 9.906 28.031 1 34.31 108 GLU B C 1
ATOM 2576 O O . GLU B 1 108 ? -25.828 9.562 26.891 1 34.31 108 GLU B O 1
ATOM 2581 N N . ASP B 1 109 ? -26.578 10.25 28.531 1 32.81 109 ASP B N 1
ATOM 2582 C CA . ASP B 1 109 ? -27.328 11.227 27.75 1 32.81 109 ASP B CA 1
ATOM 2583 C C . ASP B 1 109 ? -26.438 12.406 27.359 1 32.81 109 ASP B C 1
ATOM 2585 O O . ASP B 1 109 ? -26.922 13.383 26.781 1 32.81 109 ASP B O 1
ATOM 2589 N N . ALA B 1 110 ? -25.609 12.836 28.406 1 33.34 110 ALA B N 1
ATOM 2590 C CA . ALA B 1 110 ? -25.047 14.156 28.156 1 33.34 110 ALA B CA 1
ATOM 2591 C C . ALA B 1 110 ? -24.422 14.219 26.766 1 33.34 110 ALA B C 1
ATOM 2593 O O . ALA B 1 110 ? -24 13.195 26.219 1 33.34 110 ALA B O 1
ATOM 2594 N N . GLY B 1 111 ? -24.641 15.281 26 1 35.5 111 GLY B N 1
ATOM 2595 C CA . GLY B 1 111 ? -23.922 15.625 24.781 1 35.5 111 GLY B CA 1
ATOM 2596 C C . GLY B 1 111 ? -22.469 15.188 24.812 1 35.5 111 GLY B C 1
ATOM 2597 O O . GLY B 1 111 ? -21.672 15.703 25.594 1 35.5 111 GLY B O 1
ATOM 2598 N N . GLU B 1 112 ? -22.156 13.922 24.953 1 36.66 112 GLU B N 1
ATOM 2599 C CA . GLU B 1 112 ? -20.812 13.352 24.859 1 36.66 112 GLU B CA 1
ATOM 2600 C C . GLU B 1 112 ? -19.891 14.242 24.031 1 36.66 112 GLU B C 1
ATOM 2602 O O . GLU B 1 112 ? -20.031 14.32 22.812 1 36.66 112 GLU B O 1
ATOM 2607 N N . PHE B 1 113 ? -19.688 15.391 24.484 1 36.41 113 PHE B N 1
ATOM 2608 C CA . PHE B 1 113 ? -18.516 16.062 23.938 1 36.41 113 PHE B CA 1
ATOM 2609 C C . PHE B 1 113 ? -17.406 15.07 23.656 1 36.41 113 PHE B C 1
ATOM 2611 O O . PHE B 1 113 ? -16.969 14.344 24.547 1 36.41 113 PHE B O 1
ATOM 2618 N N . GLU B 1 114 ? -17.453 14.211 22.719 1 42.16 114 GLU B N 1
ATOM 2619 C CA . GLU B 1 114 ? -16.359 13.422 22.172 1 42.16 114 GLU B CA 1
ATOM 2620 C C . GLU B 1 114 ? -15.008 14.031 22.547 1 42.16 114 GLU B C 1
ATOM 2622 O O . GLU B 1 114 ? -14.797 15.234 22.391 1 42.16 114 GLU B O 1
ATOM 2627 N N . ASP B 1 115 ? -14.391 13.672 23.531 1 47.81 115 ASP B N 1
ATOM 2628 C CA . ASP B 1 115 ? -13 13.961 23.875 1 47.81 115 ASP B CA 1
ATOM 2629 C C . ASP B 1 115 ? -12.211 14.406 22.656 1 47.81 115 ASP B C 1
ATOM 2631 O O . ASP B 1 115 ? -12.359 13.836 21.562 1 47.81 115 ASP B O 1
ATOM 2635 N N . ASP B 1 116 ? -11.82 15.789 22.531 1 62.91 116 ASP B N 1
ATOM 2636 C CA . ASP B 1 116 ? -11.078 16.672 21.641 1 62.91 116 ASP B CA 1
ATOM 2637 C C . ASP B 1 116 ? -9.773 16.031 21.172 1 62.91 116 ASP B C 1
ATOM 2639 O O . ASP B 1 116 ? -8.727 16.672 21.156 1 62.91 116 ASP B O 1
ATOM 2643 N N . VAL B 1 117 ? -9.719 14.773 21.047 1 80.56 117 VAL B N 1
ATOM 2644 C CA . VAL B 1 117 ? -8.469 14.188 20.578 1 80.56 117 VAL B CA 1
ATOM 2645 C C . VAL B 1 117 ? -8.266 14.508 19.094 1 80.56 117 VAL B C 1
ATOM 2647 O O . VAL B 1 117 ? -9.195 14.391 18.297 1 80.56 117 VAL B O 1
ATOM 2650 N N . LEU B 1 118 ? -7.102 15.117 18.828 1 91.06 118 LEU B N 1
ATOM 2651 C CA . LEU B 1 118 ? -6.734 15.414 17.438 1 91.06 118 LEU B CA 1
ATOM 2652 C C . LEU B 1 118 ? -6.656 14.133 16.609 1 91.06 118 LEU B C 1
ATOM 2654 O O . LEU B 1 118 ? -6.234 13.086 17.125 1 91.06 118 LEU B O 1
ATOM 2658 N N . PRO B 1 119 ? -7.113 14.219 15.414 1 94.44 119 PRO B N 1
ATOM 2659 C CA . PRO B 1 119 ? -7.07 13.047 14.547 1 94.44 119 PRO B CA 1
ATOM 2660 C C . PRO B 1 119 ? -5.656 12.703 14.086 1 94.44 119 PRO B C 1
ATOM 2662 O O . PRO B 1 119 ? -4.805 13.594 13.992 1 94.44 119 PRO B O 1
ATOM 2665 N N . CYS B 1 120 ? -5.406 11.422 13.797 1 97.88 120 CYS B N 1
ATOM 2666 C CA . CYS B 1 120 ? -4.23 10.992 13.055 1 97.88 120 CYS B CA 1
ATOM 2667 C C . CYS B 1 120 ? -4.504 10.992 11.555 1 97.88 120 CYS B C 1
ATOM 2669 O O . CYS B 1 120 ? -5.438 10.336 11.086 1 97.88 120 CYS B O 1
ATOM 2671 N N . ILE B 1 121 ? -3.701 11.734 10.812 1 98.62 121 ILE B N 1
ATOM 2672 C CA . ILE B 1 121 ? -4.008 11.953 9.406 1 98.62 121 ILE B CA 1
ATOM 2673 C C . ILE B 1 121 ? -2.959 11.266 8.539 1 98.62 121 ILE B C 1
ATOM 2675 O O . ILE B 1 121 ? -1.757 11.438 8.75 1 98.62 121 ILE B O 1
ATOM 2679 N N . ARG B 1 122 ? -3.398 10.43 7.598 1 98.62 122 ARG B N 1
ATOM 2680 C CA . ARG B 1 122 ? -2.484 9.859 6.613 1 98.62 122 ARG B CA 1
ATOM 2681 C C . ARG B 1 122 ? -2.057 10.906 5.59 1 98.62 122 ARG B C 1
ATOM 2683 O O . ARG B 1 122 ? -2.869 11.727 5.152 1 98.62 122 ARG B O 1
ATOM 2690 N N . PHE B 1 123 ? -0.81 10.844 5.23 1 98.75 123 PHE B N 1
ATOM 2691 C CA . PHE B 1 123 ? -0.351 11.734 4.172 1 98.75 123 PHE B CA 1
ATOM 2692 C C . PHE B 1 123 ? 0.811 11.109 3.404 1 98.75 123 PHE B C 1
ATOM 2694 O O . PHE B 1 123 ? 1.408 10.133 3.863 1 98.75 123 PHE B O 1
ATOM 2701 N N . THR B 1 124 ? 1.024 11.586 2.236 1 98 124 THR B N 1
ATOM 2702 C CA . THR B 1 124 ? 2.16 11.172 1.42 1 98 124 THR B CA 1
ATOM 2703 C C . THR B 1 124 ? 3.129 12.328 1.209 1 98 124 THR B C 1
ATOM 2705 O O . THR B 1 124 ? 2.707 13.469 1.002 1 98 124 THR B O 1
ATOM 2708 N N . ALA B 1 125 ? 4.379 12.094 1.266 1 98.44 125 ALA B N 1
ATOM 2709 C CA . ALA B 1 125 ? 5.438 13.031 0.905 1 98.44 125 ALA B CA 1
ATOM 2710 C C . ALA B 1 125 ? 6.219 12.531 -0.309 1 98.44 125 ALA B C 1
ATOM 2712 O O . ALA B 1 125 ? 6.785 11.438 -0.286 1 98.44 125 ALA B O 1
ATOM 2713 N N . ARG B 1 126 ? 6.234 13.312 -1.304 1 97.12 126 ARG B N 1
ATOM 2714 C CA . ARG B 1 126 ? 6.91 12.953 -2.547 1 97.12 126 ARG B CA 1
ATOM 2715 C C . ARG B 1 126 ? 8.078 13.891 -2.822 1 97.12 126 ARG B C 1
ATOM 2717 O O . ARG B 1 126 ? 7.926 15.109 -2.803 1 97.12 126 ARG B O 1
ATOM 2724 N N . ILE B 1 127 ? 9.219 13.336 -3.033 1 97.38 127 ILE B N 1
ATOM 2725 C CA . ILE B 1 127 ? 10.422 14.078 -3.396 1 97.38 127 ILE B CA 1
ATOM 2726 C C . ILE B 1 127 ? 10.844 13.703 -4.816 1 97.38 127 ILE B C 1
ATOM 2728 O O . ILE B 1 127 ? 11.172 12.547 -5.09 1 97.38 127 ILE B O 1
ATOM 2732 N N . VAL B 1 128 ? 10.891 14.695 -5.664 1 96.06 128 VAL B N 1
ATOM 2733 C CA . VAL B 1 128 ? 11.125 14.438 -7.082 1 96.06 128 VAL B CA 1
ATOM 2734 C C . VAL B 1 128 ? 12.453 15.055 -7.508 1 96.06 128 VAL B C 1
ATOM 2736 O O . VAL B 1 128 ? 12.766 16.188 -7.141 1 96.06 128 VAL B O 1
ATOM 2739 N N . LYS B 1 129 ? 13.188 14.266 -8.203 1 93.62 129 LYS B N 1
ATOM 2740 C CA . LYS B 1 129 ? 14.445 14.703 -8.797 1 93.62 129 LYS B CA 1
ATOM 2741 C C . LYS B 1 129 ? 14.75 13.945 -10.086 1 93.62 129 LYS B C 1
ATOM 2743 O O . LYS B 1 129 ? 14.742 12.711 -10.102 1 93.62 129 LYS B O 1
ATOM 2748 N N . ASP B 1 130 ? 15.047 14.609 -11.234 1 90.06 130 ASP B N 1
ATOM 2749 C CA . ASP B 1 130 ? 15.461 14 -12.5 1 90.06 130 ASP B CA 1
ATOM 2750 C C . ASP B 1 130 ? 14.484 12.922 -12.938 1 90.06 130 ASP B C 1
ATOM 2752 O O . ASP B 1 130 ? 14.891 11.805 -13.273 1 90.06 130 ASP B O 1
ATOM 2756 N N . ASN B 1 131 ? 13.219 13.109 -12.82 1 88.38 131 ASN B N 1
ATOM 2757 C CA . ASN B 1 131 ? 12.125 12.266 -13.281 1 88.38 131 ASN B CA 1
ATOM 2758 C C . ASN B 1 131 ? 11.984 11.008 -12.43 1 88.38 131 ASN B C 1
ATOM 2760 O O . ASN B 1 131 ? 11.344 10.039 -12.844 1 88.38 131 ASN B O 1
ATOM 2764 N N . HIS B 1 132 ? 12.711 10.977 -11.32 1 93.06 132 HIS B N 1
ATOM 2765 C CA . HIS B 1 132 ? 12.523 9.938 -10.312 1 93.06 132 HIS B CA 1
ATOM 2766 C C . HIS B 1 132 ? 11.914 10.516 -9.039 1 93.06 132 HIS B C 1
ATOM 2768 O O . HIS B 1 132 ? 11.984 11.719 -8.797 1 93.06 132 HIS B O 1
ATOM 2774 N N . ALA B 1 133 ? 11.344 9.617 -8.266 1 95.56 133 ALA B N 1
ATOM 2775 C CA . ALA B 1 133 ? 10.75 10.109 -7.023 1 95.56 133 ALA B CA 1
ATOM 2776 C C . ALA B 1 133 ? 10.867 9.07 -5.914 1 95.56 133 ALA B C 1
ATOM 2778 O O . ALA B 1 133 ? 10.75 7.867 -6.16 1 95.56 133 ALA B O 1
ATOM 2779 N N . LEU B 1 134 ? 11.18 9.562 -4.762 1 96.75 134 LEU B N 1
ATOM 2780 C CA . LEU B 1 134 ? 10.891 8.812 -3.545 1 96.75 134 LEU B CA 1
ATOM 2781 C C . LEU B 1 134 ? 9.555 9.25 -2.945 1 96.75 134 LEU B C 1
ATOM 2783 O O . LEU B 1 134 ? 9.297 10.445 -2.795 1 96.75 134 LEU B O 1
ATOM 2787 N N . ILE B 1 135 ? 8.758 8.305 -2.658 1 96.88 135 ILE B N 1
ATOM 2788 C CA . ILE B 1 135 ? 7.449 8.578 -2.082 1 96.88 135 ILE B CA 1
ATOM 2789 C C . ILE B 1 135 ? 7.332 7.91 -0.714 1 96.88 135 ILE B C 1
ATOM 2791 O O . ILE B 1 135 ? 7.527 6.699 -0.592 1 96.88 135 ILE B O 1
ATOM 2795 N N . PHE B 1 136 ? 7 8.711 0.265 1 98.12 136 PHE B N 1
ATOM 2796 C CA . PHE B 1 136 ? 6.852 8.211 1.628 1 98.12 136 PHE B CA 1
ATOM 2797 C C . PHE B 1 136 ? 5.383 8.195 2.039 1 98.12 136 PHE B C 1
ATOM 2799 O O . PHE B 1 136 ? 4.672 9.188 1.866 1 98.12 136 PHE B O 1
ATOM 2806 N N . ASP B 1 137 ? 4.93 7.051 2.496 1 97.75 137 ASP B N 1
ATOM 2807 C CA . ASP B 1 137 ? 3.633 6.949 3.158 1 97.75 137 ASP B CA 1
ATOM 2808 C C . ASP B 1 137 ? 3.758 7.215 4.656 1 97.75 137 ASP B C 1
ATOM 2810 O O . ASP B 1 137 ? 4.531 6.547 5.348 1 97.75 137 ASP B O 1
ATOM 2814 N N . CYS B 1 138 ? 2.896 8.156 5.113 1 98.62 138 CYS B N 1
ATOM 2815 C CA . CYS B 1 138 ? 3.111 8.609 6.48 1 98.62 138 CYS B CA 1
ATOM 2816 C C . CYS B 1 138 ? 1.786 8.789 7.211 1 98.62 138 CYS B C 1
ATOM 2818 O O . CYS B 1 138 ? 0.724 8.797 6.586 1 98.62 138 CYS B O 1
ATOM 2820 N N . VAL B 1 139 ? 1.916 8.883 8.539 1 98.69 139 VAL B N 1
ATOM 2821 C CA . VAL B 1 139 ? 0.814 9.258 9.414 1 98.69 139 VAL B CA 1
ATOM 2822 C C . VAL B 1 139 ? 1.241 10.422 10.312 1 98.69 139 VAL B C 1
ATOM 2824 O O . VAL B 1 139 ? 2.311 10.383 10.922 1 98.69 139 VAL B O 1
ATOM 2827 N N . ALA B 1 140 ? 0.388 11.438 10.289 1 98.56 140 ALA B N 1
ATOM 2828 C CA . ALA B 1 140 ? 0.631 12.602 11.133 1 98.56 140 ALA B CA 1
ATOM 2829 C C . ALA B 1 140 ? -0.198 12.531 12.414 1 98.56 140 ALA B C 1
ATOM 2831 O O . ALA B 1 140 ? -1.418 12.359 12.359 1 98.56 140 ALA B O 1
ATOM 2832 N N . SER B 1 141 ? 0.392 12.602 13.539 1 97.06 141 SER B N 1
ATOM 2833 C CA . SER B 1 141 ? -0.155 12.867 14.859 1 97.06 141 SER B CA 1
ATOM 2834 C C . SER B 1 141 ? 0.625 13.969 15.57 1 97.06 141 SER B C 1
ATOM 2836 O O . SER B 1 141 ? 0.858 15.039 15 1 97.06 141 SER B O 1
ATOM 2838 N N . SER B 1 142 ? 0.978 13.758 16.844 1 95.5 142 SER B N 1
ATOM 2839 C CA . SER B 1 142 ? 1.896 14.695 17.484 1 95.5 142 SER B CA 1
ATOM 2840 C C . SER B 1 142 ? 3.318 14.516 16.953 1 95.5 142 SER B C 1
ATOM 2842 O O . SER B 1 142 ? 4.176 15.375 17.172 1 95.5 142 SER B O 1
ATOM 2844 N N . VAL B 1 143 ? 3.459 13.328 16.297 1 97.25 143 VAL B N 1
ATOM 2845 C CA . VAL B 1 143 ? 4.766 13.047 15.711 1 97.25 143 VAL B CA 1
ATOM 2846 C C . VAL B 1 143 ? 4.598 12.508 14.297 1 97.25 143 VAL B C 1
ATOM 2848 O O . VAL B 1 143 ? 3.504 12.094 13.906 1 97.25 143 VAL B O 1
ATOM 2851 N N . LEU B 1 144 ? 5.672 12.57 13.555 1 98.69 144 LEU B N 1
ATOM 2852 C CA . LEU B 1 144 ? 5.703 11.977 12.219 1 98.69 144 LEU B CA 1
ATOM 2853 C C . LEU B 1 144 ? 5.949 10.477 12.297 1 98.69 144 LEU B C 1
ATOM 2855 O O . LEU B 1 144 ? 6.914 10.039 12.93 1 98.69 144 LEU B O 1
ATOM 2859 N N . THR B 1 145 ? 5.098 9.734 11.727 1 98.56 145 THR B N 1
ATOM 2860 C CA . THR B 1 145 ? 5.316 8.297 11.57 1 98.56 145 THR B CA 1
ATOM 2861 C C . THR B 1 145 ? 5.449 7.934 10.094 1 98.56 145 THR B C 1
ATOM 2863 O O . THR B 1 145 ? 4.531 8.164 9.305 1 98.56 145 THR B O 1
ATOM 2866 N N . VAL B 1 146 ? 6.586 7.336 9.742 1 98.75 146 VAL B N 1
ATOM 2867 C CA . VAL B 1 146 ? 6.789 6.875 8.375 1 98.75 146 VAL B CA 1
ATOM 2868 C C . VAL B 1 146 ? 6.426 5.395 8.266 1 98.75 146 VAL B C 1
ATOM 2870 O O . VAL B 1 146 ? 6.957 4.566 9.016 1 98.75 146 VAL B O 1
ATOM 2873 N N . GLU B 1 147 ? 5.516 5.051 7.395 1 97.75 147 GLU B N 1
ATOM 2874 C CA . GLU B 1 147 ? 5.027 3.682 7.281 1 97.75 147 GLU B CA 1
ATOM 2875 C C . GLU B 1 147 ? 5.719 2.938 6.145 1 97.75 147 GLU B C 1
ATOM 2877 O O . GLU B 1 147 ? 5.891 1.719 6.207 1 97.75 147 GLU B O 1
ATOM 2882 N N . GLY B 1 148 ? 6.008 3.637 5.098 1 97.88 148 GLY B N 1
ATOM 2883 C CA . GLY B 1 148 ? 6.621 3.012 3.938 1 97.88 148 GLY B CA 1
ATOM 2884 C C . GLY B 1 148 ? 7.352 4 3.045 1 97.88 148 GLY B C 1
ATOM 2885 O O . GLY B 1 148 ? 7.18 5.211 3.186 1 97.88 148 GLY B O 1
ATOM 2886 N N . VAL B 1 149 ? 8.141 3.486 2.176 1 97.81 149 VAL B N 1
ATOM 2887 C CA . VAL B 1 149 ? 8.875 4.285 1.204 1 97.81 149 VAL B CA 1
ATOM 2888 C C . VAL B 1 149 ? 8.984 3.527 -0.116 1 97.81 149 VAL B C 1
ATOM 2890 O O . VAL B 1 149 ? 9.234 2.318 -0.125 1 97.81 149 VAL B O 1
ATOM 2893 N N . MET B 1 150 ? 8.766 4.195 -1.192 1 95.69 150 MET B N 1
ATOM 2894 C CA . MET B 1 150 ? 8.867 3.582 -2.514 1 95.69 150 MET B CA 1
ATOM 2895 C C . MET B 1 150 ? 9.609 4.496 -3.48 1 95.69 150 MET B C 1
ATOM 2897 O O . MET B 1 150 ? 9.727 5.699 -3.242 1 95.69 150 MET B O 1
ATOM 2901 N N . HIS B 1 151 ? 10.164 3.941 -4.48 1 95.25 151 HIS B N 1
ATOM 2902 C CA . HIS B 1 151 ? 10.812 4.656 -5.574 1 95.25 151 HIS B CA 1
ATOM 2903 C C . HIS B 1 151 ? 10.031 4.492 -6.875 1 95.25 151 HIS B C 1
ATOM 2905 O O . HIS B 1 151 ? 9.516 3.408 -7.16 1 95.25 151 HIS B O 1
ATOM 2911 N N . THR B 1 152 ? 9.867 5.477 -7.648 1 92.69 152 THR B N 1
ATOM 2912 C CA . THR B 1 152 ? 9.211 5.363 -8.945 1 92.69 152 THR B CA 1
ATOM 2913 C C . THR B 1 152 ? 9.906 6.238 -9.984 1 92.69 152 THR B C 1
ATOM 2915 O O . THR B 1 152 ? 10.508 7.262 -9.641 1 92.69 152 THR B O 1
ATOM 2918 N N . GLU B 1 153 ? 9.906 5.711 -11.242 1 84.75 153 GLU B N 1
ATOM 2919 C CA . GLU B 1 153 ? 10.492 6.461 -12.344 1 84.75 153 GLU B CA 1
ATOM 2920 C C . GLU B 1 153 ? 9.469 7.406 -12.969 1 84.75 153 GLU B C 1
ATOM 2922 O O . GLU B 1 153 ? 9.82 8.242 -13.805 1 84.75 153 GLU B O 1
ATOM 2927 N N . THR B 1 154 ? 8.219 7.168 -12.711 1 70 154 THR B N 1
ATOM 2928 C CA . THR B 1 154 ? 7.223 8.062 -13.297 1 70 154 THR B CA 1
ATOM 2929 C C . THR B 1 154 ? 6.594 8.953 -12.227 1 70 154 THR B C 1
ATOM 2931 O O . THR B 1 154 ? 6.473 8.547 -11.07 1 70 154 THR B O 1
ATOM 2934 N N . ALA B 1 155 ? 6.969 10.203 -12.297 1 60.06 155 ALA B N 1
ATOM 2935 C CA . ALA B 1 155 ? 6.371 11.141 -11.352 1 60.06 155 ALA B CA 1
ATOM 2936 C C . ALA B 1 155 ? 4.852 10.977 -11.312 1 60.06 155 ALA B C 1
ATOM 2938 O O . ALA B 1 155 ? 4.176 11.633 -10.516 1 60.06 155 ALA B O 1
ATOM 2939 N N . ASP B 1 156 ? 4.445 9.93 -12.047 1 65.12 156 ASP B N 1
ATOM 2940 C CA . ASP B 1 156 ? 2.998 9.812 -12.211 1 65.12 156 ASP B CA 1
ATOM 2941 C C . ASP B 1 156 ? 2.389 8.945 -11.109 1 65.12 156 ASP B C 1
ATOM 2943 O O . ASP B 1 156 ? 3.109 8.406 -10.266 1 65.12 156 ASP B O 1
ATOM 2947 N N . ASP B 1 157 ? 1.101 8.852 -11.18 1 68.5 157 ASP B N 1
ATOM 2948 C CA . ASP B 1 157 ? 0.29 8.164 -10.172 1 68.5 157 ASP B CA 1
ATOM 2949 C C . ASP B 1 157 ? 0.58 6.664 -10.164 1 68.5 157 ASP B C 1
ATOM 2951 O O . ASP B 1 157 ? 0.708 6.043 -11.227 1 68.5 157 ASP B O 1
ATOM 2955 N N . LEU B 1 158 ? 0.83 6.203 -8.992 1 78.62 158 LEU B N 1
ATOM 2956 C CA . LEU B 1 158 ? 1.117 4.809 -8.672 1 78.62 158 LEU B CA 1
ATOM 2957 C C . LEU B 1 158 ? -0.082 3.92 -8.984 1 78.62 158 LEU B C 1
ATOM 2959 O O . LEU B 1 158 ? -1.229 4.348 -8.844 1 78.62 158 LEU B O 1
ATOM 2963 N N . ASN B 1 159 ? 0.258 2.801 -9.562 1 84.44 159 ASN B N 1
ATOM 2964 C CA . ASN B 1 159 ? -0.748 1.762 -9.758 1 84.44 159 ASN B CA 1
ATOM 2965 C C . ASN B 1 159 ? -0.805 0.806 -8.57 1 84.44 159 ASN B C 1
ATOM 2967 O O . ASN B 1 159 ? 0.193 0.616 -7.871 1 84.44 159 ASN B O 1
ATOM 2971 N N . ASP B 1 160 ? -1.926 0.122 -8.469 1 85.75 160 ASP B N 1
ATOM 2972 C CA . ASP B 1 160 ? -2.143 -0.791 -7.348 1 85.75 160 ASP B CA 1
ATOM 2973 C C . ASP B 1 160 ? -1.211 -1.998 -7.438 1 85.75 160 ASP B C 1
ATOM 2975 O O . ASP B 1 160 ? -0.893 -2.619 -6.422 1 85.75 160 ASP B O 1
ATOM 2979 N N . SER B 1 161 ? -0.765 -2.27 -8.617 1 90.88 161 SER B N 1
ATOM 2980 C CA . SER B 1 161 ? 0.021 -3.48 -8.82 1 90.88 161 SER B CA 1
ATOM 2981 C C . SER B 1 161 ? 1.516 -3.195 -8.727 1 90.88 161 SER B C 1
ATOM 2983 O O . SER B 1 161 ? 2.336 -4.109 -8.812 1 90.88 161 SER B O 1
ATOM 2985 N N . ASP B 1 162 ? 1.807 -1.935 -8.539 1 91.56 162 ASP B N 1
ATOM 2986 C CA . ASP B 1 162 ? 3.217 -1.584 -8.406 1 91.56 162 ASP B CA 1
ATOM 2987 C C . ASP B 1 162 ? 3.775 -2.051 -7.062 1 91.56 162 ASP B C 1
ATOM 2989 O O . ASP B 1 162 ? 3.061 -2.066 -6.059 1 91.56 162 ASP B O 1
ATOM 2993 N N . TYR B 1 163 ? 5 -2.42 -7.129 1 93.5 163 TYR B N 1
ATOM 2994 C CA . TYR B 1 163 ? 5.672 -2.668 -5.859 1 93.5 163 TYR B CA 1
ATOM 2995 C C . TYR B 1 163 ? 5.707 -1.405 -5.004 1 93.5 163 TYR B C 1
ATOM 2997 O O . TYR B 1 163 ? 6.215 -0.368 -5.441 1 93.5 163 TYR B O 1
ATOM 3005 N N . GLU B 1 164 ? 5.242 -1.527 -3.85 1 92 164 GLU B N 1
ATOM 3006 C CA . GLU B 1 164 ? 5.055 -0.361 -2.992 1 92 164 GLU B CA 1
ATOM 3007 C C . GLU B 1 164 ? 6.277 -0.13 -2.104 1 92 164 GLU B C 1
ATOM 3009 O O . GLU B 1 164 ? 6.277 0.773 -1.266 1 92 164 GLU B O 1
ATOM 3014 N N . GLY B 1 165 ? 7.34 -0.86 -2.287 1 94.75 165 GLY B N 1
ATOM 3015 C CA . GLY B 1 165 ? 8.5 -0.735 -1.416 1 94.75 165 GLY B CA 1
ATOM 3016 C C . GLY B 1 165 ? 8.32 -1.438 -0.083 1 94.75 165 GLY B C 1
ATOM 3017 O O . GLY B 1 165 ? 7.285 -2.057 0.164 1 94.75 165 GLY B O 1
ATOM 3018 N N . PRO B 1 166 ? 9.359 -1.453 0.707 1 95.31 166 PRO B N 1
ATOM 3019 C CA . PRO B 1 166 ? 9.305 -2.117 2.012 1 95.31 166 PRO B CA 1
ATOM 3020 C C . PRO B 1 166 ? 8.492 -1.338 3.041 1 95.31 166 PRO B C 1
ATOM 3022 O O . PRO B 1 166 ? 8.359 -0.117 2.93 1 95.31 166 PRO B O 1
ATOM 3025 N N . ARG B 1 167 ? 8.031 -2.107 4.012 1 94.94 167 ARG B N 1
ATOM 3026 C CA . ARG B 1 167 ? 7.594 -1.436 5.23 1 94.94 167 ARG B CA 1
ATOM 3027 C C . ARG B 1 167 ? 8.766 -0.754 5.93 1 94.94 167 ARG B C 1
ATOM 3029 O O . ARG B 1 167 ? 9.844 -1.337 6.055 1 94.94 167 ARG B O 1
ATOM 3036 N N . PHE B 1 168 ? 8.469 0.377 6.363 1 97.5 168 PHE B N 1
ATOM 3037 C CA . PHE B 1 168 ? 9.531 1.152 6.984 1 97.5 168 PHE B CA 1
ATOM 3038 C C . PHE B 1 168 ? 10.086 0.433 8.211 1 97.5 168 PHE B C 1
ATOM 3040 O O . PHE B 1 168 ? 11.297 0.416 8.43 1 97.5 168 PHE B O 1
ATOM 3047 N N . ALA B 1 169 ? 9.219 -0.18 8.977 1 95.38 169 ALA B N 1
ATOM 3048 C CA . ALA B 1 169 ? 9.57 -0.86 10.227 1 95.38 169 ALA B CA 1
ATOM 3049 C C . ALA B 1 169 ? 10.484 -2.053 9.961 1 95.38 169 ALA B C 1
ATOM 3051 O O . ALA B 1 169 ? 11.164 -2.535 10.867 1 95.38 169 ALA B O 1
ATOM 3052 N N . ASP B 1 170 ? 10.492 -2.566 8.742 1 93.19 170 ASP B N 1
ATOM 3053 C CA . ASP B 1 170 ? 11.305 -3.734 8.406 1 93.19 170 ASP B CA 1
ATOM 3054 C C . ASP B 1 170 ? 12.734 -3.33 8.047 1 93.19 170 ASP B C 1
ATOM 3056 O O . ASP B 1 170 ? 13.625 -4.18 7.973 1 93.19 170 ASP B O 1
ATOM 3060 N N . LEU B 1 171 ? 12.922 -2.082 7.773 1 96.56 171 LEU B N 1
ATOM 3061 C CA . LEU B 1 171 ? 14.266 -1.598 7.5 1 96.56 171 LEU B CA 1
ATOM 3062 C C . LEU B 1 171 ? 15.117 -1.619 8.766 1 96.56 171 LEU B C 1
ATOM 3064 O O . LEU B 1 171 ? 14.594 -1.561 9.875 1 96.56 171 LEU B O 1
ATOM 3068 N N . GLU B 1 172 ? 16.406 -1.697 8.562 1 95.88 172 GLU B N 1
ATOM 3069 C CA . GLU B 1 172 ? 17.312 -1.59 9.703 1 95.88 172 GLU B CA 1
ATOM 3070 C C . GLU B 1 172 ? 17.141 -0.255 10.422 1 95.88 172 GLU B C 1
ATOM 3072 O O . GLU B 1 172 ? 16.844 0.763 9.789 1 95.88 172 GLU B O 1
ATOM 3077 N N . GLU B 1 173 ? 17.359 -0.261 11.672 1 96.62 173 GLU B N 1
ATOM 3078 C CA . GLU B 1 173 ? 17.141 0.922 12.5 1 96.62 173 GLU B CA 1
ATOM 3079 C C . GLU B 1 173 ? 17.984 2.098 12.008 1 96.62 173 GLU B C 1
ATOM 3081 O O . GLU B 1 173 ? 17.516 3.236 11.977 1 96.62 173 GLU B O 1
ATOM 3086 N N . ASP B 1 174 ? 19.172 1.849 11.734 1 97.12 174 ASP B N 1
ATOM 3087 C CA . ASP B 1 174 ? 20.047 2.936 11.305 1 97.12 174 ASP B CA 1
ATOM 3088 C C . ASP B 1 174 ? 19.625 3.486 9.945 1 97.12 174 ASP B C 1
ATOM 3090 O O . ASP B 1 174 ? 19.812 4.668 9.656 1 97.12 174 ASP B O 1
ATOM 3094 N N . VAL B 1 175 ? 19.094 2.656 9.062 1 97.56 175 VAL B N 1
ATOM 3095 C CA . VAL B 1 175 ? 18.547 3.123 7.793 1 97.56 175 VAL B CA 1
ATOM 3096 C C . VAL B 1 175 ? 17.312 3.973 8.047 1 97.56 175 VAL B C 1
ATOM 3098 O O . VAL B 1 175 ? 17.125 5.027 7.43 1 97.56 175 VAL B O 1
ATOM 3101 N N . GLN B 1 176 ? 16.453 3.572 8.969 1 98.12 176 GLN B N 1
ATOM 3102 C CA . GLN B 1 176 ? 15.273 4.352 9.352 1 98.12 176 GLN B CA 1
ATOM 3103 C C . GLN B 1 176 ? 15.672 5.738 9.844 1 98.12 176 GLN B C 1
ATOM 3105 O O . GLN B 1 176 ? 15.094 6.746 9.422 1 98.12 176 GLN B O 1
ATOM 3110 N N . GLU B 1 177 ? 16.609 5.719 10.664 1 97.75 177 GLU B N 1
ATOM 3111 C CA . GLU B 1 177 ? 17.078 6.98 11.234 1 97.75 177 GLU B CA 1
ATOM 3112 C C . GLU B 1 177 ? 17.641 7.895 10.148 1 97.75 177 GLU B C 1
ATOM 3114 O O . GLU B 1 177 ? 17.375 9.102 10.148 1 97.75 177 GLU B O 1
ATOM 3119 N N . ALA B 1 178 ? 18.391 7.312 9.266 1 97.62 178 ALA B N 1
ATOM 3120 C CA . ALA B 1 178 ? 18.969 8.094 8.18 1 97.62 178 ALA B CA 1
ATOM 3121 C C . ALA B 1 178 ? 17.875 8.688 7.293 1 97.62 178 ALA B C 1
ATOM 3123 O O . ALA B 1 178 ? 18 9.836 6.844 1 97.62 178 ALA B O 1
ATOM 3124 N N . PHE B 1 179 ? 16.828 7.914 7.012 1 98.38 179 PHE B N 1
ATOM 3125 C CA . PHE B 1 179 ? 15.703 8.438 6.25 1 98.38 179 PHE B CA 1
ATOM 3126 C C . PHE B 1 179 ? 15.008 9.555 7.02 1 98.38 179 PHE B C 1
ATOM 3128 O O . PHE B 1 179 ? 14.555 10.539 6.426 1 98.38 179 PHE B O 1
ATOM 3135 N N . ALA B 1 180 ? 14.859 9.383 8.297 1 97.88 180 ALA B N 1
ATOM 3136 C CA . ALA B 1 180 ? 14.25 10.43 9.109 1 97.88 180 ALA B CA 1
ATOM 3137 C C . ALA B 1 180 ? 15.055 11.727 9.016 1 97.88 180 ALA B C 1
ATOM 3139 O O . ALA B 1 180 ? 14.477 12.812 8.883 1 97.88 180 ALA B O 1
ATOM 3140 N N . ASP B 1 181 ? 16.344 11.57 9.133 1 97.75 181 ASP B N 1
ATOM 3141 C CA . ASP B 1 181 ? 17.203 12.734 8.984 1 97.75 181 ASP B CA 1
ATOM 3142 C C . ASP B 1 181 ? 17.062 13.359 7.602 1 97.75 181 ASP B C 1
ATOM 3144 O O . ASP B 1 181 ? 17.047 14.586 7.465 1 97.75 181 ASP B O 1
ATOM 3148 N N . TYR B 1 182 ? 17.031 12.531 6.621 1 97.94 182 TYR B N 1
ATOM 3149 C CA . TYR B 1 182 ? 16.828 12.945 5.238 1 97.94 182 TYR B CA 1
ATOM 3150 C C . TYR B 1 182 ? 15.547 13.758 5.098 1 97.94 182 TYR B C 1
ATOM 3152 O O . TYR B 1 182 ? 15.547 14.844 4.5 1 97.94 182 TYR B O 1
ATOM 3160 N N . LEU B 1 183 ? 14.461 13.344 5.633 1 98.62 183 LEU B N 1
ATOM 3161 C CA . LEU B 1 183 ? 13.172 14.023 5.605 1 98.62 183 LEU B CA 1
ATOM 3162 C C . LEU B 1 183 ? 13.227 15.32 6.414 1 98.62 183 LEU B C 1
ATOM 3164 O O . LEU B 1 183 ? 12.688 16.344 5.984 1 98.62 183 LEU B O 1
ATOM 3168 N N . ASN B 1 184 ? 13.859 15.227 7.543 1 98.56 184 ASN B N 1
ATOM 3169 C CA . ASN B 1 184 ? 13.969 16.406 8.398 1 98.56 184 ASN B CA 1
ATOM 3170 C C . ASN B 1 184 ? 14.672 17.562 7.691 1 98.56 184 ASN B C 1
ATOM 3172 O O . ASN B 1 184 ? 14.266 18.719 7.832 1 98.56 184 ASN B O 1
ATOM 3176 N N . ALA B 1 185 ? 15.68 17.25 6.977 1 97.69 185 ALA B N 1
ATOM 3177 C CA . ALA B 1 185 ? 16.406 18.266 6.215 1 97.69 185 ALA B CA 1
ATOM 3178 C C . ALA B 1 185 ? 15.484 18.953 5.215 1 97.69 185 ALA B C 1
ATOM 3180 O O . ALA B 1 185 ? 15.742 20.094 4.805 1 97.69 185 ALA B O 1
ATOM 3181 N N . ARG B 1 186 ? 14.445 18.328 4.855 1 98.31 186 ARG B N 1
ATOM 3182 C CA . ARG B 1 186 ? 13.484 18.844 3.889 1 98.31 186 ARG B CA 1
ATOM 3183 C C . ARG B 1 186 ? 12.227 19.344 4.586 1 98.31 186 ARG B C 1
ATOM 3185 O O . ARG B 1 186 ? 11.203 19.578 3.941 1 98.31 186 ARG B O 1
ATOM 3192 N N . HIS B 1 187 ? 12.305 19.438 5.879 1 98.5 187 HIS B N 1
ATOM 3193 C CA . HIS B 1 187 ? 11.289 20.016 6.754 1 98.5 187 HIS B CA 1
ATOM 3194 C C . HIS B 1 187 ? 10.039 19.141 6.805 1 98.5 187 HIS B C 1
ATOM 3196 O O . HIS B 1 187 ? 8.93 19.641 7.016 1 98.5 187 HIS B O 1
ATOM 3202 N N . ILE B 1 188 ? 10.18 17.922 6.441 1 98.88 188 ILE B N 1
ATOM 3203 C CA . ILE B 1 188 ? 9.188 16.891 6.723 1 98.88 188 ILE B CA 1
ATOM 3204 C C . ILE B 1 188 ? 9.5 16.203 8.055 1 98.88 188 ILE B C 1
ATOM 3206 O O . ILE B 1 188 ? 10.289 15.266 8.102 1 98.88 188 ILE B O 1
ATOM 3210 N N . ASN B 1 189 ? 8.906 16.672 9.133 1 98.69 189 ASN B N 1
ATOM 3211 C CA . ASN B 1 189 ? 9.281 16.312 10.492 1 98.69 189 ASN B CA 1
ATOM 3212 C C . ASN B 1 189 ? 8.094 16.422 11.445 1 98.69 189 ASN B C 1
ATOM 3214 O O . ASN B 1 189 ? 6.949 16.531 11.016 1 98.69 189 ASN B O 1
ATOM 3218 N N . ASP B 1 190 ? 8.344 16.391 12.711 1 98.44 190 ASP B N 1
ATOM 3219 C CA . ASP B 1 190 ? 7.297 16.375 13.719 1 98.44 190 ASP B CA 1
ATOM 3220 C C . ASP B 1 190 ? 6.477 17.656 13.68 1 98.44 190 ASP B C 1
ATOM 3222 O O . ASP B 1 190 ? 5.266 17.641 13.906 1 98.44 190 ASP B O 1
ATOM 3226 N N . ASP B 1 191 ? 7.105 18.766 13.445 1 98.38 191 ASP B N 1
ATOM 3227 C CA . ASP B 1 191 ? 6.391 20.031 13.336 1 98.38 191 ASP B CA 1
ATOM 3228 C C . ASP B 1 191 ? 5.359 19.984 12.211 1 98.38 191 ASP B C 1
ATOM 3230 O O . ASP B 1 191 ? 4.219 20.422 12.391 1 98.38 191 ASP B O 1
ATOM 3234 N N . LEU B 1 192 ? 5.812 19.484 11.109 1 98.75 192 LEU B N 1
ATOM 3235 C CA . LEU B 1 192 ? 4.887 19.375 9.984 1 98.75 192 LEU B CA 1
ATOM 3236 C C . LEU B 1 192 ? 3.734 18.438 10.328 1 98.75 192 LEU B C 1
ATOM 3238 O O . LEU B 1 192 ? 2.578 18.734 10.016 1 98.75 192 LEU B O 1
ATOM 3242 N N . ALA B 1 193 ? 4.051 17.281 10.914 1 98.69 193 ALA B N 1
ATOM 3243 C CA . ALA B 1 193 ? 3.014 16.344 11.312 1 98.69 193 ALA B CA 1
ATOM 3244 C C . ALA B 1 193 ? 1.998 17 12.242 1 98.69 193 ALA B C 1
ATOM 3246 O O . ALA B 1 193 ? 0.788 16.875 12.039 1 98.69 193 ALA B O 1
ATOM 3247 N N . ASN B 1 194 ? 2.475 17.703 13.18 1 98.12 194 ASN B N 1
ATOM 3248 C CA . ASN B 1 194 ? 1.606 18.422 14.117 1 98.12 194 ASN B CA 1
ATOM 3249 C C . ASN B 1 194 ? 0.747 19.453 13.398 1 98.12 194 ASN B C 1
ATOM 3251 O O . ASN B 1 194 ? -0.441 19.594 13.695 1 98.12 194 ASN B O 1
ATOM 3255 N N . PHE B 1 195 ? 1.346 20.141 12.531 1 98.44 195 PHE B N 1
ATOM 3256 C CA . PHE B 1 195 ? 0.593 21.094 11.727 1 98.44 195 PHE B CA 1
ATOM 3257 C C . PHE B 1 195 ? -0.539 20.406 10.977 1 98.44 195 PHE B C 1
ATOM 3259 O O . PHE B 1 195 ? -1.681 20.875 11 1 98.44 195 PHE B O 1
ATOM 3266 N N . ILE B 1 196 ? -0.24 19.297 10.289 1 98.62 196 ILE B N 1
ATOM 3267 C CA . ILE B 1 196 ? -1.204 18.578 9.453 1 98.62 196 ILE B CA 1
ATOM 3268 C C . ILE B 1 196 ? -2.4 18.156 10.305 1 98.62 196 ILE B C 1
ATOM 3270 O O . ILE B 1 196 ? -3.551 18.359 9.906 1 98.62 196 ILE B O 1
ATOM 3274 N N . THR B 1 197 ? -2.182 17.594 11.438 1 97.69 197 THR B N 1
ATOM 3275 C CA . THR B 1 197 ? -3.254 17.109 12.297 1 97.69 197 THR B CA 1
ATOM 3276 C C . THR B 1 197 ? -4.133 18.266 12.773 1 97.69 197 THR B C 1
ATOM 3278 O O . THR B 1 197 ? -5.355 18.219 12.641 1 97.69 197 THR B O 1
ATOM 3281 N N . GLN B 1 198 ? -3.541 19.344 13.234 1 96.88 198 GLN B N 1
ATOM 3282 C CA . GLN B 1 198 ? -4.293 20.484 13.758 1 96.88 198 GLN B CA 1
ATOM 3283 C C . GLN B 1 198 ? -5 21.234 12.633 1 96.88 198 GLN B C 1
ATOM 3285 O O . GLN B 1 198 ? -6.148 21.656 12.789 1 96.88 198 GLN B O 1
ATOM 3290 N N . PHE B 1 199 ? -4.27 21.391 11.539 1 97.38 199 PHE B N 1
ATOM 3291 C CA . PHE B 1 199 ? -4.84 22.078 10.391 1 97.38 199 PHE B CA 1
ATOM 3292 C C . PHE B 1 199 ? -6.051 21.328 9.852 1 97.38 199 PHE B C 1
ATOM 3294 O O . PHE B 1 199 ? -7.055 21.953 9.477 1 97.38 199 PHE B O 1
ATOM 3301 N N . SER B 1 200 ? -5.961 20.031 9.82 1 97.44 200 SER B N 1
ATOM 3302 C CA . SER B 1 200 ? -7.07 19.219 9.344 1 97.44 200 SER B CA 1
ATOM 3303 C C . SER B 1 200 ? -8.297 19.375 10.234 1 97.44 200 SER B C 1
ATOM 3305 O O . SER B 1 200 ? -9.422 19.453 9.734 1 97.44 200 SER B O 1
ATOM 3307 N N . ASP B 1 201 ? -8.055 19.375 11.516 1 95.12 201 ASP B N 1
ATOM 3308 C CA . ASP B 1 201 ? -9.156 19.578 12.461 1 95.12 201 ASP B CA 1
ATOM 3309 C C . ASP B 1 201 ? -9.828 20.922 12.234 1 95.12 201 ASP B C 1
ATOM 3311 O O . ASP B 1 201 ? -11.055 21.016 12.156 1 95.12 201 ASP B O 1
ATOM 3315 N N . LEU B 1 202 ? -9.062 21.953 12.141 1 95.25 202 LEU B N 1
ATOM 3316 C CA . LEU B 1 202 ? -9.586 23.281 11.906 1 95.25 202 LEU B CA 1
ATOM 3317 C C . LEU B 1 202 ? -10.352 23.344 10.586 1 95.25 202 LEU B C 1
ATOM 3319 O O . LEU B 1 202 ? -11.438 23.922 10.523 1 95.25 202 LEU B O 1
ATOM 3323 N N . LYS B 1 203 ? -9.742 22.812 9.539 1 96.12 203 LYS B N 1
ATOM 3324 C CA . LYS B 1 203 ? -10.367 22.812 8.219 1 96.12 203 LYS B CA 1
ATOM 3325 C C . LYS B 1 203 ? -11.742 22.141 8.266 1 96.12 203 LYS B C 1
ATOM 3327 O O . LYS B 1 203 ? -12.703 22.672 7.699 1 96.12 203 LYS B O 1
ATOM 3332 N N . GLU B 1 204 ? -11.859 21.016 8.906 1 95.19 204 GLU B N 1
ATOM 3333 C CA . GLU B 1 204 ? -13.141 20.344 9.039 1 95.19 204 GLU B CA 1
ATOM 3334 C C . GLU B 1 204 ? -14.148 21.203 9.781 1 95.19 204 GLU B C 1
ATOM 3336 O O . GLU B 1 204 ? -15.328 21.25 9.414 1 95.19 204 GLU B O 1
ATOM 3341 N N . GLN B 1 205 ? -13.742 21.859 10.82 1 93.5 205 GLN B N 1
ATOM 3342 C CA . GLN B 1 205 ? -14.617 22.75 11.562 1 93.5 205 GLN B CA 1
ATOM 3343 C C . GLN B 1 205 ? -15.133 23.875 10.68 1 93.5 205 GLN B C 1
ATOM 3345 O O . GLN B 1 205 ? -16.328 24.188 10.688 1 93.5 205 GLN B O 1
ATOM 3350 N N . LYS B 1 206 ? -14.242 24.422 9.93 1 94.88 206 LYS B N 1
ATOM 3351 C CA . LYS B 1 206 ? -14.625 25.516 9.031 1 94.88 206 LYS B CA 1
ATOM 3352 C C . LYS B 1 206 ? -15.633 25.031 7.988 1 94.88 206 LYS B C 1
ATOM 3354 O O . LYS B 1 206 ? -16.594 25.734 7.676 1 94.88 206 LYS B O 1
ATOM 3359 N N . GLU B 1 207 ? -15.375 23.906 7.465 1 96.38 207 GLU B N 1
ATOM 3360 C CA . GLU B 1 207 ? -16.312 23.344 6.492 1 96.38 207 GLU B CA 1
ATOM 3361 C C . GLU B 1 207 ? -17.672 23.062 7.125 1 96.38 207 GLU B C 1
ATOM 3363 O O . GLU B 1 207 ? -18.703 23.203 6.477 1 96.38 207 GLU B O 1
ATOM 3368 N N . TYR B 1 208 ? -17.641 22.625 8.406 1 96.12 208 TYR B N 1
ATOM 3369 C CA . TYR B 1 208 ? -18.891 22.406 9.133 1 96.12 208 TYR B CA 1
ATOM 3370 C C . TYR B 1 208 ? -19.672 23.703 9.281 1 96.12 208 TYR B C 1
ATOM 3372 O O . TYR B 1 208 ? -20.891 23.734 9.062 1 96.12 208 TYR B O 1
ATOM 3380 N N . VAL B 1 209 ? -19.062 24.734 9.602 1 96.56 209 VAL B N 1
ATOM 3381 C CA . VAL B 1 209 ? -19.688 26.031 9.719 1 96.56 209 VAL B CA 1
ATOM 3382 C C . VAL B 1 209 ? -20.312 26.438 8.383 1 96.56 209 VAL B C 1
ATOM 3384 O O . VAL B 1 209 ? -21.453 26.891 8.328 1 96.56 209 VAL B O 1
ATOM 3387 N N . THR B 1 210 ? -19.547 26.297 7.293 1 96.69 210 THR B N 1
ATOM 3388 C CA . THR B 1 210 ? -20.031 26.609 5.957 1 96.69 210 THR B CA 1
ATOM 3389 C C . THR B 1 210 ? -21.266 25.781 5.621 1 96.69 210 THR B C 1
ATOM 3391 O O . THR B 1 210 ? -22.219 26.281 5.035 1 96.69 210 THR B O 1
ATOM 3394 N N . PHE B 1 211 ? -21.203 24.562 6.016 1 97.69 211 PHE B N 1
ATOM 3395 C CA . PHE B 1 211 ? -22.344 23.672 5.824 1 97.69 211 PHE B CA 1
ATOM 3396 C C . PHE B 1 211 ? -23.578 24.219 6.527 1 97.69 211 PHE B C 1
ATOM 3398 O O . PHE B 1 211 ? -24.656 24.297 5.926 1 97.69 211 PHE B O 1
ATOM 3405 N N . LEU B 1 212 ? -23.438 24.547 7.793 1 97.44 212 LEU B N 1
ATOM 3406 C CA . LEU B 1 212 ? -24.547 25.062 8.586 1 97.44 212 LEU B CA 1
ATOM 3407 C C . LEU B 1 212 ? -25.125 26.328 7.957 1 97.44 212 LEU B C 1
ATOM 3409 O O . LEU B 1 212 ? -26.344 26.484 7.902 1 97.44 212 LEU B O 1
ATOM 3413 N N . GLU B 1 213 ? -24.266 27.125 7.477 1 96.75 213 GLU B N 1
ATOM 3414 C CA . GLU B 1 213 ? -24.703 28.344 6.812 1 96.75 213 GLU B CA 1
ATOM 3415 C C . GLU B 1 213 ? -25.547 28.031 5.578 1 96.75 213 GLU B C 1
ATOM 3417 O O . GLU B 1 213 ? -26.625 28.594 5.398 1 96.75 213 GLU B O 1
ATOM 3422 N N . ASN B 1 214 ? -25.109 27.188 4.789 1 97.06 214 ASN B N 1
ATOM 3423 C CA . ASN B 1 214 ? -25.797 26.828 3.551 1 97.06 214 ASN B CA 1
ATOM 3424 C C . ASN B 1 214 ? -27.094 26.062 3.822 1 97.06 214 ASN B C 1
ATOM 3426 O O . ASN B 1 214 ? -28.109 26.297 3.158 1 97.06 214 ASN B O 1
ATOM 3430 N N . ALA B 1 215 ? -27.031 25.172 4.801 1 97.62 215 ALA B N 1
ATOM 3431 C CA . ALA B 1 215 ? -28.219 24.406 5.164 1 97.62 215 ALA B CA 1
ATOM 3432 C C . ALA B 1 215 ? -29.312 25.312 5.711 1 97.62 215 ALA B C 1
ATOM 3434 O O . ALA B 1 215 ? -30.5 25.125 5.406 1 97.62 215 ALA B O 1
ATOM 3435 N N . GLN B 1 216 ? -28.922 26.203 6.543 1 96.44 216 GLN B N 1
ATOM 3436 C CA . GLN B 1 216 ? -29.891 27.156 7.07 1 96.44 216 GLN B CA 1
ATOM 3437 C C . GLN B 1 216 ? -30.547 27.953 5.945 1 96.44 216 GLN B C 1
ATOM 3439 O O . GLN B 1 216 ? -31.766 28.078 5.891 1 96.44 216 GLN B O 1
ATOM 3444 N N . LYS B 1 217 ? -29.797 28.406 5.039 1 96.5 217 LYS B N 1
ATOM 3445 C CA . LYS B 1 217 ? -30.312 29.172 3.902 1 96.5 217 LYS B CA 1
ATOM 3446 C C . LYS B 1 217 ? -31.219 28.328 3.027 1 96.5 217 LYS B C 1
ATOM 3448 O O . LYS B 1 217 ? -32.25 28.797 2.566 1 96.5 217 LYS B O 1
ATOM 3453 N N . PHE B 1 218 ? -30.766 27.172 2.82 1 97.19 218 PHE B N 1
ATOM 3454 C CA . PHE B 1 218 ? -31.5 26.25 1.965 1 97.19 218 PHE B CA 1
ATOM 3455 C C . PHE B 1 218 ? -32.875 25.969 2.531 1 97.19 218 PHE B C 1
ATOM 3457 O O . PHE B 1 218 ? -33.875 25.859 1.782 1 97.19 218 PHE B O 1
ATOM 3464 N N . THR B 1 219 ? -33 25.797 3.805 1 96.12 219 THR B N 1
ATOM 3465 C CA . THR B 1 219 ? -34.25 25.375 4.438 1 96.12 219 THR B CA 1
ATOM 3466 C C . THR B 1 219 ? -35.125 26.578 4.777 1 96.12 219 THR B C 1
ATOM 3468 O O . THR B 1 219 ? -36.281 26.422 5.145 1 96.12 219 THR B O 1
ATOM 3471 N N . GLU B 1 220 ? -34.594 27.672 4.828 1 90.31 220 GLU B N 1
ATOM 3472 C CA . GLU B 1 220 ? -35.375 28.891 5.02 1 90.31 220 GLU B CA 1
ATOM 3473 C C . GLU B 1 220 ? -36.25 29.203 3.797 1 90.31 220 GLU B C 1
ATOM 3475 O O . GLU B 1 220 ? -37.312 29.797 3.916 1 90.31 220 GLU B O 1
ATOM 3480 N N . ALA B 1 221 ? -35.781 28.906 2.568 1 70.12 221 ALA B N 1
ATOM 3481 C CA . ALA B 1 221 ? -36.562 29.234 1.383 1 70.12 221 ALA B CA 1
ATOM 3482 C C . ALA B 1 221 ? -37.781 28.312 1.25 1 70.12 221 ALA B C 1
ATOM 3484 O O . ALA B 1 221 ? -37.75 27.172 1.73 1 70.12 221 ALA B O 1
#

Nearest PDB structures (foldseek):
  7pkq-assembly1_N  TM=8.534E-01  e=1.551E-11  Chlamydomonas reinhardtii
  7pkq-assembly1_M  TM=8.702E-01  e=5.132E-11  Chlamydomonas reinhardtii
  6szw-assembly1_B  TM=8.077E-01  e=7.301E-09  Homo sapiens
  1p32-assembly1_C  TM=7.943E-01  e=1.219E-08  Homo sapiens
  7te3-assembly1_A  TM=8.051E-01  e=2.361E-07  Homo sapiens

Foldseek 3Di:
DPPPPPPPPPPPPPPPPPPPPPPPAPLVVLVVVLVVLVVVQDDDPLLVVLVVVLVVFWDWDDDAPAQKIKIWGDDDQKTKIKIWGLPQFDDDPPPDDPPDPPDDDDPPPCPVPVDPAFTWTWMKMWIDHPQKIKIWTWIFDLWIGTFAIDIDNHPDDDDPPDDGHDTLVPDDPVVNVVVQVVCVSSVNISSVSHNSRSVSVSSVSVSVSVVSVVVSVVSVD/DPPDPPPPPPPPPPPPPPDDDPPPAPLRVLVVVLVVLVVVQDDDPLLVVLVVVLVVFWDWDDDPPAQKIKIWGDDDQKTKIKIWGLPQFDDDPPPPDPPPPPPPPPPVVPPPPPDPAFTWTWMKMWIDHPQKIKIWTWIFDLWIGTFAIDIDNHPDDDDPPDDRHDTLVPDDPVVSVVVQVVCVSSVNISSVSHNSRSVSVSSVSVSVSVVSVVVSVVSVD

Secondary structure (DSSP, 8-state):
-------------------------HHHHHHHHHHHHHHH----HHHHHHHHHHHTT-EEEE-TTB-EEEEEEEETTEEEEEEEEEEEE---------------------------PPPPEEEEEEEEETTEEEEEEEEESSSEEEEEEEEESSSSPPPTTS----BGGGS-HHHHHHHHHHHHHTT-SHHHHHHHHHHHHHHHHHHHHHHHHHHHHHHH-/-------------------------HHHHHHHHHHHHHHH----HHHHHHHHHHHTT-EEEE-TT--EEEEEEEETTEEEEEEEEEEEE------------------TTS------PPPPEEEEEEEEETTEEEEEEEEESSSEEEEEEEEESSSSPPPTTB----BGGGS-HHHHHHHHHHHHHTT-SHHHHHHHHHHHHHHHHHHHHHHHHHHHHHHH-

Sequence (442 aa):
MLSRLSLLTLKASPAVHHARRFSSALPSLLGRELAEEKANCFVGEELEALREKVLANFKIQDTPGNLDIVLLSKYKNEAIDVKFNCQDVADVAEEGGEYDEGEEDEAEDAGEFEDDVLPCIRFTARIVKDNHALIFDCVASSVLTVEGVMHTETADDLNDSDYEGPRFADLEEDVQEAFADYLNARHINDDLANFITQFSDLKEQKEYVTFLENAQKFTEAMLSRLSLLTLKASPAVHHARRFSSALPSLLGRELAEEKANCFVGEELEALREKVLANFKIQDTPGNLDIVLLSKYKNEAIDVKFNCQDVADVAEEGGEYDEGEEDEAEDAGEFEDDVLPCIRFTARIVKDNHALIFDCVASSVLTVEGVMHTETADDLNDSDYEGPRFADLEEDVQEAFADYLNARHINDDLANFITQFSDLKEQKEYVTFLENAQKFTEA

Radius of gyration: 32.19 Å; Cα contacts (8 Å, |Δi|>4): 601; chains: 2; bounding box: 112×67×95 Å